Protein AF-A0AA36IPX9-F1 (afdb_monomer_lite)

Radius of gyration: 32.05 Å; chains: 1; bounding box: 81×58×89 Å

InterPro domains:
  IPR001789 Signal transduction response regulator, receiver domain [PF00072] (394-508)
  IPR001789 Signal transduction response regulator, receiver domain [PS50110] (392-514)
  IPR001789 Signal transduction response regulator, receiver domain [SM00448] (391-510)
  IPR003594 Histidine kinase/HSP90-like ATPase domain [PF02518] (120-235)
  IPR003594 Histidine kinase/HSP90-like ATPase domain [SM00387] (119-237)
  IPR003661 Signal transduction histidine kinase, dimerisation/phosphoacceptor domain [PF00512] (7-70)
  IPR003661 Signal transduction histidine kinase, dimerisation/phosphoacceptor domain [SM00388] (7-72)
  IPR003661 Signal transduction histidine kinase, dimerisation/phosphoacceptor domain [cd00082] (5-68)
  IPR004358 Signal transduction histidine kinase-related protein, C-terminal [PR00344] (162-176)
  IPR004358 Signal transduction histidine kinase-related protein, C-terminal [PR00344] (180-190)
  IPR004358 Signal transduction histidine kinase-related protein, C-terminal [PR00344] (197-215)
  IPR004358 Signal transduction histidine kinase-related protein, C-terminal [PR00344] (221-234)
  IPR005467 Histidine kinase domain [PS50109] (14-237)
  IPR011006 CheY-like superfamily [SSF52172] (390-520)
  IPR016181 Acyl-CoA N-acyltransferase [SSF55729] (521-688)
  IPR036097 Signal transduction histidine kinase, dimerisation/phosphoacceptor domain superfamily [SSF47384] (3-71)
  IPR036890 Histidine kinase/HSP90-like ATPase superfamily [G3DSA:3.30.565.10] (77-240)
  IPR036890 Histidine kinase/HSP90-like ATPase superfamily [SSF55874] (61-235)

Foldseek 3Di:
DVVVLVVQLVVLVVVLVVLVVVLVLQLLVLVVQCPDDDDPVRNVVSVVSNLVSVVVNVQSVLVSVVSNPVDDPDAQDWDWDQPLVLLVVLQVNCVVLCVVLPADEAEDEALPDDRTWGGRSVLVSLLNNLVVVVLSVQANYAYKYWYWYWACDPPPDQKIKIKIKIWHQGQWDDPVCVVCLLPFQDDPDPPPPPDDDDRSCSNVSSQVSLVSQVKDWDKDTDGSRTIMIMIIGIIHDDDDDDDRDQQQLQAPAEEEEQDPDGNLSVNLCCLNVSNRYHYDYDVDLVVVLVVCVVVQAHEYEHECVSPPDLVVLVVSQVSCVVSNYAYEYEDEPVCCVPSVVVCLVVQHHYAYPPGRSVNSSVSVSCSSVSHGHDPPNDPCVVPDDDDDDAFEEEEEDQDPSLQVSQCVLNVVVVYHYDYHNFLVSVLCLCLDPPNDGQEYEFEQDHPPAGRLRSLLVSVVVCVVDNDQFDHAYEYEYQDPDPVVQVSSVQSPHLYYDYPDDDNVCVVVRVVSSVVRQTDKAKDWDDDPLLLLLQQVLVLVQVCVVPVDDDDPVCRCVVVCSQQWTKIFMFRPPDPDDRSSRTFWIKTKHKPVSCPPPDDPCVLWWVVVVLCVQVDPAIEIEIDEIRGHPSQPHPVSVVNSLVRVVVVCVVVVHLYYDYDHDDPPDDCLVVQASLLVSCVRRVPDDDNWIDTPDPPDDIDDDDDNVSYDPVVSVVVVVD

Structure (mmCIF, N/CA/C/O backbone):
data_AF-A0AA36IPX9-F1
#
_entry.id   AF-A0AA36IPX9-F1
#
loop_
_atom_site.group_PDB
_atom_site.id
_atom_site.type_symbol
_atom_site.label_atom_id
_atom_site.label_alt_id
_atom_site.label_comp_id
_atom_site.label_asym_id
_atom_site.label_entity_id
_atom_site.label_seq_id
_atom_site.pdbx_PDB_ins_code
_atom_site.Cartn_x
_atom_site.Cartn_y
_atom_site.Cartn_z
_atom_site.occupancy
_atom_site.B_iso_or_equiv
_atom_site.auth_seq_id
_atom_site.auth_comp_id
_atom_site.auth_asym_id
_atom_site.auth_atom_id
_atom_site.pdbx_PDB_model_num
ATOM 1 N N . MET A 1 1 ? 38.795 -5.283 13.303 1.00 40.06 1 MET A N 1
ATOM 2 C CA . MET A 1 1 ? 37.439 -5.153 13.879 1.00 40.06 1 MET A CA 1
ATOM 3 C C . MET A 1 1 ? 36.375 -4.995 12.789 1.00 40.06 1 MET A C 1
ATOM 5 O O . MET A 1 1 ? 35.281 -5.499 12.999 1.00 40.06 1 MET A O 1
ATOM 9 N N . ASP A 1 2 ? 36.692 -4.436 11.612 1.00 41.97 2 ASP A N 1
ATOM 10 C CA . ASP A 1 2 ? 35.712 -4.259 10.521 1.00 41.97 2 ASP A CA 1
ATOM 11 C C . ASP A 1 2 ? 35.295 -5.549 9.780 1.00 41.97 2 ASP A C 1
ATOM 13 O O . ASP A 1 2 ? 34.110 -5.733 9.505 1.00 41.97 2 ASP A O 1
ATOM 17 N N . GLU A 1 3 ? 36.201 -6.508 9.537 1.00 36.03 3 GLU A N 1
ATOM 18 C CA . GLU A 1 3 ? 35.847 -7.785 8.869 1.00 36.03 3 GLU A CA 1
ATOM 19 C C . GLU A 1 3 ? 34.878 -8.659 9.687 1.00 36.03 3 GLU A C 1
ATOM 21 O O . GLU A 1 3 ? 34.039 -9.377 9.134 1.00 36.03 3 GLU A O 1
ATOM 26 N N . THR A 1 4 ? 34.965 -8.583 11.018 1.00 43.50 4 THR A N 1
ATOM 27 C CA . THR A 1 4 ? 34.130 -9.369 11.935 1.00 43.50 4 THR A CA 1
ATOM 28 C C . THR A 1 4 ? 32.693 -8.843 11.975 1.00 43.50 4 THR A C 1
ATOM 30 O O . THR A 1 4 ? 31.763 -9.640 12.054 1.00 43.50 4 THR A O 1
ATOM 33 N N . ASN A 1 5 ? 32.495 -7.523 11.863 1.00 46.31 5 ASN A N 1
ATOM 34 C CA . ASN A 1 5 ? 31.162 -6.914 11.805 1.00 46.31 5 ASN A CA 1
ATOM 35 C C . ASN A 1 5 ? 30.486 -7.132 10.444 1.00 46.31 5 ASN A C 1
ATOM 37 O O . ASN A 1 5 ? 29.306 -7.473 10.417 1.00 46.31 5 ASN A O 1
ATOM 41 N N . ALA A 1 6 ? 31.220 -7.033 9.330 1.00 46.31 6 ALA A N 1
ATOM 42 C CA . ALA A 1 6 ? 30.675 -7.307 7.997 1.00 46.31 6 ALA A CA 1
ATOM 43 C C . ALA A 1 6 ? 30.207 -8.768 7.851 1.00 46.31 6 ALA A C 1
ATOM 45 O O . ALA A 1 6 ? 29.082 -9.022 7.417 1.00 46.31 6 ALA A O 1
ATOM 46 N N . SER A 1 7 ? 31.018 -9.726 8.319 1.00 40.59 7 SER A N 1
ATOM 47 C CA . SER A 1 7 ? 30.654 -11.152 8.318 1.00 40.59 7 SER A CA 1
ATOM 48 C C . SER A 1 7 ? 29.451 -11.453 9.220 1.00 40.59 7 SER A C 1
ATOM 50 O O . SER A 1 7 ? 28.614 -12.287 8.881 1.00 40.59 7 SER A O 1
ATOM 52 N N . LYS A 1 8 ? 29.321 -10.753 10.357 1.00 50.31 8 LYS A N 1
ATOM 53 C CA . LYS A 1 8 ? 28.194 -10.911 11.289 1.00 50.31 8 LYS A CA 1
ATOM 54 C C . LYS A 1 8 ? 26.897 -10.334 10.715 1.00 50.31 8 LYS A C 1
ATOM 56 O O . LYS A 1 8 ? 25.860 -10.983 10.803 1.00 50.31 8 LYS A O 1
ATOM 61 N N . SER A 1 9 ? 26.959 -9.176 10.058 1.00 48.28 9 SER A N 1
ATOM 62 C CA . SER A 1 9 ? 25.816 -8.567 9.363 1.00 48.28 9 SER A CA 1
ATOM 63 C C . SER A 1 9 ? 25.349 -9.395 8.163 1.00 48.28 9 SER A C 1
ATOM 65 O O . SER A 1 9 ? 24.144 -9.562 7.970 1.00 48.28 9 SER A O 1
ATOM 67 N N . GLN A 1 10 ? 26.280 -9.969 7.393 1.00 48.47 10 GLN A N 1
ATOM 68 C CA . GLN A 1 10 ? 25.967 -10.864 6.276 1.00 48.47 10 GLN A CA 1
ATOM 69 C C . GLN A 1 10 ? 25.363 -12.191 6.761 1.00 48.47 10 GLN A C 1
ATOM 71 O O . GLN A 1 10 ? 24.365 -12.650 6.210 1.00 48.47 10 GLN A O 1
ATOM 76 N N . PHE A 1 11 ? 25.896 -12.768 7.843 1.00 53.38 11 PHE A N 1
ATOM 77 C CA . PHE A 1 11 ? 25.325 -13.957 8.480 1.00 53.38 11 PHE A CA 1
ATOM 78 C C . PHE A 1 11 ? 23.900 -13.703 8.996 1.00 53.38 11 PHE A C 1
ATOM 80 O O . PHE A 1 11 ? 23.002 -14.497 8.732 1.00 53.38 11 PHE A O 1
ATOM 87 N N . LEU A 1 12 ? 23.656 -12.566 9.659 1.00 55.56 12 LEU A N 1
ATOM 88 C CA . LEU A 1 12 ? 22.314 -12.181 10.114 1.00 55.56 12 LEU A CA 1
ATOM 89 C C . LEU A 1 12 ? 21.342 -11.944 8.947 1.00 55.56 12 LEU A C 1
ATOM 91 O O . LEU A 1 12 ? 20.161 -12.254 9.074 1.00 55.56 12 LEU A O 1
ATOM 95 N N . ALA A 1 13 ? 21.812 -11.428 7.807 1.00 50.91 13 ALA A N 1
ATOM 96 C CA . ALA A 1 13 ? 20.989 -11.268 6.607 1.00 50.91 13 ALA A CA 1
ATOM 97 C C . ALA A 1 13 ? 20.576 -12.620 5.995 1.00 50.91 13 ALA A C 1
ATOM 99 O O . ALA A 1 13 ? 19.409 -12.794 5.651 1.00 50.91 13 ALA A O 1
ATOM 100 N N . ILE A 1 14 ? 21.495 -13.589 5.932 1.00 53.19 14 ILE A N 1
ATOM 101 C CA . ILE A 1 14 ? 21.205 -14.953 5.461 1.00 53.19 14 ILE A CA 1
ATOM 102 C C . ILE A 1 14 ? 20.222 -15.644 6.412 1.00 53.19 14 ILE A C 1
ATOM 104 O O . ILE A 1 14 ? 19.192 -16.149 5.978 1.00 53.19 14 ILE A O 1
ATOM 108 N N . VAL A 1 15 ? 20.482 -15.593 7.723 1.00 60.00 15 VAL A N 1
ATOM 109 C CA . VAL A 1 15 ? 19.590 -16.175 8.739 1.00 60.00 15 VAL A CA 1
ATOM 110 C C . VAL A 1 15 ? 18.204 -15.520 8.705 1.00 60.00 15 VAL A C 1
ATOM 112 O O . VAL A 1 15 ? 17.200 -16.209 8.862 1.00 60.00 15 VAL A O 1
ATOM 115 N N . SER A 1 16 ? 18.119 -14.211 8.433 1.00 56.78 16 SER A N 1
ATOM 116 C CA . SER A 1 16 ? 16.841 -13.520 8.220 1.00 56.78 16 SER A CA 1
ATOM 117 C C . SER A 1 16 ? 16.034 -14.151 7.095 1.00 56.78 16 SER A C 1
ATOM 119 O O . SER A 1 16 ? 14.858 -14.447 7.280 1.00 56.78 16 SER A O 1
ATOM 121 N N . HIS A 1 17 ? 16.666 -14.373 5.944 1.00 55.53 17 HIS A N 1
ATOM 122 C CA . HIS A 1 17 ? 16.016 -14.941 4.770 1.00 55.53 17 HIS A CA 1
ATOM 123 C C . HIS A 1 17 ? 15.561 -16.392 5.012 1.00 55.53 17 HIS A C 1
ATOM 125 O O . HIS A 1 17 ? 14.423 -16.754 4.698 1.00 55.53 17 HIS A O 1
ATOM 131 N N . GLU A 1 18 ? 16.411 -17.192 5.659 1.00 63.44 18 GLU A N 1
ATOM 132 C CA . GLU A 1 18 ? 16.142 -18.594 6.005 1.00 63.44 18 GLU A CA 1
ATOM 133 C C . GLU A 1 18 ? 15.024 -18.759 7.045 1.00 63.44 18 GLU A C 1
ATOM 135 O O . GLU A 1 18 ? 14.295 -19.745 7.009 1.00 63.44 18 GLU A O 1
ATOM 140 N N . ILE A 1 19 ? 14.838 -17.795 7.954 1.00 66.31 19 ILE A N 1
ATOM 141 C CA . ILE A 1 19 ? 13.737 -17.819 8.934 1.00 66.31 19 ILE A CA 1
ATOM 142 C C . ILE A 1 19 ? 12.451 -17.218 8.346 1.00 66.31 19 ILE A C 1
ATOM 144 O O . ILE A 1 19 ? 11.350 -17.706 8.607 1.00 66.31 19 ILE A O 1
ATOM 148 N N . ARG A 1 20 ? 12.569 -16.171 7.522 1.00 62.50 20 ARG A N 1
ATOM 149 C CA . ARG A 1 20 ? 11.426 -15.467 6.925 1.00 62.50 20 ARG A CA 1
ATOM 150 C C . ARG A 1 20 ? 10.651 -16.346 5.948 1.00 62.50 20 ARG A C 1
ATOM 152 O O . ARG A 1 20 ? 9.424 -16.313 5.935 1.00 62.50 20 ARG A O 1
ATOM 159 N N . THR A 1 21 ? 11.357 -17.134 5.144 1.00 54.72 21 THR A N 1
ATOM 160 C CA . THR A 1 21 ? 10.762 -18.000 4.117 1.00 54.72 21 THR A CA 1
ATOM 161 C C . THR A 1 21 ? 9.774 -19.031 4.691 1.00 54.72 21 THR A C 1
ATOM 163 O O . THR A 1 21 ? 8.615 -19.027 4.268 1.00 54.72 21 THR A O 1
ATOM 166 N N . PRO A 1 22 ? 10.137 -19.870 5.684 1.00 57.12 22 PRO A N 1
ATOM 167 C CA . PRO A 1 22 ? 9.190 -20.810 6.278 1.00 57.12 22 PRO A CA 1
ATOM 168 C C . PRO A 1 22 ? 8.056 -20.106 7.036 1.00 57.12 22 PRO A C 1
ATOM 170 O O . PRO A 1 22 ? 6.920 -20.572 6.975 1.00 57.12 22 PRO A O 1
ATOM 173 N N . LEU A 1 23 ? 8.309 -18.967 7.695 1.00 69.62 23 LEU A N 1
ATOM 174 C CA . LEU A 1 23 ? 7.265 -18.224 8.413 1.00 69.62 23 LEU A CA 1
ATOM 175 C C . LEU A 1 23 ? 6.225 -17.597 7.484 1.00 69.62 23 LEU A C 1
ATOM 177 O O . LEU A 1 23 ? 5.028 -17.725 7.736 1.00 69.62 23 LEU A O 1
ATOM 181 N N . ASN A 1 24 ? 6.666 -16.983 6.385 1.00 58.59 24 ASN A N 1
ATOM 182 C CA . ASN A 1 24 ? 5.770 -16.518 5.328 1.00 58.59 24 ASN A CA 1
ATOM 183 C C . ASN A 1 24 ? 4.937 -17.673 4.766 1.00 58.59 24 ASN A C 1
ATOM 185 O O . ASN A 1 24 ? 3.752 -17.495 4.485 1.00 58.59 24 ASN A O 1
ATOM 189 N N . GLY A 1 25 ? 5.535 -18.862 4.666 1.00 62.09 25 GLY A N 1
ATOM 190 C CA . GLY A 1 25 ? 4.830 -20.075 4.285 1.00 62.09 25 GLY A CA 1
ATOM 191 C C . GLY A 1 25 ? 3.709 -20.453 5.257 1.00 62.09 25 GLY A C 1
ATOM 192 O O . GLY A 1 25 ? 2.593 -20.718 4.819 1.00 62.09 25 GLY A O 1
ATOM 193 N N . ILE A 1 26 ? 3.964 -20.417 6.569 1.00 71.25 26 ILE A N 1
ATOM 194 C CA . ILE A 1 26 ? 2.952 -20.723 7.596 1.00 71.25 26 ILE A CA 1
ATOM 195 C C . ILE A 1 26 ? 1.823 -19.681 7.590 1.00 71.25 26 ILE A C 1
ATOM 197 O O . ILE A 1 26 ? 0.653 -20.058 7.608 1.00 71.25 26 ILE A O 1
ATOM 201 N N . VAL A 1 27 ? 2.150 -18.385 7.502 1.00 64.19 27 VAL A N 1
ATOM 202 C CA . VAL A 1 27 ? 1.152 -17.299 7.403 1.00 64.19 27 VAL A CA 1
ATOM 203 C C . VAL A 1 27 ? 0.303 -17.451 6.141 1.00 64.19 27 VAL A C 1
ATOM 205 O O . VAL A 1 27 ? -0.920 -17.319 6.191 1.00 64.19 27 VAL A O 1
ATOM 208 N N . GLY A 1 28 ? 0.940 -17.755 5.007 1.00 56.75 28 GLY A N 1
ATOM 209 C CA . GLY A 1 28 ? 0.254 -18.019 3.747 1.00 56.75 28 GLY A CA 1
ATOM 210 C C . GLY A 1 28 ? -0.700 -19.206 3.859 1.00 56.75 28 GLY A C 1
ATOM 211 O O . GLY A 1 28 ? -1.873 -19.080 3.521 1.00 56.75 28 GLY A O 1
ATOM 212 N N . MET A 1 29 ? -0.234 -20.334 4.401 1.00 69.75 29 MET A N 1
ATOM 213 C CA . MET A 1 29 ? -1.046 -21.540 4.585 1.00 69.75 29 MET A CA 1
ATOM 214 C C . MET A 1 29 ? -2.223 -21.310 5.539 1.00 69.75 29 MET A C 1
ATOM 216 O O . MET A 1 29 ? -3.322 -21.795 5.283 1.00 69.75 29 MET A O 1
ATOM 220 N N . GLY A 1 30 ? -2.013 -20.531 6.604 1.00 69.75 30 GLY A N 1
ATOM 221 C CA . GLY A 1 30 ? -3.070 -20.113 7.522 1.00 69.75 30 GLY A CA 1
ATOM 222 C C . GLY A 1 30 ? -4.166 -19.320 6.809 1.00 69.75 30 GLY A C 1
ATOM 223 O O . GLY A 1 30 ? -5.337 -19.683 6.884 1.00 69.75 30 GLY A O 1
ATOM 224 N N . LYS A 1 31 ? -3.791 -18.319 6.004 1.00 59.97 31 LYS A N 1
ATOM 225 C CA . LYS A 1 31 ? -4.743 -17.539 5.188 1.00 59.97 31 LYS A CA 1
ATOM 226 C C . LYS A 1 31 ? -5.503 -18.412 4.187 1.00 59.97 31 LYS A C 1
ATOM 228 O O . LYS A 1 31 ? -6.704 -18.245 4.006 1.00 59.97 31 LYS A O 1
ATOM 233 N N . LEU A 1 32 ? -4.834 -19.389 3.575 1.00 60.50 32 LEU A N 1
ATOM 234 C CA . LEU A 1 32 ? -5.480 -20.333 2.661 1.00 60.50 32 LEU A CA 1
ATOM 235 C C . LEU A 1 32 ? -6.487 -21.243 3.360 1.00 60.50 32 LEU A C 1
ATOM 237 O O . LEU A 1 32 ? -7.570 -21.457 2.821 1.00 60.50 32 LEU A O 1
ATOM 241 N N . LEU A 1 33 ? -6.145 -21.758 4.542 1.00 69.12 33 LEU A N 1
ATOM 242 C CA . LEU A 1 33 ? -7.047 -22.581 5.343 1.00 69.12 33 LEU A CA 1
ATOM 243 C C . LEU A 1 33 ? -8.262 -21.776 5.814 1.00 69.12 33 LEU A C 1
ATOM 245 O O . LEU A 1 33 ? -9.377 -22.285 5.728 1.00 69.12 33 LEU A O 1
ATOM 249 N N . ALA A 1 34 ? -8.066 -20.524 6.240 1.00 64.81 34 ALA A N 1
ATOM 250 C CA . ALA A 1 34 ? -9.137 -19.633 6.699 1.00 64.81 34 ALA A CA 1
ATOM 251 C C . ALA A 1 34 ? -10.217 -19.389 5.628 1.00 64.81 34 ALA A C 1
ATOM 253 O O . ALA A 1 34 ? -11.388 -19.188 5.959 1.00 64.81 34 ALA A O 1
ATOM 254 N N . ASP A 1 35 ? -9.821 -19.471 4.356 1.00 57.81 35 ASP A N 1
ATOM 255 C CA . ASP A 1 35 ? -10.687 -19.303 3.189 1.00 57.81 35 ASP A CA 1
ATOM 256 C C . ASP A 1 35 ? -11.377 -20.606 2.730 1.00 57.81 35 ASP A C 1
ATOM 258 O O . ASP A 1 35 ? -12.047 -20.625 1.695 1.00 57.81 35 ASP A O 1
ATOM 262 N N . THR A 1 36 ? -11.229 -21.708 3.472 1.00 63.56 36 THR A N 1
ATOM 263 C CA . THR A 1 36 ? -11.967 -22.964 3.243 1.00 63.56 36 THR A CA 1
ATOM 264 C C . THR A 1 36 ? -13.158 -23.100 4.202 1.00 63.56 36 THR A C 1
ATOM 266 O O . THR A 1 36 ? -13.248 -22.368 5.191 1.00 63.56 36 THR A O 1
ATOM 269 N N . PRO A 1 37 ? -14.109 -24.023 3.953 1.00 59.31 37 PRO A N 1
ATOM 270 C CA . PRO A 1 37 ? -15.146 -24.338 4.931 1.00 59.31 37 PRO A CA 1
ATOM 271 C C . PRO A 1 37 ? -14.518 -24.951 6.192 1.00 59.31 37 PRO A C 1
ATOM 273 O O . PRO A 1 37 ? -14.115 -26.112 6.193 1.00 59.31 37 PRO A O 1
ATOM 276 N N . LEU A 1 38 ? -14.443 -24.161 7.261 1.00 68.50 38 LEU A N 1
ATOM 277 C CA . LEU A 1 38 ? -13.926 -24.566 8.568 1.00 68.50 38 LEU A CA 1
ATOM 278 C C . LEU A 1 38 ? -15.052 -24.597 9.603 1.00 68.50 38 LEU A C 1
ATOM 280 O O . LEU A 1 38 ? -15.972 -23.776 9.560 1.00 68.50 38 LEU A O 1
ATOM 284 N N . THR A 1 39 ? -14.955 -25.501 10.577 1.00 50.06 39 THR A N 1
ATOM 285 C CA . THR A 1 39 ? -15.742 -25.381 11.813 1.00 50.06 39 THR A CA 1
ATOM 286 C C . THR A 1 39 ? -15.251 -24.186 12.640 1.00 50.06 39 THR A C 1
ATOM 288 O O . THR A 1 39 ? -14.118 -23.737 12.469 1.00 50.06 39 THR A O 1
ATOM 291 N N . ALA A 1 40 ? -16.071 -23.672 13.564 1.00 40.19 40 ALA A N 1
ATOM 292 C CA . ALA A 1 40 ? -15.676 -22.562 14.444 1.00 40.19 40 ALA A CA 1
ATOM 293 C C . ALA A 1 40 ? -14.378 -22.864 15.223 1.00 40.19 40 ALA A C 1
ATOM 295 O O . ALA A 1 40 ? -13.489 -22.029 15.320 1.00 40.19 40 ALA A O 1
ATOM 296 N N . GLU A 1 41 ? -14.223 -24.102 15.696 1.00 38.38 41 GLU A N 1
ATOM 297 C CA . GLU A 1 41 ? -13.018 -24.551 16.398 1.00 38.38 41 GLU A CA 1
ATOM 298 C C . GLU A 1 41 ? -11.780 -24.573 15.478 1.00 38.38 41 GLU A C 1
ATOM 300 O O . GLU A 1 41 ? -10.703 -24.124 15.862 1.00 38.38 41 GLU A O 1
ATOM 305 N N . GLN A 1 42 ? -11.935 -25.028 14.229 1.00 44.72 42 GLN A N 1
ATOM 306 C CA . GLN A 1 42 ? -10.855 -25.032 13.236 1.00 44.72 42 GLN A CA 1
ATOM 307 C C . GLN A 1 42 ? -10.462 -23.621 12.789 1.00 44.72 42 GLN A C 1
ATOM 309 O O . GLN A 1 42 ? -9.279 -23.364 12.575 1.00 44.72 42 GLN A O 1
ATOM 314 N N . ARG A 1 43 ? -11.434 -22.708 12.670 1.00 50.47 43 ARG A N 1
ATOM 315 C CA . ARG A 1 43 ? -11.193 -21.290 12.383 1.00 50.47 43 ARG A CA 1
ATOM 316 C C . ARG A 1 43 ? -10.324 -20.660 13.471 1.00 50.47 43 ARG A C 1
ATOM 318 O O . ARG A 1 43 ? -9.277 -20.111 13.142 1.00 50.47 43 ARG A O 1
ATOM 325 N N . ASN A 1 44 ? -10.663 -20.893 14.739 1.00 40.34 44 ASN A N 1
ATOM 326 C CA . ASN A 1 44 ? -9.873 -20.418 15.877 1.00 40.34 44 ASN A CA 1
ATOM 327 C C . ASN A 1 44 ? -8.435 -20.972 15.858 1.00 40.34 44 ASN A C 1
ATOM 329 O O . ASN A 1 44 ? -7.485 -20.244 16.139 1.00 40.34 44 ASN A O 1
ATOM 333 N N . TYR A 1 45 ? -8.235 -22.247 15.494 1.00 46.28 45 TYR A N 1
ATOM 334 C CA . TYR A 1 45 ? -6.885 -22.816 15.356 1.00 46.28 45 TYR A CA 1
ATOM 335 C C . TYR A 1 45 ? -6.077 -22.154 14.237 1.00 46.28 45 TYR A C 1
ATOM 337 O O . TYR A 1 45 ? -4.888 -21.880 14.406 1.00 46.28 45 TYR A O 1
ATOM 345 N N . VAL A 1 46 ? -6.712 -21.887 13.097 1.00 55.28 46 VAL A N 1
ATOM 346 C CA . VAL A 1 46 ? -6.067 -21.255 11.943 1.00 55.28 46 VAL A CA 1
ATOM 347 C C . VAL A 1 46 ? -5.713 -19.794 12.230 1.00 55.28 46 VAL A C 1
ATOM 349 O O . VAL A 1 46 ? -4.598 -19.365 11.919 1.00 55.28 46 VAL A O 1
ATOM 352 N N . GLU A 1 47 ? -6.608 -19.045 12.868 1.00 47.00 47 GLU A N 1
ATOM 353 C CA . GLU A 1 47 ? -6.363 -17.669 13.315 1.00 47.00 47 GLU A CA 1
ATOM 354 C C . GLU A 1 47 ? -5.227 -17.614 14.341 1.00 47.00 47 GLU A C 1
ATOM 356 O O . GLU A 1 47 ? -4.279 -16.844 14.167 1.00 47.00 47 GLU A O 1
ATOM 361 N N . ALA A 1 48 ? -5.230 -18.512 15.332 1.00 40.47 48 ALA A N 1
ATOM 362 C CA . ALA A 1 48 ? -4.173 -18.599 16.336 1.00 40.47 48 ALA A CA 1
ATOM 363 C C . ALA A 1 48 ? -2.793 -18.901 15.723 1.00 40.47 48 ALA A C 1
ATOM 365 O O . ALA A 1 48 ? -1.796 -18.272 16.093 1.00 40.47 48 ALA A O 1
ATOM 366 N N . ILE A 1 49 ? -2.712 -19.832 14.764 1.00 53.72 49 ILE A N 1
ATOM 367 C CA . ILE A 1 49 ? -1.460 -20.175 14.066 1.00 53.72 49 ILE A CA 1
ATOM 368 C C . ILE A 1 49 ? -0.971 -19.001 13.209 1.00 53.72 49 ILE A C 1
ATOM 370 O O . ILE A 1 49 ? 0.226 -18.693 13.210 1.00 53.72 49 ILE A O 1
ATOM 374 N N . THR A 1 50 ? -1.883 -18.323 12.507 1.00 53.38 50 THR A N 1
ATOM 375 C CA . THR A 1 50 ? -1.556 -17.172 11.653 1.00 53.38 50 THR A CA 1
ATOM 376 C C . THR A 1 50 ? -1.043 -16.005 12.497 1.00 53.38 50 THR A C 1
ATOM 378 O O . THR A 1 50 ? 0.065 -15.523 12.260 1.00 53.38 50 THR A O 1
ATOM 381 N N . SER A 1 51 ? -1.777 -15.637 13.551 1.00 44.19 51 SER A N 1
ATOM 382 C CA . SER A 1 51 ? -1.407 -14.576 14.499 1.00 44.19 51 SER A CA 1
ATOM 383 C C . SER A 1 51 ? -0.071 -14.864 15.196 1.00 44.19 51 SER A C 1
ATOM 385 O O . SER A 1 51 ? 0.778 -13.975 15.314 1.00 44.19 51 SER A O 1
ATOM 387 N N . SER A 1 52 ? 0.175 -16.122 15.584 1.00 44.31 52 SER A N 1
ATOM 388 C CA . SER A 1 52 ? 1.447 -16.547 16.190 1.00 44.31 52 SER A CA 1
ATOM 389 C C . SER A 1 52 ? 2.625 -16.444 15.218 1.00 44.31 52 SER A C 1
ATOM 391 O O . SER A 1 52 ? 3.726 -16.059 15.612 1.00 44.31 52 SER A O 1
ATOM 393 N N . SER A 1 53 ? 2.404 -16.761 13.943 1.00 60.47 53 SER A N 1
ATOM 394 C CA . SER A 1 53 ? 3.443 -16.715 12.908 1.00 60.47 53 SER A CA 1
ATOM 395 C C . SER A 1 53 ? 3.784 -15.279 12.506 1.00 60.47 53 SER A C 1
ATOM 397 O O . SER A 1 53 ? 4.957 -14.948 12.341 1.00 60.47 53 SER A O 1
ATOM 399 N N . GLU A 1 54 ? 2.782 -14.398 12.430 1.00 52.69 54 GLU A N 1
ATOM 400 C CA . GLU A 1 54 ? 2.978 -12.958 12.224 1.00 52.69 54 GLU A CA 1
ATOM 401 C C . GLU A 1 54 ? 3.687 -12.312 13.430 1.00 52.69 54 GLU A C 1
ATOM 403 O O . GLU A 1 54 ? 4.624 -11.532 13.251 1.00 52.69 54 GLU A O 1
ATOM 408 N N . ALA A 1 55 ? 3.331 -12.698 14.663 1.00 47.53 55 ALA A N 1
ATOM 409 C CA . ALA A 1 55 ? 4.031 -12.260 15.873 1.00 47.53 55 ALA A CA 1
ATOM 410 C C . ALA A 1 55 ? 5.503 -12.702 15.895 1.00 47.53 55 ALA A C 1
ATOM 412 O O . ALA A 1 55 ? 6.386 -11.917 16.244 1.00 47.53 55 ALA A O 1
ATOM 413 N N . LEU A 1 56 ? 5.783 -13.946 15.500 1.00 54.31 56 LEU A N 1
ATOM 414 C CA . LEU A 1 56 ? 7.146 -14.465 15.434 1.00 54.31 56 LEU A CA 1
ATOM 415 C C . LEU A 1 56 ? 7.967 -13.767 14.343 1.00 54.31 56 LEU A C 1
ATOM 417 O O . LEU A 1 56 ? 9.135 -13.469 14.567 1.00 54.31 56 LEU A O 1
ATOM 421 N N . MET A 1 57 ? 7.362 -13.443 13.199 1.00 59.94 57 MET A N 1
ATOM 422 C CA . MET A 1 57 ? 8.001 -12.648 12.144 1.00 59.94 57 MET A CA 1
ATOM 423 C C . MET A 1 57 ? 8.441 -11.272 12.639 1.00 59.94 57 MET A C 1
ATOM 425 O O . MET A 1 57 ? 9.563 -10.855 12.361 1.00 59.94 57 MET A O 1
ATOM 429 N N . LEU A 1 58 ? 7.580 -10.584 13.391 1.00 53.06 58 LEU A N 1
ATOM 430 C CA . LEU A 1 58 ? 7.913 -9.306 14.022 1.00 53.06 58 LEU A CA 1
ATOM 431 C C . LEU A 1 58 ? 9.074 -9.462 15.005 1.00 53.06 58 LEU A C 1
ATOM 433 O O . LEU A 1 58 ? 10.075 -8.775 14.857 1.00 53.06 58 LEU A O 1
ATOM 437 N N . LEU A 1 59 ? 9.007 -10.436 15.918 1.00 52.97 59 LEU A N 1
ATOM 438 C CA . LEU A 1 59 ? 10.081 -10.697 16.885 1.00 52.97 59 LEU A CA 1
ATOM 439 C C . LEU A 1 59 ? 11.416 -11.044 16.216 1.00 52.97 59 LEU A C 1
ATOM 441 O O . LEU A 1 59 ? 12.469 -10.597 16.662 1.00 52.97 59 LEU A O 1
ATOM 445 N N . VAL A 1 60 ? 11.387 -11.846 15.152 1.00 59.38 60 VAL A N 1
ATOM 446 C CA . VAL A 1 60 ? 12.582 -12.199 14.379 1.00 59.38 60 VAL A CA 1
ATOM 447 C C . VAL A 1 60 ? 13.148 -10.960 13.693 1.00 59.38 60 VAL A C 1
ATOM 449 O O . VAL A 1 60 ? 14.351 -10.726 13.777 1.00 59.38 60 VAL A O 1
ATOM 452 N N . ASN A 1 61 ? 12.308 -10.148 13.047 1.00 56.84 61 ASN A N 1
ATOM 453 C CA . ASN A 1 61 ? 12.752 -8.904 12.421 1.00 56.84 61 ASN A CA 1
ATOM 454 C C . ASN A 1 61 ? 13.341 -7.937 13.461 1.00 56.84 61 ASN A C 1
ATOM 456 O O . ASN A 1 61 ? 14.437 -7.431 13.235 1.00 56.84 61 ASN A O 1
ATOM 460 N N . ASP A 1 62 ? 12.695 -7.770 14.615 1.00 55.34 62 ASP A N 1
ATOM 461 C CA . ASP A 1 62 ? 13.151 -6.924 15.725 1.00 55.34 62 ASP A CA 1
ATOM 462 C C . ASP A 1 62 ? 14.517 -7.377 16.269 1.00 55.34 62 ASP A C 1
ATOM 464 O O . ASP A 1 62 ? 15.424 -6.570 16.482 1.00 55.34 62 ASP A O 1
ATOM 468 N N . LEU A 1 63 ? 14.701 -8.687 16.459 1.00 56.50 63 LEU A N 1
ATOM 469 C CA . LEU A 1 63 ? 15.940 -9.270 16.984 1.00 56.50 63 LEU A CA 1
ATOM 470 C C . LEU A 1 63 ? 17.095 -9.156 15.976 1.00 56.50 63 LEU A C 1
ATOM 472 O O . LEU A 1 63 ? 18.250 -8.953 16.357 1.00 56.50 63 LEU A O 1
ATOM 476 N N . LEU A 1 64 ? 16.789 -9.236 14.680 1.00 60.03 64 LEU A N 1
ATOM 477 C CA . LEU A 1 64 ? 17.757 -9.067 13.597 1.00 60.03 64 LEU A CA 1
ATOM 478 C C . LEU A 1 64 ? 18.118 -7.596 13.355 1.00 60.03 64 LEU A C 1
ATOM 480 O O . LEU A 1 64 ? 19.294 -7.301 13.131 1.00 60.03 64 LEU A O 1
ATOM 484 N N . GLU A 1 65 ? 17.151 -6.676 13.439 1.00 52.53 65 GLU A N 1
ATOM 485 C CA . GLU A 1 65 ? 17.407 -5.229 13.439 1.00 52.53 65 GLU A CA 1
ATOM 486 C C . GLU A 1 65 ? 18.279 -4.841 14.642 1.00 52.53 65 GLU A C 1
ATOM 488 O O . GLU A 1 65 ? 19.266 -4.119 14.489 1.00 52.53 65 GLU A O 1
ATOM 493 N N . PHE A 1 66 ? 18.021 -5.418 15.819 1.00 51.75 66 PHE A N 1
ATOM 494 C CA . PHE A 1 66 ? 18.888 -5.245 16.982 1.00 51.75 66 PHE A CA 1
ATOM 495 C C . PHE A 1 66 ? 20.300 -5.817 16.748 1.00 51.75 66 PHE A C 1
ATOM 497 O O . PHE A 1 66 ? 21.295 -5.163 17.059 1.00 51.75 66 PHE A O 1
ATOM 504 N N . GLY A 1 67 ? 20.430 -6.999 16.139 1.00 52.12 67 GLY A N 1
ATOM 505 C CA . GLY A 1 67 ? 21.722 -7.644 15.869 1.00 52.12 67 GLY A CA 1
ATOM 506 C C . GLY A 1 67 ? 22.631 -6.904 14.874 1.00 52.12 67 GLY A C 1
ATOM 507 O O . GLY A 1 67 ? 23.855 -7.020 14.969 1.00 52.12 67 GLY A O 1
ATOM 508 N N . ARG A 1 68 ? 22.062 -6.116 13.950 1.00 53.06 68 ARG A N 1
ATOM 509 C CA . ARG A 1 68 ? 22.810 -5.278 12.988 1.00 53.06 68 ARG A CA 1
ATOM 510 C C . ARG A 1 68 ? 23.449 -4.036 13.622 1.00 53.06 68 ARG A C 1
ATOM 512 O O . ARG A 1 68 ? 24.370 -3.454 13.050 1.00 53.06 68 ARG A O 1
ATOM 519 N N . SER A 1 69 ? 23.021 -3.657 14.826 1.00 46.69 69 SER A N 1
ATOM 520 C CA . SER A 1 69 ? 23.330 -2.363 15.454 1.00 46.69 69 SER A CA 1
ATOM 521 C C . SER A 1 69 ? 24.749 -2.192 16.029 1.00 46.69 69 SER A C 1
ATOM 523 O O . SER A 1 69 ? 24.995 -1.296 16.829 1.00 46.69 69 SER A O 1
ATOM 525 N N . GLY A 1 70 ? 25.723 -2.975 15.558 1.00 44.06 70 GLY A N 1
ATOM 526 C CA . GLY A 1 70 ? 27.133 -2.592 15.678 1.00 44.06 70 GLY A CA 1
ATOM 527 C C . GLY A 1 70 ? 27.554 -1.491 14.692 1.00 44.06 70 GLY A C 1
ATOM 528 O O . GLY A 1 70 ? 28.595 -0.877 14.911 1.00 44.06 70 GLY A O 1
ATOM 529 N N . ALA A 1 71 ? 26.794 -1.258 13.607 1.00 43.75 71 ALA A N 1
ATOM 530 C CA . ALA A 1 71 ? 27.229 -0.387 12.506 1.00 43.75 71 ALA A CA 1
ATOM 531 C C . ALA A 1 71 ? 26.106 0.126 11.565 1.00 43.75 71 ALA A C 1
ATOM 533 O O . ALA A 1 71 ? 26.339 0.193 10.360 1.00 43.75 71 ALA A O 1
ATOM 534 N N . ASP A 1 72 ? 24.893 0.455 12.033 1.00 46.22 72 ASP A N 1
ATOM 535 C CA . ASP A 1 72 ? 23.825 0.835 11.085 1.00 46.22 72 ASP A CA 1
ATOM 536 C C . ASP A 1 72 ? 23.851 2.323 10.675 1.00 46.22 72 ASP A C 1
ATOM 538 O O . ASP A 1 72 ? 23.531 3.222 11.452 1.00 46.22 72 ASP A O 1
ATOM 542 N N . THR A 1 73 ? 24.247 2.545 9.420 1.00 44.19 73 THR A N 1
ATOM 543 C CA . THR A 1 73 ? 24.261 3.796 8.647 1.00 44.19 73 THR A CA 1
ATOM 544 C C . THR A 1 73 ? 23.059 3.919 7.694 1.00 44.19 73 THR A C 1
ATOM 546 O O . THR A 1 73 ? 23.075 4.782 6.813 1.00 44.19 73 THR A O 1
ATOM 549 N N . SER A 1 74 ? 22.009 3.088 7.818 1.00 53.22 74 SER A N 1
ATOM 550 C CA . SER A 1 74 ? 20.842 3.176 6.927 1.00 53.22 74 SER A CA 1
ATOM 551 C C . SER A 1 74 ? 20.160 4.550 7.033 1.00 53.22 74 SER A C 1
ATOM 553 O O . SER A 1 74 ? 19.646 4.923 8.092 1.00 53.22 74 SER A O 1
ATOM 555 N N . THR A 1 75 ? 20.155 5.307 5.936 1.00 57.97 75 THR A N 1
ATOM 556 C CA . THR A 1 75 ? 19.527 6.630 5.856 1.00 57.97 75 THR A CA 1
ATOM 557 C C . THR A 1 75 ? 18.005 6.494 5.730 1.00 57.97 75 THR A C 1
ATOM 559 O O . THR A 1 75 ? 17.540 5.615 5.001 1.00 57.97 75 THR A O 1
ATOM 562 N N . PRO A 1 76 ? 17.202 7.329 6.420 1.00 71.31 76 PRO A N 1
ATOM 563 C CA . PRO A 1 76 ? 15.752 7.323 6.250 1.00 71.31 76 PRO A CA 1
ATOM 564 C C . PRO A 1 76 ? 15.364 7.572 4.787 1.00 71.31 76 PRO A C 1
ATOM 566 O O . PRO A 1 76 ? 15.849 8.518 4.160 1.00 71.31 76 PRO A O 1
ATOM 569 N N . VAL A 1 77 ? 14.472 6.740 4.248 1.00 72.56 77 VAL A N 1
ATOM 570 C CA . VAL A 1 77 ? 13.964 6.882 2.878 1.00 72.56 77 VAL A CA 1
ATOM 571 C C . VAL A 1 77 ? 12.625 7.603 2.935 1.00 72.56 77 VAL A C 1
ATOM 573 O O . VAL A 1 77 ? 11.611 7.023 3.306 1.00 72.56 77 VAL A O 1
ATOM 576 N N . PHE A 1 78 ? 12.624 8.886 2.580 1.00 80.50 78 PHE A N 1
ATOM 577 C CA . PHE A 1 78 ? 11.414 9.703 2.567 1.00 80.50 78 PHE A CA 1
ATOM 578 C C . PHE A 1 78 ? 10.693 9.601 1.221 1.00 80.50 78 PHE A C 1
ATOM 580 O O . PHE A 1 78 ? 11.248 10.001 0.195 1.00 80.50 78 PHE A O 1
ATOM 587 N N . SER A 1 79 ? 9.439 9.157 1.239 1.00 78.31 79 SER A N 1
ATOM 588 C CA . SER A 1 79 ? 8.563 9.066 0.065 1.00 78.31 79 SER A CA 1
ATOM 589 C C . SER A 1 79 ? 7.194 9.690 0.335 1.00 78.31 79 SER A C 1
ATOM 591 O O . SER A 1 79 ? 6.797 9.854 1.491 1.00 78.31 79 SER A O 1
ATOM 593 N N . ALA A 1 80 ? 6.461 10.009 -0.733 1.00 80.56 80 ALA A N 1
ATOM 594 C CA . ALA A 1 80 ? 5.040 10.338 -0.659 1.00 80.56 80 ALA A CA 1
ATOM 595 C C . ALA A 1 80 ? 4.285 9.180 0.013 1.00 80.56 80 ALA A C 1
ATOM 597 O O . ALA A 1 80 ? 4.324 8.046 -0.469 1.00 80.56 80 ALA A O 1
ATOM 598 N N . THR A 1 81 ? 3.676 9.445 1.164 1.00 74.94 81 THR A N 1
ATOM 599 C CA . THR A 1 81 ? 3.076 8.429 2.030 1.00 74.94 81 THR A CA 1
ATOM 600 C C . THR A 1 81 ? 1.648 8.818 2.359 1.00 74.94 81 THR A C 1
ATOM 602 O O . THR A 1 81 ? 1.413 9.865 2.959 1.00 74.94 81 THR A O 1
ATOM 605 N N . ASP A 1 82 ? 0.701 7.946 2.006 1.00 78.44 82 ASP A N 1
ATOM 606 C CA . ASP A 1 82 ? -0.690 8.085 2.426 1.00 78.44 82 ASP A CA 1
ATOM 607 C C . ASP A 1 82 ? -0.815 7.746 3.917 1.00 78.44 82 ASP A C 1
ATOM 609 O O . ASP A 1 82 ? -0.741 6.580 4.326 1.00 78.44 82 ASP A O 1
ATOM 613 N N . MET A 1 83 ? -0.996 8.781 4.739 1.00 82.25 83 MET A N 1
ATOM 614 C CA . MET A 1 83 ? -1.082 8.632 6.192 1.00 82.25 83 MET A CA 1
ATOM 615 C C . MET A 1 83 ? -2.340 7.877 6.622 1.00 82.25 83 MET A C 1
ATOM 617 O O . MET A 1 83 ? -2.326 7.173 7.632 1.00 82.25 83 MET A O 1
ATOM 621 N N . ARG A 1 84 ? -3.421 7.961 5.843 1.00 74.19 84 ARG A N 1
ATOM 622 C CA . ARG A 1 84 ? -4.683 7.273 6.133 1.00 74.19 84 ARG A CA 1
ATOM 623 C C . ARG A 1 84 ? -4.523 5.777 5.889 1.00 74.19 84 ARG A C 1
ATOM 625 O O . ARG A 1 84 ? -4.900 4.980 6.748 1.00 74.19 84 ARG A O 1
ATOM 632 N N . ALA A 1 85 ? -3.910 5.400 4.768 1.00 63.06 85 ALA A N 1
ATOM 633 C CA . ALA A 1 85 ? -3.626 4.006 4.436 1.00 63.06 85 ALA A CA 1
ATOM 634 C C . ALA A 1 85 ? -2.609 3.371 5.400 1.00 63.06 85 ALA A C 1
ATOM 636 O O . ALA A 1 85 ? -2.789 2.225 5.822 1.00 63.06 85 ALA A O 1
ATOM 637 N N . LEU A 1 86 ? -1.556 4.107 5.780 1.00 77.88 86 LEU A N 1
ATOM 638 C CA . LEU A 1 86 ? -0.552 3.632 6.734 1.00 77.88 86 LEU A CA 1
ATOM 639 C C . LEU A 1 86 ? -1.182 3.334 8.095 1.00 77.88 86 LEU A C 1
ATOM 641 O O . LEU A 1 86 ? -1.037 2.213 8.588 1.00 77.88 86 LEU A O 1
ATOM 645 N N . THR A 1 87 ? -1.897 4.307 8.667 1.00 78.88 87 THR A N 1
ATOM 646 C CA . THR A 1 87 ? -2.524 4.178 9.988 1.00 78.88 87 THR A CA 1
ATOM 647 C C . THR A 1 87 ? -3.580 3.077 9.983 1.00 78.88 87 THR A C 1
ATOM 649 O O . THR A 1 87 ? -3.486 2.158 10.792 1.00 78.88 87 THR A O 1
ATOM 652 N N . SER A 1 88 ? -4.512 3.086 9.019 1.00 66.50 88 SER A N 1
ATOM 653 C CA . SER A 1 88 ? -5.557 2.052 8.904 1.00 66.50 88 SER A CA 1
ATOM 654 C C . SER A 1 88 ? -4.958 0.646 8.842 1.00 66.50 88 SER A C 1
ATOM 656 O O . SER A 1 88 ? -5.402 -0.247 9.557 1.00 66.50 88 SER A O 1
ATOM 658 N N . GLY A 1 89 ? -3.895 0.454 8.051 1.00 58.31 89 GLY A N 1
ATOM 659 C CA . GLY A 1 89 ? -3.256 -0.852 7.910 1.00 58.31 89 GLY A CA 1
ATOM 660 C C . GLY A 1 89 ? -2.613 -1.382 9.197 1.00 58.31 89 GLY A C 1
ATOM 661 O O . GLY A 1 89 ? -2.589 -2.592 9.399 1.00 58.31 89 GLY A O 1
ATOM 662 N N . VAL A 1 90 ? -2.094 -0.512 10.072 1.00 73.19 90 VAL A N 1
ATOM 663 C CA . VAL A 1 90 ? -1.539 -0.938 11.373 1.00 73.19 90 VAL A CA 1
ATOM 664 C C . VAL A 1 90 ? -2.648 -1.267 12.366 1.00 73.19 90 VAL A C 1
ATOM 666 O O . VAL A 1 90 ? -2.568 -2.283 13.053 1.00 73.19 90 VAL A O 1
ATOM 669 N N . ILE A 1 91 ? -3.686 -0.432 12.427 1.00 77.25 91 ILE A N 1
ATOM 670 C CA . ILE A 1 91 ? -4.806 -0.632 13.352 1.00 77.25 91 ILE A CA 1
ATOM 671 C C . ILE A 1 91 ? -5.574 -1.911 13.003 1.00 77.25 91 ILE A C 1
ATOM 673 O O . ILE A 1 91 ? -5.865 -2.701 13.894 1.00 77.25 91 ILE A O 1
ATOM 677 N N . GLU A 1 92 ? -5.819 -2.183 11.720 1.00 65.56 92 GLU A N 1
ATOM 678 C CA . GLU A 1 92 ? -6.476 -3.419 11.264 1.00 65.56 92 GLU A CA 1
ATOM 679 C C . GLU A 1 92 ? -5.692 -4.680 11.629 1.00 65.56 92 GLU A C 1
ATOM 681 O O . GLU A 1 92 ? -6.284 -5.677 12.033 1.00 65.56 92 GLU A O 1
ATOM 686 N N . LEU A 1 93 ? -4.360 -4.626 11.544 1.00 62.22 93 LEU A N 1
ATOM 687 C CA . LEU A 1 93 ? -3.494 -5.740 11.932 1.00 62.22 93 LEU A CA 1
ATOM 688 C C . LEU A 1 93 ? -3.606 -6.066 13.432 1.00 62.22 93 LEU A C 1
ATOM 690 O O . LEU A 1 93 ? -3.427 -7.213 13.837 1.00 62.22 93 LEU A O 1
ATOM 694 N N . LEU A 1 94 ? -3.875 -5.057 14.263 1.00 71.69 94 LEU A N 1
ATOM 695 C CA . LEU A 1 94 ? -3.939 -5.181 15.719 1.00 71.69 94 LEU A CA 1
ATOM 696 C C . LEU A 1 94 ? -5.370 -5.326 16.261 1.00 71.69 94 LEU A C 1
ATOM 698 O O . LEU A 1 94 ? -5.538 -5.736 17.411 1.00 71.69 94 LEU A O 1
ATOM 702 N N . ALA A 1 95 ? -6.386 -5.055 15.438 1.00 69.94 95 ALA A N 1
ATOM 703 C CA . ALA A 1 95 ? -7.793 -5.070 15.825 1.00 69.94 95 ALA A CA 1
ATOM 704 C C . ALA A 1 95 ? -8.242 -6.418 16.398 1.00 69.94 95 ALA A C 1
ATOM 706 O O . ALA A 1 95 ? -8.891 -6.440 17.439 1.00 69.94 95 ALA A O 1
ATOM 707 N N . GLY A 1 96 ? -7.829 -7.536 15.787 1.00 65.56 96 GLY A N 1
ATOM 708 C CA . GLY A 1 96 ? -8.174 -8.876 16.279 1.00 65.56 96 GLY A CA 1
ATOM 709 C C . GLY A 1 96 ? -7.707 -9.119 17.718 1.00 65.56 96 GLY A C 1
ATOM 710 O O . GLY A 1 96 ? -8.472 -9.601 18.543 1.00 65.56 96 GLY A O 1
ATOM 711 N N . ARG A 1 97 ? -6.492 -8.678 18.072 1.00 71.06 97 ARG A N 1
ATOM 712 C CA . ARG A 1 97 ? -5.944 -8.837 19.434 1.00 71.06 97 ARG A CA 1
ATOM 713 C C . ARG A 1 97 ? -6.657 -7.969 20.468 1.00 71.06 97 ARG A C 1
ATOM 715 O O . ARG A 1 97 ? -6.795 -8.376 21.618 1.00 71.06 97 ARG A O 1
ATOM 722 N N . ALA A 1 98 ? -7.066 -6.760 20.079 1.00 76.75 98 ALA A N 1
ATOM 723 C CA . ALA A 1 98 ? -7.877 -5.902 20.938 1.00 76.75 98 ALA A CA 1
ATOM 724 C C . ALA A 1 98 ? -9.262 -6.529 21.165 1.00 76.75 98 ALA A C 1
ATOM 726 O O . ALA A 1 98 ? -9.709 -6.623 22.307 1.00 76.75 98 ALA A O 1
ATOM 727 N N . HIS A 1 99 ? -9.879 -7.046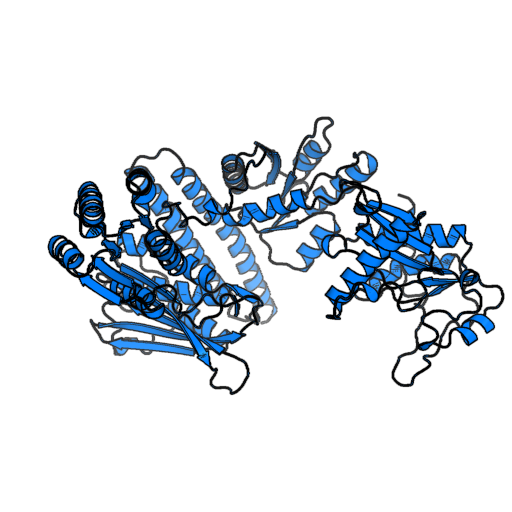 20.098 1.00 71.62 99 HIS A N 1
ATOM 728 C CA . HIS A 1 99 ? -11.179 -7.709 20.140 1.00 71.62 99 HIS A CA 1
ATOM 729 C C . HIS A 1 99 ? -11.169 -8.983 21.001 1.00 71.62 99 HIS A C 1
ATOM 731 O O . HIS A 1 99 ? -12.036 -9.143 21.854 1.00 71.62 99 HIS A O 1
ATOM 737 N N . GLU A 1 100 ? -10.152 -9.843 20.870 1.00 70.56 100 GLU A N 1
ATOM 738 C CA . GLU A 1 100 ? -9.971 -11.039 21.715 1.00 70.56 100 GLU A CA 1
ATOM 739 C C . GLU A 1 100 ? -9.922 -10.705 23.218 1.00 70.56 100 GLU A C 1
ATOM 741 O O . GLU A 1 100 ? -10.348 -11.504 24.054 1.00 70.56 100 GLU A O 1
ATOM 746 N N . LYS A 1 101 ? -9.420 -9.515 23.571 1.00 76.31 101 LYS A N 1
ATOM 747 C CA . LYS A 1 101 ? -9.409 -8.991 24.944 1.00 76.31 101 LYS A CA 1
ATOM 748 C C . LYS A 1 101 ? -10.666 -8.193 25.317 1.00 76.31 101 LYS A C 1
ATOM 750 O O . LYS A 1 101 ? -10.783 -7.760 26.458 1.00 76.31 101 LYS A O 1
ATOM 755 N N . GLY A 1 102 ? -11.589 -7.977 24.383 1.00 75.94 102 GLY A N 1
ATOM 756 C CA . GLY A 1 102 ? -12.773 -7.138 24.574 1.00 75.94 102 GLY A CA 1
ATOM 757 C C . GLY A 1 102 ? -12.466 -5.644 24.735 1.00 75.94 102 GLY A C 1
ATOM 758 O O . GLY A 1 102 ? -13.272 -4.929 25.332 1.00 75.94 102 GLY A O 1
ATOM 759 N N . LEU A 1 103 ? -11.311 -5.184 24.243 1.00 83.50 103 LEU A N 1
ATOM 760 C CA . LEU A 1 103 ? -10.877 -3.787 24.303 1.00 83.50 103 LEU A CA 1
ATOM 761 C C . LEU A 1 103 ? -11.452 -2.979 23.138 1.00 83.50 103 LEU A C 1
ATOM 763 O O . LEU A 1 103 ? -11.463 -3.442 21.997 1.00 83.50 103 LEU A O 1
ATOM 767 N N . ASP A 1 104 ? -11.850 -1.739 23.411 1.00 84.12 104 ASP A N 1
ATOM 768 C CA . ASP A 1 104 ? -12.188 -0.779 22.361 1.00 84.12 104 ASP A CA 1
ATOM 769 C C . ASP A 1 104 ? -10.895 -0.277 21.689 1.00 84.12 104 ASP A C 1
ATOM 771 O O . ASP A 1 104 ? -9.945 0.115 22.364 1.00 84.12 104 ASP A O 1
ATOM 775 N N . LEU A 1 105 ? -10.831 -0.289 20.355 1.00 83.25 105 LEU A N 1
ATOM 776 C CA . LEU A 1 105 ? -9.692 0.231 19.590 1.00 83.25 105 LEU A CA 1
ATOM 777 C C . LEU A 1 105 ? -10.192 1.241 18.559 1.00 83.25 105 LEU A C 1
ATOM 779 O O . LEU A 1 105 ? -10.832 0.869 17.575 1.00 83.25 105 LEU A O 1
ATOM 783 N N . GLY A 1 106 ? -9.877 2.513 18.786 1.00 80.62 106 GLY A N 1
ATOM 784 C CA . GLY A 1 106 ? -10.261 3.624 17.921 1.00 80.62 106 GLY A CA 1
ATOM 785 C C . GLY A 1 106 ? -9.053 4.354 17.343 1.00 80.62 106 GLY A C 1
ATOM 786 O O . GLY A 1 106 ? -7.976 4.386 17.944 1.00 80.62 106 GLY A O 1
ATOM 787 N N . TYR A 1 107 ? -9.231 4.961 16.168 1.00 84.69 107 TYR A N 1
ATOM 788 C CA . TYR A 1 107 ? -8.251 5.893 15.619 1.00 84.69 107 TYR A CA 1
ATOM 789 C C . TYR A 1 107 ? -8.912 7.083 14.914 1.00 84.69 107 TYR A C 1
ATOM 791 O O . TYR A 1 107 ? -9.989 6.954 14.330 1.00 84.69 107 TYR A O 1
ATOM 799 N N . SER A 1 108 ? -8.248 8.235 14.928 1.00 81.50 108 SER A N 1
ATOM 800 C CA . SER A 1 108 ? -8.682 9.459 14.258 1.00 81.50 108 SER A CA 1
ATOM 801 C C . SER A 1 108 ? -7.495 10.133 13.569 1.00 81.50 108 SER A C 1
ATOM 803 O O . SER A 1 108 ? -6.332 9.966 13.941 1.00 81.50 108 SER A O 1
ATOM 805 N N . ILE A 1 109 ? -7.786 10.862 12.493 1.00 82.50 109 ILE A N 1
ATOM 806 C CA . ILE A 1 109 ? -6.801 11.653 11.753 1.00 82.50 109 ILE A CA 1
ATOM 807 C C . ILE A 1 109 ? -7.376 13.058 11.656 1.00 82.50 109 ILE A C 1
ATOM 809 O O . ILE A 1 109 ? -8.471 13.222 11.113 1.00 82.50 109 ILE A O 1
ATOM 813 N N . ALA A 1 110 ? -6.657 14.043 12.190 1.00 80.56 110 ALA A N 1
ATOM 814 C CA . ALA A 1 110 ? -7.118 15.422 12.232 1.00 80.56 110 ALA A CA 1
ATOM 815 C C . ALA A 1 110 ? -7.388 15.956 10.807 1.00 80.56 110 ALA A C 1
ATOM 817 O O . ALA A 1 110 ? -6.616 15.638 9.895 1.00 80.56 110 ALA A O 1
ATOM 818 N N . PRO A 1 111 ? -8.440 16.776 10.597 1.00 66.44 111 PRO A N 1
ATOM 819 C CA . PRO A 1 111 ? -8.834 17.258 9.268 1.00 66.44 111 PRO A CA 1
ATOM 820 C C . PRO A 1 111 ? -7.697 17.923 8.482 1.00 66.44 111 PRO A C 1
ATOM 822 O O . PRO A 1 111 ? -7.529 17.644 7.300 1.00 66.44 111 PRO A O 1
ATOM 825 N N . GLY A 1 112 ? -6.846 18.700 9.162 1.00 70.94 112 GLY A N 1
ATOM 826 C CA . GLY A 1 112 ? -5.719 19.401 8.539 1.00 70.94 112 GLY A CA 1
ATOM 827 C C . GLY A 1 112 ? -4.577 18.507 8.037 1.00 70.94 112 GLY A C 1
ATOM 828 O O . GLY A 1 112 ? -3.707 18.989 7.314 1.00 70.94 112 GLY A O 1
ATOM 829 N N . VAL A 1 113 ? -4.544 17.213 8.390 1.00 77.88 113 VAL A N 1
ATOM 830 C CA . VAL A 1 113 ? -3.480 16.302 7.938 1.00 77.88 113 VAL A CA 1
ATOM 831 C C . VAL A 1 113 ? -3.644 16.019 6.435 1.00 77.88 113 VAL A C 1
ATOM 833 O O . VAL A 1 113 ? -4.645 15.404 6.037 1.00 77.88 113 VAL A O 1
ATOM 836 N N . PRO A 1 114 ? -2.655 16.385 5.590 1.00 74.81 114 PRO A N 1
ATOM 837 C CA . PRO A 1 114 ? -2.709 16.103 4.159 1.00 74.81 114 PRO A CA 1
ATOM 838 C C . PRO A 1 114 ? -2.825 14.604 3.879 1.00 74.81 114 PRO A C 1
ATOM 840 O O . PRO A 1 114 ? -2.267 13.780 4.605 1.00 74.81 114 PRO A O 1
ATOM 843 N N . VAL A 1 115 ? -3.509 14.237 2.787 1.00 70.69 115 VAL A N 1
ATOM 844 C CA . VAL A 1 115 ? -3.659 12.823 2.393 1.00 70.69 115 VAL A CA 1
ATOM 845 C C . VAL A 1 115 ? -2.293 12.168 2.187 1.00 70.69 115 VAL A C 1
ATOM 847 O O . VAL A 1 115 ? -2.071 11.074 2.695 1.00 70.69 115 VAL A O 1
ATOM 850 N N . SER A 1 116 ? -1.382 12.853 1.489 1.00 78.88 116 SER A N 1
ATOM 851 C CA . SER A 1 116 ? -0.002 12.410 1.273 1.00 78.88 116 SER A CA 1
ATOM 852 C C . SER A 1 116 ? 0.978 13.335 1.989 1.00 78.88 116 SER A C 1
ATOM 854 O O . SER A 1 116 ? 0.944 14.552 1.799 1.00 78.88 116 SER A O 1
ATOM 856 N N . MET A 1 117 ? 1.880 12.754 2.777 1.00 83.50 117 MET A N 1
ATOM 857 C CA . MET A 1 117 ? 2.998 13.456 3.407 1.00 83.50 117 MET A CA 1
ATOM 858 C C . MET A 1 117 ? 4.318 12.789 3.024 1.00 83.50 117 MET A C 1
ATOM 860 O O . MET A 1 117 ? 4.399 11.571 2.873 1.00 83.50 117 MET A O 1
ATOM 864 N N . ARG A 1 118 ? 5.384 13.578 2.886 1.00 84.31 118 ARG A N 1
ATOM 865 C CA . ARG A 1 118 ? 6.730 13.054 2.651 1.00 84.31 118 ARG A CA 1
ATOM 866 C C . ARG A 1 118 ? 7.307 12.530 3.968 1.00 84.31 118 ARG A C 1
ATOM 868 O O . ARG A 1 118 ? 7.708 13.329 4.814 1.00 84.31 118 ARG A O 1
ATOM 875 N N . ALA A 1 119 ? 7.360 11.207 4.118 1.00 84.56 119 ALA A N 1
ATOM 876 C CA . ALA A 1 119 ? 7.742 10.513 5.352 1.00 84.56 119 ALA A CA 1
ATOM 877 C C . ALA A 1 119 ? 8.447 9.163 5.085 1.00 84.56 119 ALA A C 1
ATOM 879 O O . ALA A 1 119 ? 8.365 8.627 3.980 1.00 84.56 119 ALA A O 1
ATOM 880 N N . ASP A 1 120 ? 9.130 8.604 6.095 1.00 83.06 120 ASP A N 1
ATOM 881 C CA . ASP A 1 120 ? 9.620 7.210 6.091 1.00 83.06 120 ASP A CA 1
ATOM 882 C C . ASP A 1 120 ? 8.478 6.266 6.498 1.00 83.06 120 ASP A C 1
ATOM 884 O O . ASP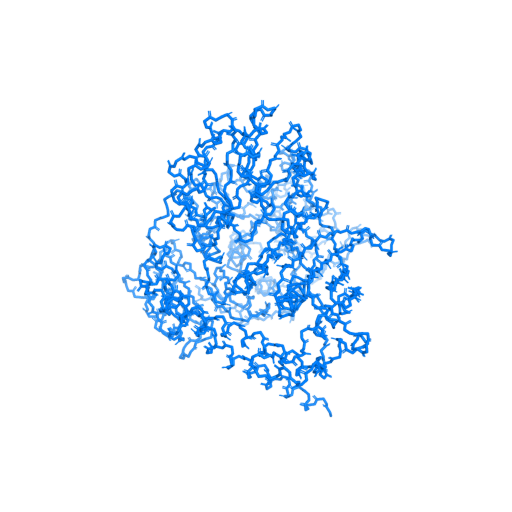 A 1 120 ? 8.269 5.975 7.679 1.00 83.06 120 ASP A O 1
ATOM 888 N N . ALA A 1 121 ? 7.722 5.786 5.508 1.00 77.62 121 ALA A N 1
ATOM 889 C CA . ALA A 1 121 ? 6.559 4.928 5.730 1.00 77.62 121 ALA A CA 1
ATOM 890 C C . ALA A 1 121 ? 6.885 3.657 6.534 1.00 77.62 121 ALA A C 1
ATOM 892 O O . ALA A 1 121 ? 6.058 3.195 7.324 1.00 77.62 121 ALA A O 1
ATOM 893 N N . LYS A 1 122 ? 8.078 3.074 6.348 1.00 71.25 122 LYS A N 1
ATOM 894 C CA . LYS A 1 122 ? 8.485 1.856 7.061 1.00 71.25 122 LYS A CA 1
ATOM 895 C C . LYS A 1 122 ? 8.760 2.171 8.530 1.00 71.25 122 LYS A C 1
ATOM 897 O O . LYS A 1 122 ? 8.239 1.479 9.403 1.00 71.25 122 LYS A O 1
ATOM 902 N N . GLY A 1 123 ? 9.537 3.223 8.792 1.00 78.38 123 GLY A N 1
ATOM 903 C CA . GLY A 1 123 ? 9.834 3.687 10.146 1.00 78.38 123 GLY A CA 1
ATOM 904 C C . GLY A 1 123 ? 8.568 4.053 10.921 1.00 78.38 123 GLY A C 1
ATOM 905 O O . GLY A 1 123 ? 8.361 3.554 12.026 1.00 78.38 123 GLY A O 1
ATOM 906 N N . LEU A 1 124 ? 7.675 4.845 10.315 1.00 86.25 124 LEU A N 1
ATOM 907 C CA . LEU A 1 124 ? 6.411 5.251 10.940 1.00 86.25 124 LEU A CA 1
ATOM 908 C C . LEU A 1 124 ? 5.494 4.068 11.251 1.00 86.25 124 LEU A C 1
ATOM 910 O O . LEU A 1 124 ? 4.933 3.998 12.344 1.00 86.25 124 LEU A O 1
ATOM 914 N N . ARG A 1 125 ? 5.369 3.117 10.318 1.00 79.69 125 ARG A N 1
ATOM 915 C CA . ARG A 1 125 ? 4.580 1.897 10.526 1.00 79.69 125 ARG A CA 1
ATOM 916 C C . ARG A 1 125 ? 5.074 1.119 11.744 1.00 79.69 125 ARG A C 1
ATOM 918 O O . ARG A 1 125 ? 4.255 0.679 12.545 1.00 79.69 125 ARG A O 1
ATOM 925 N N . GLN A 1 126 ? 6.390 0.967 11.885 1.00 75.19 126 GLN A N 1
ATOM 926 C CA . GLN A 1 126 ? 6.989 0.230 12.997 1.00 75.19 126 GLN A CA 1
ATOM 927 C C . GLN A 1 126 ? 6.831 0.966 14.333 1.00 75.19 126 GLN A C 1
ATOM 929 O O . GLN A 1 126 ? 6.506 0.335 15.337 1.00 75.19 126 GLN A O 1
ATOM 934 N N . ILE A 1 127 ? 7.009 2.294 14.347 1.00 88.06 127 ILE A N 1
ATOM 935 C CA . ILE A 1 127 ? 6.770 3.123 15.538 1.00 88.06 127 ILE A CA 1
ATOM 936 C C . ILE A 1 127 ? 5.325 2.944 16.015 1.00 88.06 127 ILE A C 1
ATOM 938 O O . ILE A 1 127 ? 5.104 2.592 17.173 1.00 88.06 127 ILE A O 1
ATOM 942 N N . LEU A 1 128 ? 4.353 3.129 15.116 1.00 87.38 128 LEU A N 1
ATOM 943 C CA . LEU A 1 128 ? 2.936 3.007 15.449 1.00 87.38 128 LEU A CA 1
ATOM 944 C C . LEU A 1 128 ? 2.592 1.590 15.926 1.00 87.38 128 LEU A C 1
ATOM 946 O O . LEU A 1 128 ? 1.944 1.432 16.958 1.00 87.38 128 LEU A O 1
ATOM 950 N N . PHE A 1 129 ? 3.069 0.562 15.220 1.00 82.44 129 PHE A N 1
ATOM 951 C CA . PHE A 1 129 ? 2.835 -0.832 15.593 1.00 82.44 129 PHE A CA 1
ATOM 952 C C . PHE A 1 129 ? 3.346 -1.138 17.006 1.00 82.44 129 PHE A C 1
ATOM 954 O O . PHE A 1 129 ? 2.606 -1.694 17.813 1.00 82.44 129 PHE A O 1
ATOM 961 N N . ASN A 1 130 ? 4.582 -0.746 17.326 1.00 79.56 130 ASN A N 1
ATOM 962 C CA . ASN A 1 130 ? 5.201 -1.056 18.614 1.00 79.56 130 ASN A CA 1
ATOM 963 C C . ASN A 1 130 ? 4.470 -0.403 19.790 1.00 79.56 130 ASN A C 1
ATOM 965 O O . ASN A 1 130 ? 4.305 -1.036 20.833 1.00 79.56 130 ASN A O 1
ATOM 969 N N . ILE A 1 131 ? 4.029 0.847 19.627 1.00 90.50 131 ILE A N 1
ATOM 970 C CA . ILE A 1 131 ? 3.336 1.580 20.690 1.00 90.50 131 ILE A CA 1
ATOM 971 C C . ILE A 1 131 ? 1.923 1.011 20.889 1.00 90.50 131 ILE A C 1
ATOM 973 O O . ILE A 1 131 ? 1.557 0.672 22.013 1.00 90.50 131 ILE A O 1
ATOM 977 N N . VAL A 1 132 ? 1.154 0.811 19.811 1.00 88.44 132 VAL A N 1
ATOM 978 C CA . VAL A 1 132 ? -0.225 0.288 19.897 1.00 88.44 132 VAL A CA 1
ATOM 979 C C . VAL A 1 132 ? -0.250 -1.167 20.373 1.00 88.44 132 VAL A C 1
ATOM 981 O O . VAL A 1 132 ? -1.084 -1.537 21.198 1.00 88.44 132 VAL A O 1
ATOM 984 N N . ALA A 1 133 ? 0.686 -2.006 19.918 1.00 80.88 133 ALA A N 1
ATOM 985 C CA . ALA A 1 133 ? 0.787 -3.384 20.391 1.00 80.88 133 ALA A CA 1
ATOM 986 C C . ALA A 1 133 ? 1.085 -3.446 21.897 1.00 80.88 133 ALA A C 1
ATOM 988 O O . ALA A 1 133 ? 0.522 -4.294 22.590 1.00 80.88 133 ALA A O 1
ATOM 989 N N . ASN A 1 134 ? 1.918 -2.538 22.418 1.00 85.19 134 ASN A N 1
ATOM 990 C CA . ASN A 1 134 ? 2.157 -2.431 23.856 1.00 85.19 134 ASN A CA 1
ATOM 991 C C . ASN A 1 134 ? 0.916 -1.950 24.617 1.00 85.19 134 ASN A C 1
ATOM 993 O O . ASN A 1 134 ? 0.581 -2.549 25.636 1.00 85.19 134 ASN A O 1
ATOM 997 N N . ALA A 1 135 ? 0.200 -0.947 24.106 1.00 90.12 135 ALA A N 1
ATOM 998 C CA . ALA A 1 135 ? -1.057 -0.485 24.695 1.00 90.12 135 ALA A CA 1
ATOM 999 C C . ALA A 1 135 ? -2.076 -1.635 24.837 1.00 90.12 135 ALA A C 1
ATOM 1001 O O . ALA A 1 135 ? -2.592 -1.886 25.926 1.00 90.12 135 ALA A O 1
ATOM 1002 N N . ILE A 1 136 ? -2.284 -2.424 23.774 1.00 84.25 136 ILE A N 1
ATOM 1003 C CA . ILE A 1 136 ? -3.154 -3.617 23.801 1.00 84.25 136 ILE A CA 1
ATOM 1004 C C . ILE A 1 136 ? -2.623 -4.672 24.774 1.00 84.25 136 ILE A C 1
ATOM 1006 O O . ILE A 1 136 ? -3.395 -5.340 25.462 1.00 84.25 136 ILE A O 1
ATOM 1010 N N . LYS A 1 137 ? -1.302 -4.858 24.841 1.00 81.25 137 LYS A N 1
ATOM 1011 C CA . LYS A 1 137 ? -0.679 -5.848 25.723 1.00 81.25 137 LYS A CA 1
ATOM 1012 C C . LYS A 1 137 ? -0.977 -5.559 27.197 1.00 81.25 137 LYS A C 1
ATOM 1014 O O . LYS A 1 137 ? -1.380 -6.483 27.904 1.00 81.25 137 LYS A O 1
ATOM 1019 N N . PHE A 1 138 ? -0.797 -4.316 27.641 1.00 84.50 138 PHE A N 1
ATOM 1020 C CA . PHE A 1 138 ? -0.896 -3.943 29.056 1.00 84.50 138 PHE A CA 1
ATOM 1021 C C . PHE A 1 138 ? -2.302 -3.531 29.500 1.00 84.50 138 PHE A C 1
ATOM 1023 O O . PHE A 1 138 ? -2.603 -3.604 30.689 1.00 84.50 138 PHE A O 1
ATOM 1030 N N . THR A 1 139 ? -3.184 -3.177 28.567 1.00 86.50 139 THR A N 1
ATOM 1031 C CA . THR A 1 139 ? -4.588 -2.896 28.883 1.00 86.50 139 THR A CA 1
ATOM 1032 C C . THR A 1 139 ? -5.359 -4.208 29.042 1.00 86.50 139 THR A C 1
ATOM 1034 O O . THR A 1 139 ? -5.272 -5.110 28.200 1.00 86.50 139 THR A O 1
ATOM 1037 N N . ALA A 1 140 ? -6.069 -4.346 30.162 1.00 83.19 140 ALA A N 1
ATOM 1038 C CA . ALA A 1 140 ? -6.916 -5.504 30.453 1.00 83.19 140 ALA A CA 1
ATOM 1039 C C . ALA A 1 140 ? -8.390 -5.223 30.133 1.00 83.19 140 ALA A C 1
ATOM 1041 O O . ALA A 1 140 ? -9.048 -6.065 29.535 1.00 83.19 140 ALA A O 1
ATOM 1042 N N . GLU A 1 141 ? -8.874 -4.032 30.489 1.00 84.00 141 GLU A N 1
ATOM 1043 C CA . GLU A 1 141 ? -10.234 -3.554 30.237 1.00 84.00 141 GLU A CA 1
ATOM 1044 C C . GLU A 1 141 ? -10.191 -2.082 29.791 1.00 84.00 141 GLU A C 1
ATOM 1046 O O . GLU A 1 141 ? -9.247 -1.358 30.112 1.00 84.00 141 GLU A O 1
ATOM 1051 N N . GLY A 1 142 ? -11.213 -1.639 29.053 1.00 87.50 142 GLY A N 1
ATOM 1052 C CA . GLY A 1 142 ? -11.299 -0.286 28.499 1.00 87.50 142 GLY A CA 1
ATOM 1053 C C . GLY A 1 142 ? -10.885 -0.240 27.029 1.00 87.50 142 GLY A C 1
ATOM 1054 O O . GLY A 1 142 ? -11.426 -1.004 26.229 1.00 87.50 142 GLY A O 1
ATOM 1055 N N . GLY A 1 143 ? -9.958 0.645 26.654 1.00 89.69 143 GLY A N 1
ATOM 1056 C CA . GLY A 1 143 ? -9.612 0.820 25.247 1.00 89.69 143 GLY A CA 1
ATOM 1057 C C . GLY A 1 143 ? -8.335 1.598 24.950 1.00 89.69 143 GLY A C 1
ATOM 1058 O O . GLY A 1 143 ? -7.636 2.082 25.839 1.00 89.69 143 GLY A O 1
ATOM 1059 N N . ILE A 1 144 ? -8.041 1.679 23.655 1.00 92.62 144 ILE A N 1
ATOM 1060 C CA . ILE A 1 144 ? -6.883 2.344 23.070 1.00 92.62 144 ILE A CA 1
ATOM 1061 C C . ILE A 1 144 ? -7.378 3.349 22.024 1.00 92.62 144 ILE A C 1
ATOM 1063 O O . ILE A 1 144 ? -8.186 3.006 21.158 1.00 92.62 144 ILE A O 1
ATOM 1067 N N . ALA A 1 145 ? -6.879 4.578 22.096 1.00 90.56 145 ALA A N 1
ATOM 1068 C CA . ALA A 1 145 ? -7.124 5.647 21.137 1.00 90.56 145 ALA A CA 1
ATOM 1069 C C . ALA A 1 145 ? -5.827 6.003 20.404 1.00 90.56 145 ALA A C 1
ATOM 1071 O O . ALA A 1 145 ? -4.779 6.163 21.031 1.00 90.56 145 ALA A O 1
ATOM 1072 N N . VAL A 1 146 ? -5.898 6.144 19.081 1.00 91.56 146 VAL A N 1
ATOM 1073 C CA . VAL A 1 146 ? -4.772 6.574 18.241 1.00 91.56 146 VAL A CA 1
ATOM 1074 C C . VAL A 1 146 ? -5.135 7.831 17.463 1.00 91.56 146 VAL A C 1
ATOM 1076 O O . VAL A 1 146 ? -5.999 7.795 16.593 1.00 91.56 146 VAL A O 1
ATOM 1079 N N . GLU A 1 147 ? -4.436 8.928 17.704 1.00 90.62 147 GLU A N 1
ATOM 1080 C CA . GLU A 1 147 ? -4.678 10.202 17.030 1.00 90.62 147 GLU A CA 1
ATOM 1081 C C . GLU A 1 147 ? -3.483 10.579 16.159 1.00 90.62 147 GLU A C 1
ATOM 1083 O O . GLU A 1 147 ? -2.330 10.547 16.595 1.00 90.62 147 GLU A O 1
ATOM 1088 N N . ILE A 1 148 ? -3.762 10.949 14.910 1.00 90.94 148 ILE A N 1
ATOM 1089 C CA . ILE A 1 148 ? -2.762 11.463 13.976 1.00 90.94 148 ILE A CA 1
ATOM 1090 C C . ILE A 1 148 ? -3.058 12.933 13.713 1.00 90.94 148 ILE A C 1
ATOM 1092 O O . ILE A 1 148 ? -4.105 13.279 13.167 1.00 90.94 148 ILE A O 1
ATOM 1096 N N . GLY A 1 149 ? -2.113 13.793 14.064 1.00 88.88 149 GLY A N 1
ATOM 1097 C CA . GLY A 1 149 ? -2.168 15.226 13.811 1.00 88.88 149 GLY A CA 1
ATOM 1098 C C . GLY A 1 149 ? -0.933 15.717 13.070 1.00 88.88 149 GLY A C 1
ATOM 1099 O O . GLY A 1 149 ? 0.022 14.979 12.835 1.00 88.88 149 GLY A O 1
ATOM 1100 N N . HIS A 1 150 ? -0.928 16.999 12.731 1.00 86.62 150 HIS A N 1
ATOM 1101 C CA . HIS A 1 150 ? 0.270 17.685 12.267 1.00 86.62 150 HIS A CA 1
ATOM 1102 C C . HIS A 1 150 ? 0.356 19.055 12.943 1.00 86.62 150 HIS A C 1
ATOM 1104 O O . HIS A 1 150 ? -0.663 19.670 13.253 1.00 86.62 150 HIS A O 1
ATOM 1110 N N . ALA A 1 151 ? 1.571 19.532 13.180 1.00 78.38 151 ALA A N 1
ATOM 1111 C CA . ALA A 1 151 ? 1.829 20.859 13.721 1.00 78.38 151 ALA A CA 1
ATOM 1112 C C . ALA A 1 151 ? 2.863 21.586 12.849 1.00 78.38 151 ALA A C 1
ATOM 1114 O O . ALA A 1 151 ? 3.672 20.937 12.182 1.00 78.38 151 ALA A O 1
ATOM 1115 N N . PRO A 1 152 ? 2.860 22.929 12.808 1.00 69.62 152 PRO A N 1
ATOM 1116 C CA . PRO A 1 152 ? 3.987 23.676 12.260 1.00 69.62 152 PRO A CA 1
ATOM 1117 C C . PRO A 1 152 ? 5.265 23.271 12.999 1.00 69.62 152 PRO A C 1
ATOM 1119 O O . PRO A 1 152 ? 5.269 23.236 14.230 1.00 69.62 152 PRO A O 1
ATOM 1122 N N . SER A 1 153 ? 6.331 22.953 12.262 1.00 66.19 153 SER A N 1
ATOM 1123 C CA . SER A 1 153 ? 7.596 22.580 12.894 1.00 66.19 153 SER A CA 1
ATOM 1124 C C . SER A 1 153 ? 8.172 23.759 13.681 1.00 66.19 153 SER A C 1
ATOM 1126 O O . SER A 1 153 ? 8.107 24.912 13.241 1.00 66.19 153 SER A O 1
ATOM 1128 N N . SER A 1 154 ? 8.768 23.481 14.842 1.00 58.16 154 SER A N 1
ATOM 1129 C CA . SER A 1 154 ? 9.400 24.500 15.693 1.00 58.16 154 SER A CA 1
ATOM 1130 C C . SER A 1 154 ? 10.634 25.160 15.061 1.00 58.16 154 SER A C 1
ATOM 1132 O O . SER A 1 154 ? 11.066 26.206 15.539 1.00 58.16 154 SER A O 1
ATOM 1134 N N . ASP A 1 155 ? 11.174 24.593 13.976 1.00 55.28 155 ASP A N 1
ATOM 1135 C CA . ASP A 1 155 ? 12.439 25.009 13.346 1.00 55.28 155 ASP A CA 1
ATOM 1136 C C . ASP A 1 155 ? 12.293 26.062 12.222 1.00 55.28 155 ASP A C 1
ATOM 1138 O O . ASP A 1 155 ? 13.223 26.318 11.458 1.00 55.28 155 ASP A O 1
ATOM 1142 N N . GLY A 1 156 ? 11.129 26.712 12.094 1.00 43.72 156 GLY A N 1
ATOM 1143 C CA . GLY A 1 156 ? 10.952 27.898 11.235 1.00 43.72 156 GLY A CA 1
ATOM 1144 C C . GLY A 1 156 ? 11.048 27.666 9.714 1.00 43.72 156 GLY A C 1
ATOM 1145 O O . GLY A 1 156 ? 11.038 28.631 8.947 1.00 43.72 156 GLY A O 1
ATOM 1146 N N . GLY A 1 157 ? 11.131 26.412 9.257 1.00 53.66 157 GLY A N 1
ATOM 1147 C CA . GLY A 1 157 ? 11.076 26.025 7.841 1.00 53.66 157 GLY A CA 1
ATOM 1148 C C . GLY A 1 157 ? 9.659 25.692 7.342 1.00 53.66 157 GLY A C 1
ATOM 1149 O O . GLY A 1 157 ? 8.705 25.654 8.108 1.00 53.66 157 GLY A O 1
ATOM 1150 N N . ARG A 1 158 ? 9.516 25.363 6.045 1.00 48.25 158 ARG A N 1
ATOM 1151 C CA . ARG A 1 158 ? 8.275 24.809 5.436 1.00 48.25 158 ARG A CA 1
ATOM 1152 C C . ARG A 1 158 ? 7.958 23.357 5.875 1.00 48.25 158 ARG A C 1
ATOM 1154 O O . ARG A 1 158 ? 7.226 22.653 5.183 1.00 48.25 158 ARG A O 1
ATOM 1161 N N . ALA A 1 159 ? 8.562 22.877 6.960 1.00 58.22 159 ALA A N 1
ATOM 1162 C CA . ALA A 1 159 ? 8.371 21.525 7.476 1.00 58.22 159 ALA A CA 1
ATOM 1163 C C . ALA A 1 159 ? 7.199 21.501 8.467 1.00 58.22 159 ALA A C 1
ATOM 1165 O O . ALA A 1 159 ? 7.001 22.451 9.225 1.00 58.22 159 ALA A O 1
ATOM 1166 N N . HIS A 1 160 ? 6.428 20.418 8.457 1.00 72.25 160 HIS A N 1
ATOM 1167 C CA . HIS A 1 160 ? 5.373 20.173 9.432 1.00 72.25 160 HIS A CA 1
ATOM 1168 C C . HIS A 1 160 ? 5.737 18.926 10.226 1.00 72.25 160 HIS A C 1
ATOM 1170 O O . HIS A 1 160 ? 6.121 17.911 9.651 1.00 72.25 160 HIS A O 1
ATOM 1176 N N . ASP A 1 161 ? 5.613 18.981 11.541 1.00 83.38 161 ASP A N 1
ATOM 1177 C CA . ASP A 1 161 ? 5.851 17.806 12.365 1.00 83.38 161 ASP A CA 1
ATOM 1178 C C . ASP A 1 161 ? 4.576 16.964 12.363 1.00 83.38 161 ASP A C 1
ATOM 1180 O O . ASP A 1 161 ? 3.487 17.455 12.672 1.00 83.38 161 ASP A O 1
ATOM 1184 N N . LEU A 1 162 ? 4.702 15.693 11.990 1.00 89.69 162 LEU A N 1
ATOM 1185 C CA . LEU A 1 162 ? 3.649 14.708 12.182 1.00 89.69 162 LEU A CA 1
ATOM 1186 C C . LEU A 1 162 ? 3.615 14.344 13.667 1.00 89.69 162 LEU A C 1
ATOM 1188 O O . LEU A 1 162 ? 4.644 13.967 14.232 1.00 89.69 162 LEU A O 1
ATOM 1192 N N . THR A 1 163 ? 2.434 14.419 14.275 1.00 92.50 163 THR A N 1
ATOM 1193 C CA . THR A 1 163 ? 2.205 14.011 15.663 1.00 92.50 163 THR A CA 1
ATOM 1194 C C . THR A 1 163 ? 1.383 12.728 15.680 1.00 92.50 163 THR A C 1
ATOM 1196 O O . THR A 1 163 ? 0.330 12.661 15.051 1.00 92.50 163 THR A O 1
ATOM 1199 N N . ILE A 1 164 ? 1.865 11.715 16.396 1.00 94.38 164 ILE A N 1
ATOM 1200 C CA . ILE A 1 164 ? 1.159 10.458 16.652 1.00 94.38 164 ILE A CA 1
ATOM 1201 C C . ILE A 1 164 ? 0.959 10.357 18.159 1.00 94.38 164 ILE A C 1
ATOM 1203 O O . ILE A 1 164 ? 1.940 10.267 18.899 1.00 94.38 164 ILE A O 1
ATOM 1207 N N . THR A 1 165 ? -0.293 10.338 18.599 1.00 94.75 165 THR A N 1
ATOM 1208 C CA . THR A 1 165 ? -0.657 10.149 20.004 1.00 94.75 165 THR A CA 1
ATOM 1209 C C . THR A 1 165 ? -1.324 8.792 20.162 1.00 94.75 165 THR A C 1
ATOM 1211 O O . THR A 1 165 ? -2.257 8.470 19.430 1.00 94.75 165 THR A O 1
ATOM 1214 N N . VAL A 1 166 ? -0.844 7.974 21.095 1.00 95.06 166 VAL A N 1
ATOM 1215 C CA . VAL A 1 166 ? -1.458 6.688 21.446 1.00 95.06 166 VAL A CA 1
ATOM 1216 C C . VAL A 1 166 ? -1.783 6.711 22.927 1.00 95.06 166 VAL A C 1
ATOM 1218 O O . VAL A 1 166 ? -0.869 6.792 23.745 1.00 95.06 166 VAL A O 1
ATOM 1221 N N . ARG A 1 167 ? -3.068 6.633 23.263 1.00 94.12 167 ARG A N 1
ATOM 1222 C CA . ARG A 1 167 ? -3.567 6.638 24.638 1.00 94.12 167 ARG A CA 1
ATOM 1223 C C . ARG A 1 167 ? -4.213 5.302 24.964 1.00 94.12 167 ARG A C 1
ATOM 1225 O O . ARG A 1 167 ? -5.042 4.824 24.197 1.00 94.12 167 ARG A O 1
ATOM 1232 N N . ASP A 1 168 ? -3.874 4.731 26.107 1.00 93.81 168 ASP A N 1
ATOM 1233 C CA . ASP A 1 168 ? -4.522 3.546 26.657 1.00 93.81 168 ASP A CA 1
ATOM 1234 C C . ASP A 1 168 ? -5.116 3.819 28.037 1.00 93.81 168 ASP A C 1
ATOM 1236 O O . ASP A 1 168 ? -4.663 4.713 28.748 1.00 93.81 168 ASP A O 1
ATOM 1240 N N . SER A 1 169 ? -6.142 3.053 28.405 1.00 89.69 169 SER A N 1
ATOM 1241 C CA . SER A 1 169 ? -6.771 3.083 29.731 1.00 89.69 169 SER A CA 1
ATOM 1242 C C . SER A 1 169 ? -6.235 1.990 30.665 1.00 89.69 169 SER A C 1
ATOM 1244 O O . SER A 1 169 ? -6.966 1.499 31.525 1.00 89.69 169 SER A O 1
ATOM 1246 N N . GLY A 1 170 ? -5.005 1.524 30.442 1.00 88.12 170 GLY A N 1
ATOM 1247 C CA . GLY A 1 170 ? -4.389 0.444 31.198 1.00 88.12 170 GLY A CA 1
ATOM 1248 C C . GLY A 1 170 ? -3.959 0.847 32.618 1.00 88.12 170 GLY A C 1
ATOM 1249 O O . GLY A 1 170 ? -4.302 1.916 33.120 1.00 88.12 170 GLY A O 1
ATOM 1250 N N . PRO A 1 171 ? -3.154 0.009 33.295 1.00 85.25 171 PRO A N 1
ATOM 1251 C CA . PRO A 1 171 ? -2.705 0.260 34.669 1.00 85.25 171 PRO A CA 1
ATOM 1252 C C . PRO A 1 171 ? -1.711 1.428 34.798 1.00 85.25 171 PRO A C 1
ATOM 1254 O O . PRO A 1 171 ? -1.290 1.763 35.904 1.00 85.25 171 PRO A O 1
ATOM 1257 N N . GLY A 1 172 ? -1.300 2.039 33.684 1.00 86.38 172 GLY A N 1
ATOM 1258 C CA . GLY A 1 172 ? -0.229 3.027 33.657 1.00 86.38 172 GLY A CA 1
ATOM 1259 C C . GLY A 1 172 ? 1.149 2.439 33.985 1.00 86.38 172 GLY A C 1
ATOM 1260 O O . GLY A 1 172 ? 1.323 1.235 34.190 1.00 86.38 172 GLY A O 1
ATOM 1261 N N . ILE A 1 173 ? 2.161 3.307 34.018 1.00 85.94 173 ILE A N 1
ATOM 1262 C CA . ILE A 1 173 ? 3.560 2.940 34.260 1.00 85.94 173 ILE A CA 1
ATOM 1263 C C . ILE A 1 173 ? 3.965 3.384 35.676 1.00 85.94 173 ILE A C 1
ATOM 1265 O O . ILE A 1 173 ? 3.957 4.591 35.953 1.00 85.94 173 ILE A O 1
ATOM 1269 N N . PRO A 1 174 ? 4.384 2.454 36.562 1.00 84.31 174 PRO A N 1
ATOM 1270 C CA . PRO A 1 174 ? 4.905 2.786 37.888 1.00 84.31 174 PRO A CA 1
ATOM 1271 C C . PRO A 1 174 ? 6.084 3.759 37.823 1.00 84.31 174 PRO A C 1
ATOM 1273 O O . PRO A 1 174 ? 6.971 3.601 36.980 1.00 84.31 174 PRO A O 1
ATOM 1276 N N . ILE A 1 175 ? 6.121 4.736 38.735 1.00 83.69 175 ILE A N 1
ATOM 1277 C CA . ILE A 1 175 ? 7.097 5.842 38.743 1.00 83.69 175 ILE A CA 1
ATOM 1278 C C . ILE A 1 175 ? 8.542 5.326 38.703 1.00 83.69 175 ILE A C 1
ATOM 1280 O O . ILE A 1 175 ? 9.386 5.898 38.018 1.00 83.69 175 ILE A O 1
ATOM 1284 N N . GLU A 1 176 ? 8.833 4.215 39.382 1.00 81.25 176 GLU A N 1
ATOM 1285 C CA . GLU A 1 176 ? 10.185 3.655 39.462 1.00 81.25 176 GLU A CA 1
ATOM 1286 C C . GLU A 1 176 ? 10.669 3.091 38.118 1.00 81.25 176 GLU A C 1
ATOM 1288 O O . GLU A 1 176 ? 11.872 3.030 37.872 1.00 81.25 176 GLU A O 1
ATOM 1293 N N . LYS A 1 177 ? 9.738 2.691 37.244 1.00 79.06 177 LYS A N 1
ATOM 1294 C CA . LYS A 1 177 ? 10.020 2.051 35.950 1.00 79.06 177 LYS A CA 1
ATOM 1295 C C . LYS A 1 177 ? 10.001 3.037 34.784 1.00 79.06 177 LYS A C 1
ATOM 1297 O O . LYS A 1 177 ? 10.567 2.739 33.736 1.00 79.06 177 LYS A O 1
ATOM 1302 N N . GLN A 1 178 ? 9.433 4.232 34.970 1.00 82.06 178 GLN A N 1
ATOM 1303 C CA . GLN A 1 178 ? 9.318 5.273 33.938 1.00 82.06 178 GLN A CA 1
ATOM 1304 C C . GLN A 1 178 ? 10.663 5.660 33.300 1.00 82.06 178 GLN A C 1
ATOM 1306 O O . GLN A 1 178 ? 10.720 5.910 32.100 1.00 82.06 178 GLN A O 1
ATOM 1311 N N . ALA A 1 179 ? 11.758 5.652 34.068 1.00 80.75 179 ALA A N 1
ATOM 1312 C CA . ALA A 1 179 ? 13.090 5.987 33.558 1.00 80.75 179 ALA A CA 1
ATOM 1313 C C . ALA A 1 179 ? 13.701 4.911 32.636 1.00 80.75 179 ALA A C 1
ATOM 1315 O O . ALA A 1 179 ? 14.657 5.200 31.924 1.00 80.75 179 ALA A O 1
ATOM 1316 N N . GLN A 1 180 ? 13.179 3.682 32.664 1.00 81.38 180 GLN A N 1
ATOM 1317 C CA . GLN A 1 180 ? 13.800 2.505 32.045 1.00 81.38 180 GLN A CA 1
ATOM 1318 C C . GLN A 1 180 ? 12.965 1.911 30.904 1.00 81.38 180 GLN A C 1
ATOM 1320 O O . GLN A 1 180 ? 13.425 1.009 30.215 1.00 81.38 180 GLN A O 1
ATOM 1325 N N . ILE A 1 181 ? 11.761 2.427 30.638 1.00 81.88 181 ILE A N 1
ATOM 1326 C CA . ILE A 1 181 ? 10.838 1.842 29.645 1.00 81.88 181 ILE A CA 1
ATOM 1327 C C . ILE A 1 181 ? 11.363 1.836 28.199 1.00 81.88 181 ILE A C 1
ATOM 1329 O O . ILE A 1 181 ? 10.843 1.102 27.360 1.00 81.88 181 ILE A O 1
ATOM 1333 N N . PHE A 1 182 ? 12.360 2.670 27.892 1.00 82.94 182 PHE A N 1
ATOM 1334 C CA . PHE A 1 182 ? 13.010 2.729 26.580 1.00 82.94 182 PHE A CA 1
ATOM 1335 C C . PHE A 1 182 ? 14.325 1.939 26.523 1.00 82.94 182 PHE A C 1
ATOM 1337 O O . PHE A 1 182 ? 14.922 1.849 25.448 1.00 82.94 182 PHE A O 1
ATOM 1344 N N . GLU A 1 183 ? 14.775 1.362 27.640 1.00 74.69 183 GLU A N 1
ATOM 1345 C CA . GLU A 1 183 ? 15.974 0.531 27.669 1.00 74.69 183 GLU A CA 1
ATOM 1346 C C . GLU A 1 183 ? 15.680 -0.867 27.094 1.00 74.69 183 GLU A C 1
ATOM 1348 O O . GLU A 1 183 ? 14.621 -1.447 27.356 1.00 74.69 183 GLU A O 1
ATOM 1353 N N . PRO A 1 184 ? 16.585 -1.445 26.281 1.00 66.62 184 PRO A N 1
ATOM 1354 C CA . PRO A 1 184 ? 16.375 -2.772 25.712 1.00 66.62 184 PRO A CA 1
ATOM 1355 C C . PRO A 1 184 ? 16.289 -3.854 26.797 1.00 66.62 184 PRO A C 1
ATOM 1357 O O . PRO A 1 184 ? 17.136 -3.901 27.686 1.00 66.62 184 PRO A O 1
ATOM 1360 N N . PHE A 1 185 ? 15.342 -4.788 26.650 1.00 60.47 185 PHE A N 1
ATOM 1361 C CA . PHE A 1 185 ? 15.158 -5.965 27.520 1.00 60.47 185 PHE A CA 1
ATOM 1362 C C . PHE A 1 185 ? 14.664 -5.679 28.950 1.00 60.47 185 PHE A C 1
ATOM 1364 O O . PHE A 1 185 ? 14.593 -6.605 29.759 1.00 60.47 185 PHE A O 1
ATOM 1371 N N . GLU A 1 186 ? 14.268 -4.444 29.260 1.00 58.03 186 GLU A N 1
ATOM 1372 C CA . GLU A 1 186 ? 13.602 -4.105 30.522 1.00 58.03 186 GLU A CA 1
ATOM 1373 C C . GLU A 1 186 ? 12.135 -4.584 30.510 1.00 58.03 186 GLU A C 1
ATOM 1375 O O . GLU A 1 186 ? 11.363 -4.290 29.592 1.00 58.03 186 GLU A O 1
ATOM 1380 N N . GLN A 1 187 ? 11.738 -5.363 31.525 1.00 55.59 187 GLN A N 1
ATOM 1381 C CA . GLN A 1 187 ? 10.367 -5.853 31.715 1.00 55.59 187 GLN A CA 1
ATOM 1382 C C . GLN A 1 187 ? 9.862 -5.500 33.114 1.00 55.59 187 GLN A C 1
ATOM 1384 O O . GLN A 1 187 ? 10.481 -5.810 34.129 1.00 55.59 187 GLN A O 1
ATOM 1389 N N . ALA A 1 188 ? 8.671 -4.908 33.160 1.00 47.91 188 ALA A N 1
ATOM 1390 C CA . ALA A 1 188 ? 8.074 -4.340 34.355 1.00 47.91 188 ALA A CA 1
ATOM 1391 C C . ALA A 1 188 ? 7.488 -5.350 35.365 1.00 47.91 188 ALA A C 1
ATOM 1393 O O . ALA A 1 188 ? 6.780 -4.888 36.236 1.00 47.91 188 ALA A O 1
ATOM 1394 N N . ASP A 1 189 ? 7.721 -6.666 35.302 1.00 43.12 189 ASP A N 1
ATOM 1395 C CA . ASP A 1 189 ? 7.554 -7.599 36.443 1.00 43.12 189 ASP A CA 1
ATOM 1396 C C . ASP A 1 189 ? 7.848 -9.051 36.029 1.00 43.12 189 ASP A C 1
ATOM 1398 O O . ASP A 1 189 ? 7.213 -9.610 35.137 1.00 43.12 189 ASP A O 1
ATOM 1402 N N . MET A 1 190 ? 8.760 -9.714 36.747 1.00 35.59 190 MET A N 1
ATOM 1403 C CA . MET A 1 190 ? 9.045 -11.152 36.591 1.00 35.59 190 MET A CA 1
ATOM 1404 C C . MET A 1 190 ? 7.985 -12.061 37.250 1.00 35.59 190 MET A C 1
ATOM 1406 O O . MET A 1 190 ? 7.985 -13.275 37.050 1.00 35.59 190 MET A O 1
ATOM 1410 N N . SER A 1 191 ? 7.078 -11.503 38.056 1.00 35.50 191 SER A N 1
ATOM 1411 C CA . SER A 1 191 ? 6.082 -12.239 38.854 1.00 35.50 191 SER A CA 1
ATOM 1412 C C . SER A 1 191 ? 4.810 -12.613 38.078 1.00 35.50 191 SER A C 1
ATOM 1414 O O . SER A 1 191 ? 4.133 -13.567 38.461 1.00 35.50 191 SER A O 1
ATOM 1416 N N . LEU A 1 192 ? 4.525 -11.941 36.956 1.00 36.28 192 LEU A N 1
ATOM 1417 C CA . LEU A 1 192 ? 3.413 -12.246 36.037 1.00 36.28 192 LEU A CA 1
ATOM 1418 C C . LEU A 1 192 ? 3.853 -13.064 34.805 1.00 36.28 192 LEU A C 1
ATOM 1420 O O . LEU A 1 192 ? 3.037 -13.394 33.945 1.00 36.28 192 LEU A O 1
ATOM 1424 N N . ALA A 1 193 ? 5.124 -13.484 34.751 1.00 32.69 193 ALA A N 1
ATOM 1425 C CA . ALA A 1 193 ? 5.745 -14.220 33.647 1.00 32.69 193 ALA A CA 1
ATOM 1426 C C . ALA A 1 193 ? 5.334 -15.707 33.564 1.00 32.69 193 ALA A C 1
ATOM 1428 O O . ALA A 1 193 ? 6.165 -16.611 33.455 1.00 32.69 193 ALA A O 1
ATOM 1429 N N . ARG A 1 194 ? 4.030 -15.997 33.589 1.00 35.53 194 ARG A N 1
ATOM 1430 C CA . ARG A 1 194 ? 3.494 -17.282 33.124 1.00 35.53 194 ARG A CA 1
ATOM 1431 C C . ARG A 1 194 ? 2.319 -17.066 32.183 1.00 35.53 194 ARG A C 1
ATOM 1433 O O . ARG A 1 194 ? 1.185 -17.366 32.537 1.00 35.53 194 ARG A O 1
ATOM 1440 N N . ARG A 1 195 ? 2.658 -16.620 30.966 1.00 35.31 195 ARG A N 1
ATOM 1441 C CA . ARG A 1 195 ? 2.193 -17.088 29.638 1.00 35.31 195 ARG A CA 1
ATOM 1442 C C . ARG A 1 195 ? 2.343 -15.939 28.620 1.00 35.31 195 ARG A C 1
ATOM 1444 O O . ARG A 1 195 ? 1.640 -14.952 28.722 1.00 35.31 195 ARG A O 1
ATOM 1451 N N . HIS A 1 196 ? 3.239 -16.113 27.641 1.00 34.31 196 HIS A N 1
ATOM 1452 C CA . HIS A 1 196 ? 3.330 -15.345 26.380 1.00 34.31 196 HIS A CA 1
ATOM 1453 C C . HIS A 1 196 ? 3.709 -13.846 26.409 1.00 34.31 196 HIS A C 1
ATOM 1455 O O . HIS A 1 196 ? 3.111 -13.066 25.676 1.00 34.31 196 HIS A O 1
ATOM 1461 N N . ASP A 1 197 ? 4.758 -13.434 27.128 1.00 41.50 197 ASP A N 1
ATOM 1462 C CA . ASP A 1 197 ? 5.151 -12.014 27.167 1.00 41.50 197 ASP A CA 1
ATOM 1463 C C . ASP A 1 197 ? 6.481 -11.712 26.441 1.00 41.50 197 ASP A C 1
ATOM 1465 O O . ASP A 1 197 ? 7.537 -12.228 26.798 1.00 41.50 197 ASP A O 1
ATOM 1469 N N . GLY A 1 198 ? 6.394 -10.900 25.374 1.00 52.81 198 GLY A N 1
ATOM 1470 C CA . GLY A 1 198 ? 7.437 -10.645 24.362 1.00 52.81 198 GLY A CA 1
ATOM 1471 C C . GLY A 1 198 ? 8.739 -9.976 24.837 1.00 52.81 198 GLY A C 1
ATOM 1472 O O . GLY A 1 198 ? 8.847 -9.509 25.964 1.00 52.81 198 GLY A O 1
ATOM 1473 N N . ALA A 1 199 ? 9.728 -9.889 23.938 1.00 54.59 199 ALA A N 1
ATOM 1474 C CA . ALA A 1 199 ? 11.155 -9.637 24.213 1.00 54.59 199 ALA A CA 1
ATOM 1475 C C . ALA A 1 199 ? 11.554 -8.298 24.888 1.00 54.59 199 ALA A C 1
ATOM 1477 O O . ALA A 1 199 ? 12.743 -8.056 25.071 1.00 54.59 199 ALA A O 1
ATOM 1478 N N . GLY A 1 200 ? 10.611 -7.413 25.237 1.00 61.41 200 GLY A N 1
ATOM 1479 C CA . GLY A 1 200 ? 10.921 -6.116 25.864 1.00 61.41 200 GLY A CA 1
ATOM 1480 C C . GLY A 1 200 ? 11.659 -5.135 24.941 1.00 61.41 200 GLY A C 1
ATOM 1481 O O . GLY A 1 200 ? 12.351 -4.241 25.409 1.00 61.41 200 GLY A O 1
ATOM 1482 N N . LEU A 1 201 ? 11.552 -5.315 23.619 1.00 66.38 201 LEU A N 1
ATOM 1483 C CA . LEU A 1 201 ? 12.276 -4.510 22.625 1.00 66.38 201 LEU A CA 1
ATOM 1484 C C . LEU A 1 201 ? 11.420 -3.415 21.967 1.00 66.38 201 LEU A C 1
ATOM 1486 O O . LEU A 1 201 ? 11.974 -2.461 21.428 1.00 66.38 201 LEU A O 1
ATOM 1490 N N . GLY A 1 202 ? 10.087 -3.514 22.018 1.00 72.31 202 GLY A N 1
ATOM 1491 C CA . GLY A 1 202 ? 9.185 -2.675 21.216 1.00 72.31 202 GLY A CA 1
ATOM 1492 C C . GLY A 1 202 ? 9.361 -1.164 21.424 1.00 72.31 202 GLY A C 1
ATOM 1493 O O . GLY A 1 202 ? 9.535 -0.426 20.452 1.00 72.31 202 GLY A O 1
ATOM 1494 N N . LEU A 1 203 ? 9.377 -0.694 22.678 1.00 82.25 203 LEU A N 1
ATOM 1495 C CA . LEU A 1 203 ? 9.560 0.734 22.988 1.00 82.25 203 LEU A CA 1
ATOM 1496 C C . LEU A 1 203 ? 10.989 1.213 22.713 1.00 82.25 203 LEU A C 1
ATOM 1498 O O . LEU A 1 203 ? 11.165 2.309 22.185 1.00 82.25 203 LEU A O 1
ATOM 1502 N N . ALA A 1 204 ? 12.002 0.386 22.986 1.00 77.62 204 ALA A N 1
ATOM 1503 C CA . ALA A 1 204 ? 13.395 0.697 22.666 1.00 77.62 204 ALA A CA 1
ATOM 1504 C C . ALA A 1 204 ? 13.610 0.871 21.148 1.00 77.62 204 ALA A C 1
ATOM 1506 O O . ALA A 1 204 ? 14.299 1.795 20.709 1.00 77.62 204 ALA A O 1
ATOM 1507 N N . ILE A 1 205 ? 12.973 0.023 20.330 1.00 73.31 205 ILE A N 1
ATOM 1508 C CA . ILE A 1 205 ? 12.971 0.143 18.865 1.00 73.31 205 ILE A CA 1
ATOM 1509 C C . ILE A 1 205 ? 12.233 1.414 18.436 1.00 73.31 205 ILE A C 1
ATOM 1511 O O . ILE A 1 205 ? 12.768 2.178 17.634 1.00 73.31 205 ILE A O 1
ATOM 1515 N N . ALA A 1 206 ? 11.048 1.683 18.997 1.00 83.56 206 ALA A N 1
ATOM 1516 C CA . ALA A 1 206 ? 10.289 2.894 18.681 1.00 83.56 206 ALA A CA 1
ATOM 1517 C C . ALA A 1 206 ? 11.109 4.163 18.973 1.00 83.56 206 ALA A C 1
ATOM 1519 O O . ALA A 1 206 ? 11.223 5.027 18.107 1.00 83.56 206 ALA A O 1
ATOM 1520 N N . LYS A 1 207 ? 11.768 4.234 20.138 1.00 85.44 207 LYS A N 1
ATOM 1521 C CA . LYS A 1 207 ? 12.652 5.345 20.519 1.00 85.44 207 LYS A CA 1
ATOM 1522 C C . LYS A 1 207 ? 13.791 5.549 19.523 1.00 85.44 207 LYS A C 1
ATOM 1524 O O . LYS A 1 207 ? 13.970 6.657 19.026 1.00 85.44 207 LYS A O 1
ATOM 1529 N N . ARG A 1 208 ? 14.517 4.481 19.177 1.00 81.00 208 ARG A N 1
ATOM 1530 C CA . ARG A 1 208 ? 15.619 4.545 18.202 1.00 81.00 208 ARG A CA 1
ATOM 1531 C C . ARG A 1 208 ? 15.157 5.004 16.821 1.00 81.00 208 ARG A C 1
ATOM 1533 O O . ARG A 1 208 ? 15.850 5.790 16.182 1.00 81.00 208 ARG A O 1
ATOM 1540 N N . LEU A 1 209 ? 14.006 4.519 16.354 1.00 82.12 209 LEU A N 1
ATOM 1541 C CA . LEU A 1 209 ? 13.442 4.924 15.066 1.00 82.12 209 LEU A CA 1
ATOM 1542 C C . LEU A 1 209 ? 13.048 6.401 15.068 1.00 82.12 209 LEU A C 1
ATOM 1544 O O . LEU A 1 209 ? 13.367 7.108 14.116 1.00 82.12 209 LEU A O 1
ATOM 1548 N N . VAL A 1 210 ? 12.411 6.875 16.140 1.00 88.00 210 VAL A N 1
ATOM 1549 C CA . VAL A 1 210 ? 12.056 8.289 16.305 1.00 88.00 210 VAL A CA 1
ATOM 1550 C C . VAL A 1 210 ? 13.306 9.171 16.307 1.00 88.00 210 VAL A C 1
ATOM 1552 O O . VAL A 1 210 ? 13.354 10.144 15.557 1.00 88.00 210 VAL A O 1
ATOM 1555 N N . ASP A 1 211 ? 14.345 8.792 17.056 1.00 85.50 211 ASP A N 1
ATOM 1556 C CA . ASP A 1 211 ? 15.615 9.529 17.098 1.00 85.50 211 ASP A CA 1
ATOM 1557 C C . ASP A 1 211 ? 16.297 9.568 15.723 1.00 85.50 211 ASP A C 1
ATOM 1559 O O . ASP A 1 211 ? 16.783 10.612 15.289 1.00 85.50 211 ASP A O 1
ATOM 1563 N N . ARG A 1 212 ? 16.270 8.450 14.986 1.00 83.12 212 ARG A N 1
ATOM 1564 C CA . ARG A 1 212 ? 16.803 8.361 13.617 1.00 83.12 212 ARG A CA 1
ATOM 1565 C C . ARG A 1 212 ? 16.057 9.268 12.637 1.00 83.12 212 ARG A C 1
ATOM 1567 O O . ARG A 1 212 ? 16.667 9.785 11.705 1.00 83.12 212 ARG A O 1
ATOM 1574 N N . LEU A 1 213 ? 14.752 9.449 12.826 1.00 83.75 213 LEU A N 1
ATOM 1575 C CA . LEU A 1 213 ? 13.939 10.362 12.020 1.00 83.75 213 LEU A CA 1
ATOM 1576 C C . LEU A 1 213 ? 14.125 11.834 12.417 1.00 83.75 213 LEU A C 1
ATOM 1578 O O . LEU A 1 213 ? 13.522 12.698 11.788 1.00 83.75 213 LEU A O 1
ATOM 1582 N N . GLY A 1 214 ? 14.954 12.133 13.424 1.00 84.25 214 GLY A N 1
ATOM 1583 C CA . GLY A 1 214 ? 15.110 13.484 13.964 1.00 84.25 214 GLY A CA 1
ATOM 1584 C C . GLY A 1 214 ? 13.885 13.951 14.753 1.00 84.25 214 GLY A C 1
ATOM 1585 O O . GLY A 1 214 ? 13.630 15.148 14.839 1.00 84.25 214 GLY A O 1
ATOM 1586 N N . GLY A 1 215 ? 13.093 13.009 15.267 1.00 88.75 215 GLY A N 1
ATOM 1587 C CA . GLY A 1 215 ? 11.885 13.268 16.035 1.00 88.75 215 GLY A CA 1
ATOM 1588 C C . GLY A 1 215 ? 12.085 13.209 17.548 1.00 88.75 215 GLY A C 1
ATOM 1589 O O . GLY A 1 215 ? 13.191 13.074 18.065 1.00 88.75 215 GLY A O 1
ATOM 1590 N N . THR A 1 216 ? 10.970 13.268 18.272 1.00 92.25 216 THR A N 1
ATOM 1591 C CA . THR A 1 216 ? 10.901 13.106 19.728 1.00 92.25 216 THR A CA 1
ATOM 1592 C C . THR A 1 216 ? 9.772 12.156 20.105 1.00 92.25 216 THR A C 1
ATOM 1594 O O . THR A 1 216 ? 8.750 12.085 19.428 1.00 92.25 216 THR A O 1
ATOM 1597 N N . ILE A 1 217 ? 9.966 11.396 21.178 1.00 92.94 217 ILE A N 1
ATOM 1598 C CA . ILE A 1 217 ? 8.933 10.562 21.791 1.00 92.94 217 ILE A CA 1
ATOM 1599 C C . ILE A 1 217 ? 8.879 10.916 23.271 1.00 92.94 217 ILE A C 1
ATOM 1601 O O . ILE A 1 217 ? 9.908 10.945 23.949 1.00 92.94 217 ILE A O 1
ATOM 1605 N N . ALA A 1 218 ? 7.681 11.224 23.740 1.00 93.00 218 ALA A N 1
ATOM 1606 C CA . ALA A 1 218 ? 7.362 11.550 25.117 1.00 93.00 218 ALA A CA 1
ATOM 1607 C C . ALA A 1 218 ? 6.207 10.663 25.581 1.00 93.00 218 ALA A C 1
ATOM 1609 O O . ALA A 1 218 ? 5.520 10.044 24.765 1.00 93.00 218 ALA A O 1
ATOM 1610 N N . PHE A 1 219 ? 5.999 10.598 26.889 1.00 94.00 219 PHE A N 1
ATOM 1611 C CA . PHE A 1 219 ? 4.842 9.926 27.450 1.00 94.00 219 PHE A CA 1
ATOM 1612 C C . PHE A 1 219 ? 4.366 10.630 28.715 1.00 94.00 219 PHE A C 1
ATOM 1614 O O . PHE A 1 219 ? 5.165 11.218 29.445 1.00 94.00 219 PHE A O 1
ATOM 1621 N N . GLU A 1 220 ? 3.072 10.519 28.978 1.00 91.94 220 GLU A N 1
ATOM 1622 C CA . GLU A 1 220 ? 2.431 10.899 30.228 1.00 91.94 220 GLU A CA 1
ATOM 1623 C C . GLU A 1 220 ? 1.715 9.665 30.775 1.00 91.94 220 GLU A C 1
ATOM 1625 O O . GLU A 1 220 ? 0.976 8.988 30.064 1.00 91.94 220 GLU A O 1
ATOM 1630 N N . SER A 1 221 ? 1.965 9.310 32.034 1.00 91.38 221 SER A N 1
ATOM 1631 C CA . SER A 1 221 ? 1.306 8.158 32.645 1.00 91.38 221 SER A CA 1
ATOM 1632 C C . SER A 1 221 ? 1.115 8.357 34.134 1.00 91.38 221 SER A C 1
ATOM 1634 O O . SER A 1 221 ? 2.003 8.854 34.830 1.00 91.38 221 SER A O 1
ATOM 1636 N N . SER A 1 222 ? -0.050 7.936 34.615 1.00 84.50 222 SER A N 1
ATOM 1637 C CA . SER A 1 222 ? -0.374 7.855 36.034 1.00 84.50 222 SER A CA 1
ATOM 1638 C C . SER A 1 222 ? -0.829 6.430 36.357 1.00 84.50 222 SER A C 1
ATOM 1640 O O . SER A 1 222 ? -1.559 5.847 35.550 1.00 84.50 222 SER A O 1
ATOM 1642 N N . PRO A 1 223 ? -0.422 5.856 37.505 1.00 80.12 223 PRO A N 1
ATOM 1643 C CA . PRO A 1 223 ? -0.908 4.548 37.934 1.00 80.12 223 PRO A CA 1
ATOM 1644 C C . PRO A 1 223 ? -2.440 4.489 37.935 1.00 80.12 223 PRO A C 1
ATOM 1646 O O . PRO A 1 223 ? -3.092 5.437 38.373 1.00 80.12 223 PRO A O 1
ATOM 1649 N N . ASP A 1 224 ? -2.987 3.392 37.415 1.00 79.56 224 ASP A N 1
ATOM 1650 C CA . ASP A 1 224 ? -4.419 3.083 37.283 1.00 79.56 224 ASP A CA 1
ATOM 1651 C C . ASP A 1 224 ? -5.241 4.047 36.402 1.00 79.56 224 ASP A C 1
ATOM 1653 O O . ASP A 1 224 ? -6.467 3.956 36.358 1.00 79.56 224 ASP A O 1
ATOM 1657 N N . MET A 1 225 ? -4.581 4.960 35.683 1.00 82.69 225 MET A N 1
ATOM 1658 C CA . MET A 1 225 ? -5.218 5.945 34.795 1.00 82.69 225 MET A CA 1
ATOM 1659 C C . MET A 1 225 ? -4.753 5.828 33.336 1.00 82.69 225 MET A C 1
ATOM 1661 O O . MET A 1 225 ? -5.179 6.624 32.499 1.00 82.69 225 MET A O 1
ATOM 1665 N N . GLY A 1 226 ? -3.887 4.857 33.032 1.00 89.31 226 GLY A N 1
ATOM 1666 C CA . GLY A 1 226 ? -3.378 4.600 31.689 1.00 89.31 226 GLY A CA 1
ATOM 1667 C C . GLY A 1 226 ? -2.077 5.313 31.324 1.00 89.31 226 GLY A C 1
ATOM 1668 O O . GLY A 1 226 ? -1.368 5.903 32.158 1.00 89.31 226 GLY A O 1
ATOM 1669 N N . THR A 1 227 ? -1.733 5.219 30.044 1.00 93.06 227 THR A N 1
ATOM 1670 C CA . THR A 1 227 ? -0.541 5.838 29.461 1.00 93.06 227 THR A CA 1
ATOM 1671 C C . THR A 1 227 ? -0.881 6.516 28.140 1.00 93.06 227 THR A C 1
ATOM 1673 O O . THR A 1 227 ? -1.595 5.974 27.304 1.00 93.06 227 THR A O 1
ATOM 1676 N N . GLU A 1 228 ? -0.333 7.709 27.933 1.00 95.19 228 GLU A N 1
ATOM 1677 C CA . GLU A 1 228 ? -0.326 8.403 26.654 1.00 95.19 228 GLU A CA 1
ATOM 1678 C C . GLU A 1 228 ? 1.107 8.513 26.142 1.00 95.19 228 GLU A C 1
ATOM 1680 O O . GLU A 1 228 ? 1.963 9.091 26.803 1.00 95.19 228 GLU A O 1
ATOM 1685 N N . PHE A 1 229 ? 1.376 7.987 24.950 1.00 95.50 229 PHE A N 1
ATOM 1686 C CA . PHE A 1 229 ? 2.621 8.205 24.221 1.00 95.50 229 PHE A CA 1
ATOM 1687 C C . PHE A 1 229 ? 2.399 9.241 23.124 1.00 95.50 229 PHE A C 1
ATOM 1689 O O . PHE A 1 229 ? 1.510 9.081 22.293 1.00 95.50 229 PHE A O 1
ATOM 1696 N N . THR A 1 230 ? 3.257 10.258 23.073 1.00 95.50 230 THR A N 1
ATOM 1697 C CA . THR A 1 230 ? 3.271 11.276 22.017 1.00 95.50 230 THR A CA 1
ATOM 1698 C C . THR A 1 230 ? 4.571 11.183 21.231 1.00 95.50 230 THR A C 1
ATOM 1700 O O . THR A 1 230 ? 5.654 11.409 21.770 1.00 95.50 230 THR A O 1
ATOM 1703 N N . VAL A 1 231 ? 4.474 10.891 19.938 1.00 94.44 231 VAL A N 1
ATOM 1704 C CA . VAL A 1 231 ? 5.592 10.903 18.990 1.00 94.44 231 VAL A CA 1
ATOM 1705 C C . VAL A 1 231 ? 5.460 12.107 18.070 1.00 94.44 231 VAL A C 1
ATOM 1707 O O . VAL A 1 231 ? 4.395 12.343 17.510 1.00 94.44 231 VAL A O 1
ATOM 1710 N N . ARG A 1 232 ? 6.557 12.837 17.864 1.00 92.75 232 ARG A N 1
ATOM 1711 C CA . ARG A 1 232 ? 6.669 13.911 16.872 1.00 92.75 232 ARG A CA 1
ATOM 1712 C C . ARG A 1 232 ? 7.815 13.615 15.930 1.00 92.75 232 ARG A C 1
ATOM 1714 O O . ARG A 1 232 ? 8.927 13.375 16.390 1.00 92.75 232 ARG A O 1
ATOM 1721 N N . VAL A 1 233 ? 7.562 13.635 14.631 1.00 90.19 233 VAL A N 1
ATOM 1722 C CA . VAL A 1 233 ? 8.563 13.334 13.599 1.00 90.19 233 VAL A CA 1
ATOM 1723 C C . VAL A 1 233 ? 8.472 14.346 12.456 1.00 90.19 233 VAL A C 1
ATOM 1725 O O . VAL A 1 233 ? 7.360 14.673 12.035 1.00 90.19 233 VAL A O 1
ATOM 1728 N N . PRO A 1 234 ? 9.607 14.833 11.926 1.00 83.81 234 PRO A N 1
ATOM 1729 C CA . PRO A 1 234 ? 9.609 15.739 10.784 1.00 83.81 234 PRO A CA 1
ATOM 1730 C C . PRO A 1 234 ? 8.935 15.111 9.558 1.00 83.81 234 PRO A C 1
ATOM 1732 O O . PRO A 1 234 ? 9.305 14.015 9.126 1.00 83.81 234 PRO A O 1
ATOM 1735 N N . ALA A 1 235 ? 7.979 15.824 8.963 1.00 80.62 235 ALA A N 1
ATOM 1736 C CA . ALA A 1 235 ? 7.318 15.437 7.723 1.00 80.62 235 ALA A CA 1
ATOM 1737 C C . ALA A 1 235 ? 7.232 16.621 6.740 1.00 80.62 235 ALA A C 1
ATOM 1739 O O . ALA A 1 235 ? 7.113 17.794 7.102 1.00 80.62 235 ALA A O 1
ATOM 1740 N N . GLY A 1 236 ? 7.323 16.328 5.444 1.00 73.06 236 GLY A N 1
ATOM 1741 C CA . GLY A 1 236 ? 7.093 17.335 4.405 1.00 73.06 236 GLY A CA 1
ATOM 1742 C C . GLY A 1 236 ? 5.631 17.340 3.971 1.00 73.06 236 GLY A C 1
ATOM 1743 O O . GLY A 1 236 ? 5.080 16.273 3.708 1.00 73.06 236 GLY A O 1
ATOM 1744 N N . ILE A 1 237 ? 5.017 18.517 3.830 1.00 66.88 237 ILE A N 1
ATOM 1745 C CA . ILE A 1 237 ? 3.761 18.628 3.075 1.00 66.88 237 ILE A CA 1
ATOM 1746 C C . ILE A 1 237 ? 4.102 18.598 1.588 1.00 66.88 237 ILE A C 1
ATOM 1748 O O . ILE A 1 237 ? 4.919 19.389 1.112 1.00 66.88 237 ILE A O 1
ATOM 1752 N N . GLU A 1 238 ? 3.473 17.689 0.852 1.00 56.56 238 GLU A N 1
ATOM 1753 C CA . GLU A 1 238 ? 3.519 17.686 -0.604 1.00 56.56 238 GLU A CA 1
ATOM 1754 C C . GLU A 1 238 ? 2.267 18.410 -1.131 1.00 56.56 238 GLU A C 1
ATOM 1756 O O . GLU A 1 238 ? 1.157 18.073 -0.718 1.00 56.56 238 GLU A O 1
ATOM 1761 N N . PRO A 1 239 ? 2.400 19.444 -1.983 1.00 47.66 239 PRO A N 1
ATOM 1762 C CA . PRO A 1 239 ? 1.246 20.198 -2.457 1.00 47.66 239 PRO A CA 1
ATOM 1763 C C . PRO A 1 239 ? 0.367 19.325 -3.360 1.00 47.66 239 PRO A C 1
ATOM 1765 O O . PRO A 1 239 ? 0.791 18.898 -4.435 1.00 47.66 239 PRO A O 1
ATOM 1768 N N . GLN A 1 240 ? -0.878 19.087 -2.945 1.00 51.09 240 GLN A N 1
ATOM 1769 C CA . GLN A 1 240 ? -1.880 18.411 -3.767 1.00 51.09 240 GLN A CA 1
ATOM 1770 C C . GLN A 1 240 ? -2.519 19.383 -4.775 1.00 51.09 240 GLN A C 1
ATOM 1772 O O . GLN A 1 240 ? -2.861 20.517 -4.446 1.00 51.09 240 GLN A O 1
ATOM 1777 N N . LYS A 1 241 ? -2.713 18.925 -6.020 1.00 33.53 241 LYS A N 1
ATOM 1778 C CA . LYS A 1 241 ? -3.631 19.542 -6.993 1.00 33.53 241 LYS A CA 1
ATOM 1779 C C . LYS A 1 241 ? -4.989 18.846 -6.883 1.00 33.53 241 LYS A C 1
ATOM 1781 O O . LYS A 1 241 ? -5.134 17.727 -7.364 1.00 33.53 241 LYS A O 1
ATOM 1786 N N . GLY A 1 242 ? -5.970 19.515 -6.288 1.00 40.28 242 GLY A N 1
ATOM 1787 C CA . GLY A 1 242 ? -7.351 19.037 -6.177 1.00 40.28 242 GLY A CA 1
ATOM 1788 C C . GLY A 1 242 ? -8.009 19.595 -4.921 1.00 40.28 242 GLY A C 1
ATOM 1789 O O . GLY A 1 242 ? -7.350 19.675 -3.893 1.00 40.28 242 GLY A O 1
ATOM 1790 N N . ALA A 1 243 ? -9.260 20.046 -5.034 1.00 34.97 243 ALA A N 1
ATOM 1791 C CA . ALA A 1 243 ? -9.990 20.705 -3.955 1.00 34.97 243 ALA A CA 1
ATOM 1792 C C . ALA A 1 243 ? -10.066 19.824 -2.698 1.00 34.97 243 ALA A C 1
ATOM 1794 O O . ALA A 1 243 ? -10.425 18.648 -2.789 1.00 34.97 243 ALA A O 1
ATOM 1795 N N . GLU A 1 244 ? -9.750 20.412 -1.544 1.00 43.00 244 GLU A N 1
ATOM 1796 C CA . GLU A 1 244 ? -10.067 19.832 -0.242 1.00 43.00 244 GLU A CA 1
ATOM 1797 C C . GLU A 1 244 ? -11.590 19.599 -0.169 1.00 43.00 244 GLU A C 1
ATOM 1799 O O . GLU A 1 244 ? -12.357 20.481 -0.579 1.00 43.00 244 GLU A O 1
ATOM 1804 N N . PRO A 1 245 ? -12.064 18.418 0.275 1.00 46.50 245 PRO A N 1
ATOM 1805 C CA . PRO A 1 245 ? -13.472 18.240 0.612 1.00 46.50 245 PRO A CA 1
ATOM 1806 C C . PRO A 1 245 ? -13.858 19.306 1.638 1.00 46.50 245 PRO A C 1
ATOM 1808 O O . PRO A 1 245 ? -13.083 19.580 2.546 1.00 46.50 245 PRO A O 1
ATOM 1811 N N . SER A 1 246 ? -15.027 19.927 1.489 1.00 50.84 246 SER A N 1
ATOM 1812 C CA . SER A 1 246 ? -15.469 20.971 2.413 1.00 50.84 246 SER A CA 1
ATOM 1813 C C . SER A 1 246 ? -15.484 20.449 3.854 1.00 50.84 246 SER A C 1
ATOM 1815 O O . SER A 1 246 ? -16.212 19.494 4.132 1.00 50.84 246 SER A O 1
ATOM 1817 N N . ASP A 1 247 ? -14.773 21.130 4.757 1.00 59.38 247 ASP A N 1
ATOM 1818 C CA . ASP A 1 247 ? -14.716 20.892 6.215 1.00 59.38 247 ASP A CA 1
ATOM 1819 C C . ASP A 1 247 ? -16.095 20.915 6.928 1.00 59.38 247 ASP A C 1
ATOM 1821 O O . ASP A 1 247 ? -16.193 20.713 8.132 1.00 59.38 247 ASP A O 1
ATOM 1825 N N . GLU A 1 248 ? -17.193 21.125 6.199 1.00 68.25 248 GLU A N 1
ATOM 1826 C CA . GLU A 1 248 ? -18.561 21.265 6.713 1.00 68.25 248 GLU A CA 1
ATOM 1827 C C . GLU A 1 248 ? -19.551 20.250 6.105 1.00 68.25 248 GLU A C 1
ATOM 1829 O O . GLU A 1 248 ? -20.755 20.504 6.039 1.00 68.25 248 GLU A O 1
ATOM 1834 N N . ALA A 1 249 ? -19.075 19.090 5.639 1.00 73.19 249 ALA A N 1
ATOM 1835 C CA . ALA A 1 249 ? -19.909 18.088 4.958 1.00 73.19 249 ALA A CA 1
ATOM 1836 C C . ALA A 1 249 ? -21.135 17.607 5.768 1.00 73.19 249 ALA A C 1
ATOM 1838 O O . ALA A 1 249 ? -22.133 17.181 5.186 1.00 73.19 249 ALA A O 1
ATOM 1839 N N . LEU A 1 250 ? -21.084 17.686 7.103 1.00 83.81 250 LEU A N 1
ATOM 1840 C CA . LEU A 1 250 ? -22.161 17.277 8.010 1.00 83.81 250 LEU A CA 1
ATOM 1841 C C . LEU A 1 250 ? -22.861 18.470 8.686 1.00 83.81 250 LEU A C 1
ATOM 1843 O O . LEU A 1 250 ? -23.623 18.278 9.637 1.00 83.81 250 LEU A O 1
ATOM 1847 N N . SER A 1 251 ? -22.621 19.695 8.211 1.00 85.81 251 SER A N 1
ATOM 1848 C CA . SER A 1 251 ? -23.165 20.917 8.807 1.00 85.81 251 SER A CA 1
ATOM 1849 C C . SER A 1 251 ? -24.695 20.901 8.887 1.00 85.81 251 SER A C 1
ATOM 1851 O O . SER A 1 251 ? -25.401 20.577 7.927 1.00 85.81 251 SER A O 1
ATOM 1853 N N . GLY A 1 252 ? -25.216 21.222 10.074 1.00 83.44 252 GLY A N 1
ATOM 1854 C CA . GLY A 1 252 ? -26.654 21.247 10.362 1.00 83.44 252 GLY A CA 1
ATOM 1855 C C . GLY A 1 252 ? -27.311 19.869 10.499 1.00 83.44 252 GLY A C 1
ATOM 1856 O O . GLY A 1 252 ? -28.534 19.798 10.609 1.00 83.44 252 GLY A O 1
ATOM 1857 N N . GLN A 1 253 ? -26.536 18.780 10.494 1.00 89.75 253 GLN A N 1
ATOM 1858 C CA . GLN A 1 253 ? -27.049 17.426 10.704 1.00 89.75 253 GLN A CA 1
ATOM 1859 C C . GLN A 1 253 ? -26.933 17.006 12.175 1.00 89.75 253 GLN A C 1
ATOM 1861 O O . GLN A 1 253 ? -25.997 17.379 12.893 1.00 89.75 253 GLN A O 1
ATOM 1866 N N . HIS A 1 254 ? -27.898 16.202 12.618 1.00 91.44 254 HIS A N 1
ATOM 1867 C CA . HIS A 1 254 ? -27.976 15.677 13.979 1.00 91.44 254 HIS A CA 1
ATOM 1868 C C . HIS A 1 254 ? -27.691 14.175 13.988 1.00 91.44 254 HIS A C 1
ATOM 1870 O O . HIS A 1 254 ? -28.286 13.410 13.221 1.00 91.44 254 HIS A O 1
ATOM 1876 N N . PHE A 1 255 ? -26.796 13.759 14.879 1.00 92.62 255 PHE A N 1
ATOM 1877 C CA . PHE A 1 255 ? -26.374 12.377 15.055 1.00 92.62 255 PHE A CA 1
ATOM 1878 C C . PHE A 1 255 ? -26.628 11.922 16.490 1.00 92.62 255 PHE A C 1
ATOM 1880 O O . PHE A 1 255 ? -26.378 12.656 17.444 1.00 92.62 255 PHE A O 1
ATOM 1887 N N . CYS A 1 256 ? -27.095 10.689 16.647 1.00 92.81 256 CYS A N 1
ATOM 1888 C CA . CYS A 1 256 ? -27.225 10.032 17.941 1.00 92.81 256 CYS A CA 1
ATOM 1889 C C . CYS A 1 256 ? -26.299 8.812 17.970 1.00 92.81 256 CYS A C 1
ATOM 1891 O O . CYS A 1 256 ? -26.524 7.848 17.239 1.00 92.81 256 CYS A O 1
ATOM 1893 N N . LEU A 1 257 ? -25.247 8.858 18.789 1.00 92.38 257 LEU A N 1
ATOM 1894 C CA . LEU A 1 257 ? -24.368 7.721 19.048 1.00 92.38 257 LEU A CA 1
ATOM 1895 C C . LEU A 1 257 ? -24.999 6.846 20.127 1.00 92.38 257 LEU A C 1
ATOM 1897 O O . LEU A 1 257 ? -25.025 7.208 21.304 1.00 92.38 257 LEU A O 1
ATOM 1901 N N . MET A 1 258 ? -25.497 5.684 19.723 1.00 91.50 258 MET A N 1
ATOM 1902 C CA . MET A 1 258 ? -25.980 4.656 20.626 1.00 91.50 258 MET A CA 1
ATOM 1903 C C . MET A 1 258 ? -24.864 3.643 20.901 1.00 91.50 258 MET A C 1
ATOM 1905 O O . MET A 1 258 ? -24.809 2.585 20.275 1.00 91.50 258 MET A O 1
ATOM 1909 N N . MET A 1 259 ? -23.944 3.987 21.804 1.00 88.88 259 MET A N 1
ATOM 1910 C CA . MET A 1 259 ? -22.714 3.230 22.082 1.00 88.88 259 MET A CA 1
ATOM 1911 C C . MET A 1 259 ? -22.399 3.223 23.584 1.00 88.88 259 MET A C 1
ATOM 1913 O O . MET A 1 259 ? -22.991 3.979 24.354 1.00 88.88 259 MET A O 1
ATOM 1917 N N . ARG A 1 260 ? -21.494 2.348 24.047 1.00 85.56 260 ARG A N 1
ATOM 1918 C CA . ARG A 1 260 ? -20.918 2.506 25.397 1.00 85.56 260 ARG A CA 1
ATOM 1919 C C . ARG A 1 260 ? -19.981 3.713 25.390 1.00 85.56 260 ARG A C 1
ATOM 1921 O O . ARG A 1 260 ? -19.235 3.887 24.433 1.00 85.56 260 ARG A O 1
ATOM 1928 N N . ALA A 1 261 ? -19.999 4.500 26.465 1.00 79.81 261 ALA A N 1
ATOM 1929 C CA . ALA A 1 261 ? -19.028 5.575 26.638 1.00 79.81 261 ALA A CA 1
ATOM 1930 C C . ALA A 1 261 ? -17.614 4.982 26.717 1.00 79.81 261 ALA A C 1
ATOM 1932 O O . ALA A 1 261 ? -17.401 3.981 27.407 1.00 79.81 261 ALA A O 1
ATOM 1933 N N . GLY A 1 262 ? -16.675 5.595 26.007 1.00 79.19 262 GLY A N 1
ATOM 1934 C CA . GLY A 1 262 ? -15.314 5.104 25.852 1.00 79.19 262 GLY A CA 1
ATOM 1935 C C . GLY A 1 262 ? -14.618 5.796 24.686 1.00 79.19 262 GLY A C 1
ATOM 1936 O O . GLY A 1 262 ? -15.245 6.550 23.941 1.00 79.19 262 GLY A O 1
ATOM 1937 N N . CYS A 1 263 ? -13.332 5.497 24.504 1.00 76.94 263 CYS A N 1
ATOM 1938 C CA . CYS A 1 263 ? -12.488 6.185 23.529 1.00 76.94 263 CYS A CA 1
ATOM 1939 C C . CYS A 1 263 ? -13.055 6.161 22.104 1.00 76.94 263 CYS A C 1
ATOM 1941 O O . CYS A 1 263 ? -13.013 7.165 21.409 1.00 76.94 263 CYS A O 1
ATOM 1943 N N . GLU A 1 264 ? -13.619 5.040 21.660 1.00 81.06 264 GLU A N 1
ATOM 1944 C CA . GLU A 1 264 ? -14.187 4.939 20.317 1.00 81.06 264 GLU A CA 1
ATOM 1945 C C . GLU A 1 264 ? -15.417 5.842 20.133 1.00 81.06 264 GLU A C 1
ATOM 1947 O O . GLU A 1 264 ? -15.563 6.468 19.084 1.00 81.06 264 GLU A O 1
ATOM 1952 N N . ALA A 1 265 ? -16.283 5.939 21.147 1.00 85.38 265 ALA A N 1
ATOM 1953 C CA . ALA A 1 265 ? -17.449 6.816 21.102 1.00 85.38 265 ALA A CA 1
ATOM 1954 C C . ALA A 1 265 ? -17.024 8.290 21.044 1.00 85.38 265 ALA A C 1
ATOM 1956 O O . ALA A 1 265 ? -17.566 9.041 20.233 1.00 85.38 265 ALA A O 1
ATOM 1957 N N . ASP A 1 266 ? -16.018 8.672 21.837 1.00 83.94 266 ASP A N 1
ATOM 1958 C CA . ASP A 1 266 ? -15.448 10.023 21.833 1.00 83.94 266 ASP A CA 1
ATOM 1959 C C . ASP A 1 266 ? -14.836 10.350 20.461 1.00 83.94 266 ASP A C 1
ATOM 1961 O O . ASP A 1 266 ? -15.149 11.374 19.861 1.00 83.94 266 ASP A O 1
ATOM 1965 N N . MET A 1 267 ? -14.062 9.427 19.883 1.00 81.69 267 MET A N 1
ATOM 1966 C CA . MET A 1 267 ? -13.438 9.613 18.568 1.00 81.69 267 MET A CA 1
ATOM 1967 C C . MET A 1 267 ? -14.449 9.717 17.423 1.00 81.69 267 MET A C 1
ATOM 1969 O O . MET A 1 267 ? -14.247 10.492 16.487 1.00 81.69 267 MET A O 1
ATOM 1973 N N . LEU A 1 268 ? -15.533 8.939 17.467 1.00 86.12 268 LEU A N 1
ATOM 1974 C CA . LEU A 1 268 ? -16.622 9.052 16.496 1.00 86.12 268 LEU A CA 1
ATOM 1975 C C . LEU A 1 268 ? -17.360 10.383 16.648 1.00 86.12 268 LEU A C 1
ATOM 1977 O O . LEU A 1 268 ? -17.695 11.006 15.638 1.00 86.12 268 LEU A O 1
ATOM 1981 N N . ALA A 1 269 ? -17.586 10.828 17.886 1.00 88.06 269 ALA A N 1
ATOM 1982 C CA . ALA A 1 269 ? -18.202 12.117 18.162 1.00 88.06 269 ALA A CA 1
ATOM 1983 C C . ALA A 1 269 ? -17.338 13.266 17.629 1.00 88.06 269 ALA A C 1
ATOM 1985 O O . ALA A 1 269 ? -17.847 14.106 16.888 1.00 88.06 269 ALA A O 1
ATOM 1986 N N . ASP A 1 270 ? -16.036 13.248 17.913 1.00 83.12 270 ASP A N 1
ATOM 1987 C CA . ASP A 1 270 ? -15.075 14.249 17.448 1.00 83.12 270 ASP A CA 1
ATOM 1988 C C . ASP A 1 270 ? -14.943 14.251 15.923 1.00 83.12 270 ASP A C 1
ATOM 1990 O O . ASP A 1 270 ? -14.897 15.313 15.303 1.00 83.12 270 ASP A O 1
ATOM 1994 N N . ALA A 1 271 ? -14.943 13.074 15.288 1.00 80.62 271 ALA A N 1
ATOM 1995 C CA . ALA A 1 271 ? -14.904 12.973 13.833 1.00 80.62 271 ALA A CA 1
ATOM 1996 C C . ALA A 1 271 ? -16.151 13.590 13.182 1.00 80.62 271 ALA A C 1
ATOM 1998 O O . ALA A 1 271 ? -16.031 14.288 12.177 1.00 80.62 271 ALA A O 1
ATOM 1999 N N . ILE A 1 272 ? -17.341 13.361 13.744 1.00 87.00 272 ILE A N 1
ATOM 2000 C CA . ILE A 1 272 ? -18.592 13.947 13.242 1.00 87.00 272 ILE A CA 1
ATOM 2001 C C . ILE A 1 272 ? -18.630 15.459 13.512 1.00 87.00 272 ILE A C 1
ATOM 2003 O O . ILE A 1 272 ? -18.953 16.237 12.610 1.00 87.00 272 ILE A O 1
ATOM 2007 N N . ALA A 1 273 ? -18.263 15.880 14.725 1.00 85.69 273 ALA A N 1
ATOM 2008 C CA . ALA A 1 273 ? -18.230 17.281 15.135 1.00 85.69 273 ALA A CA 1
ATOM 2009 C C . ALA A 1 273 ? -17.224 18.102 14.322 1.00 85.69 273 ALA A C 1
ATOM 2011 O O . ALA A 1 273 ? -17.535 19.210 13.888 1.00 85.69 273 ALA A O 1
ATOM 2012 N N . GLY A 1 274 ? -16.056 17.526 14.032 1.00 78.06 274 GLY A N 1
ATOM 2013 C CA . GLY A 1 274 ? -15.024 18.128 13.192 1.00 78.06 274 GLY A CA 1
ATOM 2014 C C . GLY A 1 274 ? -15.451 18.381 11.744 1.00 78.06 274 GLY A C 1
ATOM 2015 O O . GLY A 1 274 ? -14.777 19.142 11.065 1.00 78.06 274 GLY A O 1
ATOM 2016 N N . HIS A 1 275 ? -16.566 17.792 11.289 1.00 81.50 275 HIS A N 1
ATOM 2017 C CA . HIS A 1 275 ? -17.159 18.034 9.965 1.00 81.50 275 HIS A CA 1
ATOM 2018 C C . HIS A 1 275 ? -18.494 18.804 10.044 1.00 81.50 275 HIS A C 1
ATOM 2020 O O . HIS A 1 275 ? -19.296 18.772 9.107 1.00 81.50 275 HIS A O 1
ATOM 2026 N N . GLY A 1 276 ? -18.764 19.470 11.175 1.00 84.19 276 GLY A N 1
ATOM 2027 C CA . GLY A 1 276 ? -19.933 20.331 11.386 1.00 84.19 276 GLY A CA 1
ATOM 2028 C C . GLY A 1 276 ? -21.199 19.626 11.890 1.00 84.19 276 GLY A C 1
ATOM 2029 O O . GLY A 1 276 ? -22.235 20.277 12.042 1.00 84.19 276 GLY A O 1
ATOM 2030 N N . GLY A 1 277 ? -21.144 18.318 12.156 1.00 89.00 277 GLY A N 1
ATOM 2031 C CA . GLY A 1 277 ? -22.271 17.565 12.707 1.00 89.00 277 GLY A CA 1
ATOM 2032 C C . GLY A 1 277 ? -22.450 17.796 14.209 1.00 89.00 277 GLY A C 1
ATOM 2033 O O . GLY A 1 277 ? -21.491 18.009 14.942 1.00 89.00 277 GLY A O 1
ATOM 2034 N N . SER A 1 278 ? -23.684 17.712 14.701 1.00 90.19 278 SER A N 1
ATOM 2035 C CA . SER A 1 278 ? -23.954 17.710 16.147 1.00 90.19 278 SER A CA 1
ATOM 2036 C C . SER A 1 278 ? -24.227 16.292 16.635 1.00 90.19 278 SER A C 1
ATOM 2038 O O . SER A 1 278 ? -24.917 15.529 15.959 1.00 90.19 278 SER A O 1
ATOM 2040 N N . VAL A 1 279 ? -23.680 15.932 17.795 1.00 91.44 279 VAL A N 1
ATOM 2041 C CA . VAL A 1 279 ? -23.715 14.559 18.311 1.00 91.44 279 VAL A CA 1
ATOM 2042 C C . VAL A 1 279 ? -24.312 14.530 19.714 1.00 91.44 279 VAL A C 1
ATOM 2044 O O . VAL A 1 279 ? -23.856 15.246 20.601 1.00 91.44 279 VAL A O 1
ATOM 2047 N N . GLU A 1 280 ? -25.299 13.663 19.932 1.00 89.81 280 GLU A N 1
ATOM 2048 C CA . GLU A 1 280 ? -25.762 13.257 21.262 1.00 89.81 280 GLU A CA 1
ATOM 2049 C C . GLU A 1 280 ? -25.406 11.788 21.520 1.00 89.81 280 GLU A C 1
ATOM 2051 O O . GLU A 1 280 ? -25.482 10.958 20.617 1.00 89.81 280 GLU A O 1
ATOM 2056 N N . HIS A 1 281 ? -25.057 11.443 22.760 1.00 91.00 281 HIS A N 1
ATOM 2057 C CA . HIS A 1 281 ? -24.679 10.081 23.143 1.00 91.00 281 HIS A CA 1
ATOM 2058 C C . HIS A 1 281 ? -25.730 9.435 24.058 1.00 91.00 281 HIS A C 1
ATOM 2060 O O . HIS A 1 281 ? -26.249 10.068 24.979 1.00 91.00 281 HIS A O 1
ATOM 2066 N N . THR A 1 282 ? -26.021 8.151 23.847 1.00 89.88 282 THR A N 1
ATOM 2067 C CA . THR A 1 282 ? -26.929 7.349 24.680 1.00 89.88 282 THR A CA 1
ATOM 2068 C C . THR A 1 282 ? -26.525 5.875 24.672 1.00 89.88 282 THR A C 1
ATOM 2070 O O . THR A 1 282 ? -25.909 5.389 23.737 1.00 89.88 282 THR A O 1
ATOM 2073 N N . THR A 1 283 ? -26.910 5.122 25.698 1.00 87.94 283 THR A N 1
ATOM 2074 C CA . THR A 1 283 ? -26.832 3.647 25.707 1.00 87.94 283 THR A CA 1
ATOM 2075 C C . THR A 1 283 ? -28.214 2.996 25.629 1.00 87.94 283 THR A C 1
ATOM 2077 O O . THR A 1 283 ? -28.325 1.780 25.473 1.00 87.94 283 THR A O 1
ATOM 2080 N N . ALA A 1 284 ? -29.284 3.788 25.751 1.00 88.44 284 ALA A N 1
ATOM 2081 C CA . ALA A 1 284 ? -30.652 3.304 25.870 1.00 88.44 284 ALA A CA 1
ATOM 2082 C C . ALA A 1 284 ? -31.406 3.442 24.531 1.00 88.44 284 ALA A C 1
ATOM 2084 O O . ALA A 1 284 ? -31.557 4.571 24.051 1.00 88.44 284 ALA A O 1
ATOM 2085 N N . PRO A 1 285 ? -31.942 2.340 23.961 1.00 86.94 285 PRO A N 1
ATOM 2086 C CA . PRO A 1 285 ? -32.654 2.383 22.682 1.00 86.94 285 PRO A CA 1
ATOM 2087 C C . PRO A 1 285 ? -33.880 3.293 22.707 1.00 86.94 285 PRO A C 1
ATOM 2089 O O . PRO A 1 285 ? -34.154 4.001 21.744 1.00 86.94 285 PRO A O 1
ATOM 2092 N N . GLU A 1 286 ? -34.614 3.294 23.820 1.00 88.44 286 GLU A N 1
ATOM 2093 C CA . GLU A 1 286 ? -35.846 4.079 23.927 1.00 88.44 286 GLU A CA 1
ATOM 2094 C C . GLU A 1 286 ? -35.558 5.581 23.986 1.00 88.44 286 GLU A C 1
ATOM 2096 O O . GLU A 1 286 ? -36.251 6.352 23.336 1.00 88.44 286 GLU A O 1
ATOM 2101 N N . LEU A 1 287 ? -34.453 5.989 24.623 1.00 85.56 287 LEU A N 1
ATOM 2102 C CA . LEU A 1 287 ? -34.020 7.386 24.597 1.00 85.56 287 LEU A CA 1
ATOM 2103 C C . LEU A 1 287 ? -33.601 7.815 23.182 1.00 85.56 287 LEU A C 1
ATOM 2105 O O . LEU A 1 287 ? -33.923 8.923 22.769 1.00 85.56 287 LEU A O 1
ATOM 2109 N N . ALA A 1 288 ? -32.931 6.942 22.419 1.00 85.81 288 ALA A N 1
ATOM 2110 C CA . ALA A 1 288 ? -32.590 7.224 21.021 1.00 85.81 288 ALA A CA 1
ATOM 2111 C C . ALA A 1 288 ? -33.850 7.418 20.154 1.00 85.81 288 ALA A C 1
ATOM 2113 O O . ALA A 1 288 ? -33.896 8.310 19.311 1.00 85.81 288 ALA A O 1
ATOM 2114 N N . LEU A 1 289 ? -34.894 6.613 20.384 1.00 86.44 289 LEU A N 1
ATOM 2115 C CA . LEU A 1 289 ? -36.170 6.715 19.670 1.00 86.44 289 LEU A CA 1
ATOM 2116 C C . LEU A 1 289 ? -36.997 7.936 20.086 1.00 86.44 289 LEU A C 1
ATOM 2118 O O . LEU A 1 289 ? -37.649 8.528 19.227 1.00 86.44 289 LEU A O 1
ATOM 2122 N N . ASP A 1 290 ? -36.968 8.318 21.364 1.00 85.75 290 ASP A N 1
ATOM 2123 C CA . ASP A 1 290 ? -37.629 9.530 21.859 1.00 85.75 290 ASP A CA 1
ATOM 2124 C C . ASP A 1 290 ? -36.995 10.784 21.243 1.00 85.75 290 ASP A C 1
ATOM 2126 O O . ASP A 1 290 ? -37.703 11.691 20.814 1.00 85.75 290 ASP A O 1
ATOM 2130 N N . ARG A 1 291 ? -35.664 10.808 21.087 1.00 80.94 291 ARG A N 1
ATOM 2131 C CA . ARG A 1 291 ? -34.941 11.929 20.458 1.00 80.94 291 ARG A CA 1
ATOM 2132 C C . ARG A 1 291 ? -35.274 12.134 18.983 1.00 80.94 291 ARG A C 1
ATOM 2134 O O . ARG A 1 291 ? -35.228 13.266 18.507 1.00 80.94 291 ARG A O 1
ATOM 2141 N N . LEU A 1 292 ? -35.678 11.081 18.271 1.00 81.38 292 LEU A N 1
ATOM 2142 C CA . LEU A 1 292 ? -36.181 11.208 16.897 1.00 81.38 292 LEU A CA 1
ATOM 2143 C C . LEU A 1 292 ? -37.502 11.984 16.816 1.00 81.38 292 LEU A C 1
ATOM 2145 O O . LEU A 1 292 ? -37.848 12.459 15.737 1.00 81.38 292 LEU A O 1
ATOM 2149 N N . HIS A 1 293 ? -38.237 12.126 17.926 1.00 78.31 293 HIS A N 1
ATOM 2150 C CA . HIS A 1 293 ? -39.416 12.989 17.974 1.00 78.31 293 HIS A CA 1
ATOM 2151 C C . HIS A 1 293 ? -39.037 14.469 17.856 1.00 78.31 293 HIS A C 1
ATOM 2153 O O . HIS A 1 293 ? -39.667 15.203 17.096 1.00 78.31 293 HIS A O 1
ATOM 2159 N N . ASP A 1 294 ? -37.988 14.880 18.572 1.00 78.94 294 ASP A N 1
ATOM 2160 C CA . ASP A 1 294 ? -37.500 16.261 18.588 1.00 78.94 294 ASP A CA 1
ATOM 2161 C C . ASP A 1 294 ? -36.641 16.583 17.353 1.00 78.94 294 ASP A C 1
ATOM 2163 O O . ASP A 1 294 ? -36.608 17.725 16.893 1.00 78.94 294 ASP A O 1
ATOM 2167 N N . MET A 1 295 ? -35.959 15.574 16.800 1.00 80.75 295 MET A N 1
ATOM 2168 C CA . MET A 1 295 ? -35.044 15.699 15.662 1.00 80.75 295 MET A CA 1
ATOM 2169 C C . MET A 1 295 ? -35.373 14.674 14.560 1.00 80.75 295 MET A C 1
ATOM 2171 O O . MET A 1 295 ? -34.626 13.710 14.350 1.00 80.75 295 MET A O 1
ATOM 2175 N N . PRO A 1 296 ? -36.490 14.856 13.830 1.00 75.31 296 PRO A N 1
ATOM 2176 C CA . PRO A 1 296 ? -36.832 13.994 12.705 1.00 75.31 296 PRO A CA 1
ATOM 2177 C C . PRO A 1 296 ? -35.754 14.085 11.614 1.00 75.31 296 PRO A C 1
ATOM 2179 O O . PRO A 1 296 ? -35.327 15.174 11.235 1.00 75.31 296 PRO A O 1
ATOM 2182 N N . GLY A 1 297 ? -35.308 12.937 11.100 1.00 81.44 297 GLY A N 1
ATOM 2183 C CA . GLY A 1 297 ? -34.218 12.857 10.119 1.00 81.44 297 GLY A CA 1
ATOM 2184 C C . GLY A 1 297 ? -32.814 12.699 10.710 1.00 81.44 297 GLY A C 1
ATOM 2185 O O . GLY A 1 297 ? -31.861 12.572 9.936 1.00 81.44 297 GLY A O 1
ATOM 2186 N N . ALA A 1 298 ? -32.667 12.668 12.043 1.00 88.69 298 ALA A N 1
ATOM 2187 C CA . ALA A 1 298 ? -31.378 12.407 12.679 1.00 88.69 298 ALA A CA 1
ATOM 2188 C C . ALA A 1 298 ? -30.833 11.014 12.318 1.00 88.69 298 ALA A C 1
ATOM 2190 O O . ALA A 1 298 ? -31.580 10.040 12.152 1.00 88.69 298 ALA A O 1
ATOM 2191 N N . THR A 1 299 ? -29.509 10.925 12.206 1.00 92.00 299 THR A N 1
ATOM 2192 C CA . THR A 1 299 ? -28.813 9.666 11.928 1.00 92.00 299 THR A CA 1
ATOM 2193 C C . THR A 1 299 ? -28.423 8.997 13.240 1.00 92.00 299 THR A C 1
ATOM 2195 O O . THR A 1 299 ? -27.772 9.612 14.079 1.00 92.00 299 THR A O 1
ATOM 2198 N N . VAL A 1 300 ? -28.816 7.741 13.442 1.00 92.19 300 VAL A N 1
ATOM 2199 C CA . VAL A 1 300 ? -28.560 7.002 14.685 1.00 92.19 300 VAL A CA 1
ATOM 2200 C C . VAL A 1 300 ? -27.514 5.927 14.420 1.00 92.19 300 VAL A C 1
ATOM 2202 O O . VAL A 1 300 ? -27.771 5.004 13.649 1.00 92.19 300 VAL A O 1
ATOM 2205 N N . LEU A 1 301 ? -26.347 6.042 15.056 1.00 91.94 301 LEU A N 1
ATOM 2206 C CA . LEU A 1 301 ? -25.291 5.036 14.990 1.00 91.94 301 LEU A CA 1
ATOM 2207 C C . LEU A 1 301 ? -25.502 4.016 16.108 1.00 91.94 301 LEU A C 1
ATOM 2209 O O . LEU A 1 301 ? -25.478 4.379 17.279 1.00 91.94 301 LEU A O 1
ATOM 2213 N N . ILE A 1 302 ? -25.716 2.753 15.758 1.00 90.81 302 ILE A N 1
ATOM 2214 C CA . ILE A 1 302 ? -26.104 1.693 16.693 1.00 90.81 302 ILE A CA 1
ATOM 2215 C C . ILE A 1 302 ? -24.915 0.764 16.927 1.00 90.81 302 ILE A C 1
ATOM 2217 O O . ILE A 1 302 ? -24.524 0.038 16.017 1.00 90.81 302 ILE A O 1
ATOM 2221 N N . ASP A 1 303 ? -24.364 0.734 18.141 1.00 88.25 303 ASP A N 1
ATOM 2222 C CA . ASP A 1 303 ? -23.416 -0.307 18.546 1.00 88.25 303 ASP A CA 1
ATOM 2223 C C . ASP A 1 303 ? -24.154 -1.639 18.709 1.00 88.25 303 ASP A C 1
ATOM 2225 O O . ASP A 1 303 ? -24.911 -1.825 19.669 1.00 88.25 303 ASP A O 1
ATOM 2229 N N . SER A 1 304 ? -23.924 -2.577 17.786 1.00 84.06 304 SER A N 1
ATOM 2230 C CA . SER A 1 304 ? -24.498 -3.927 17.858 1.00 84.06 304 SER A CA 1
ATOM 2231 C C . SER A 1 304 ? -24.201 -4.611 19.194 1.00 84.06 304 SER A C 1
ATOM 2233 O O . SER A 1 304 ? -25.069 -5.307 19.703 1.00 84.06 304 SER A O 1
ATOM 2235 N N . ARG A 1 305 ? -23.065 -4.322 19.847 1.00 79.50 305 ARG A N 1
ATOM 2236 C CA . ARG A 1 305 ? -22.677 -4.914 21.144 1.00 79.50 305 ARG A CA 1
ATOM 2237 C C . ARG A 1 305 ? -23.575 -4.509 22.310 1.00 79.50 305 ARG A C 1
ATOM 2239 O O . ARG A 1 305 ? -23.650 -5.223 23.310 1.00 79.50 305 ARG A O 1
ATOM 2246 N N . LEU A 1 306 ? -24.263 -3.367 22.217 1.00 80.25 306 LEU A N 1
ATOM 2247 C CA . LEU A 1 306 ? -25.288 -3.004 23.204 1.00 80.25 306 LEU A CA 1
ATOM 2248 C C . LEU A 1 306 ? -26.506 -3.932 23.109 1.00 80.25 306 LEU A C 1
ATOM 2250 O O . LEU A 1 306 ? -27.263 -4.076 24.073 1.00 80.25 306 LEU A O 1
ATOM 2254 N N . MET A 1 307 ? -26.692 -4.570 21.955 1.00 73.94 307 MET A N 1
ATOM 2255 C CA . MET A 1 307 ? -27.716 -5.569 21.725 1.00 73.94 307 MET A CA 1
ATOM 2256 C C . MET A 1 307 ? -27.107 -6.951 21.951 1.00 73.94 307 MET A C 1
ATOM 2258 O O . MET A 1 307 ? -26.230 -7.404 21.234 1.00 73.94 307 MET A O 1
ATOM 2262 N N . ARG A 1 308 ? -27.606 -7.680 22.951 1.00 61.31 308 ARG A N 1
ATOM 2263 C CA . ARG A 1 308 ? -27.165 -9.064 23.228 1.00 61.31 308 ARG A CA 1
ATOM 2264 C C . ARG A 1 308 ? -27.464 -10.056 22.091 1.00 61.31 308 ARG A C 1
ATOM 2266 O O . ARG A 1 308 ? -27.101 -11.219 22.206 1.00 61.31 308 ARG A O 1
ATOM 2273 N N . ASP A 1 309 ? -28.213 -9.617 21.084 1.00 68.88 309 ASP A N 1
ATOM 2274 C CA . ASP A 1 309 ? -28.760 -10.416 19.997 1.00 68.88 309 ASP A CA 1
ATOM 2275 C C . ASP A 1 309 ? -28.816 -9.549 18.723 1.00 68.88 309 ASP A C 1
ATOM 2277 O O . ASP A 1 309 ? -29.432 -8.473 18.763 1.00 68.88 309 ASP A O 1
ATOM 2281 N N . PRO A 1 310 ? -28.196 -9.978 17.614 1.00 65.19 310 PRO A N 1
ATOM 2282 C CA . PRO A 1 310 ? -28.147 -9.196 16.388 1.00 65.19 310 PRO A CA 1
ATOM 2283 C C . PRO A 1 310 ? -29.512 -8.910 15.744 1.00 65.19 310 PRO A C 1
ATOM 2285 O O . PRO A 1 310 ? -29.713 -7.820 15.202 1.00 65.19 310 PRO A O 1
ATOM 2288 N N . ASP A 1 311 ? -30.494 -9.806 15.899 1.00 72.25 311 ASP A N 1
ATOM 2289 C CA . ASP A 1 311 ? -31.862 -9.595 15.393 1.00 72.25 311 ASP A CA 1
ATOM 2290 C C . ASP A 1 311 ? -32.535 -8.381 16.063 1.00 72.25 311 ASP A C 1
ATOM 2292 O O . ASP A 1 311 ? -33.398 -7.710 15.490 1.00 72.25 311 ASP A O 1
ATOM 2296 N N . ARG A 1 312 ? -32.112 -8.035 17.288 1.00 81.06 312 ARG A N 1
ATOM 2297 C CA . ARG A 1 312 ? -32.612 -6.849 17.998 1.00 81.06 312 ARG A CA 1
ATOM 2298 C C . ARG A 1 312 ? -32.016 -5.553 17.470 1.00 81.06 312 ARG A C 1
ATOM 2300 O O . ARG A 1 312 ? -32.704 -4.534 17.513 1.00 81.06 312 ARG A O 1
ATOM 2307 N N . ALA A 1 313 ? -30.772 -5.576 16.991 1.00 81.56 313 ALA A N 1
ATOM 2308 C CA . ALA A 1 313 ? -30.164 -4.415 16.346 1.00 81.56 313 ALA A CA 1
ATOM 2309 C C . ALA A 1 313 ? -30.898 -4.088 15.037 1.00 81.56 313 ALA A C 1
ATOM 2311 O O . ALA A 1 313 ? -31.210 -2.925 14.786 1.00 81.56 313 ALA A O 1
ATOM 2312 N N . LEU A 1 314 ? -31.270 -5.119 14.271 1.00 81.44 314 LEU A N 1
ATOM 2313 C CA . LEU A 1 314 ? -32.094 -4.982 13.071 1.00 81.44 314 LEU A CA 1
ATOM 2314 C C . LEU A 1 314 ? -33.495 -4.447 13.380 1.00 81.44 314 LEU A C 1
ATOM 2316 O O . LEU A 1 314 ? -33.896 -3.421 12.834 1.00 81.44 314 LEU A O 1
ATOM 2320 N N . GLY A 1 315 ? -34.192 -5.041 14.352 1.00 85.88 315 GLY A N 1
ATOM 2321 C CA . GLY A 1 315 ? -35.504 -4.541 14.771 1.00 85.88 315 GLY A CA 1
ATOM 2322 C C . GLY A 1 315 ? -35.469 -3.100 15.305 1.00 85.88 315 GLY A C 1
ATOM 2323 O O . GLY A 1 315 ? -36.441 -2.356 15.161 1.00 85.88 315 GLY A O 1
ATOM 2324 N N . LEU A 1 316 ? -34.361 -2.667 15.913 1.00 87.62 316 LEU A N 1
ATOM 2325 C CA . LEU A 1 316 ? -34.172 -1.274 16.319 1.00 87.62 316 LEU A CA 1
ATOM 2326 C C . LEU A 1 316 ? -33.935 -0.351 15.114 1.00 87.62 316 LEU A C 1
ATOM 2328 O O . LEU A 1 316 ? -34.534 0.724 15.069 1.00 87.62 316 LEU A O 1
ATOM 2332 N N . ALA A 1 317 ? -33.122 -0.771 14.142 1.00 88.44 317 ALA A N 1
ATOM 2333 C CA . ALA A 1 317 ? -32.909 -0.035 12.897 1.00 88.44 317 ALA A CA 1
ATOM 2334 C C . ALA A 1 317 ? -34.237 0.200 12.154 1.00 88.44 317 ALA A C 1
ATOM 2336 O O . ALA A 1 317 ? -34.546 1.339 11.797 1.00 88.44 317 ALA A O 1
ATOM 2337 N N . ASP A 1 318 ? -35.090 -0.824 12.051 1.00 88.12 318 ASP A N 1
ATOM 2338 C CA . ASP A 1 318 ? -36.436 -0.705 11.475 1.00 88.12 318 ASP A CA 1
ATOM 2339 C C . ASP A 1 318 ? -37.312 0.298 12.235 1.00 88.12 318 ASP A C 1
ATOM 2341 O O . ASP A 1 318 ? -37.998 1.129 11.636 1.00 88.12 318 ASP A O 1
ATOM 2345 N N . ARG A 1 319 ? -37.282 0.266 13.575 1.00 90.00 319 ARG A N 1
ATOM 2346 C CA . ARG A 1 319 ? -38.038 1.206 14.426 1.00 90.00 319 ARG A CA 1
ATOM 2347 C C . ARG A 1 319 ? -37.557 2.651 14.280 1.00 90.00 319 ARG A C 1
ATOM 2349 O O . ARG A 1 319 ? -38.383 3.559 14.404 1.00 90.00 319 ARG A O 1
ATOM 2356 N N . ILE A 1 320 ? -36.257 2.858 14.064 1.00 90.06 320 ILE A N 1
ATOM 2357 C CA . ILE A 1 320 ? -35.643 4.168 13.803 1.00 90.06 320 ILE A CA 1
ATOM 2358 C C . ILE A 1 320 ? -36.087 4.675 12.431 1.00 90.06 320 ILE A C 1
ATOM 2360 O O . ILE A 1 320 ? -36.614 5.785 12.336 1.00 90.06 320 ILE A O 1
ATOM 2364 N N . ALA A 1 321 ? -35.970 3.841 11.394 1.00 87.88 321 ALA A N 1
ATOM 2365 C CA . ALA A 1 321 ? -36.406 4.169 10.039 1.00 87.88 321 ALA A CA 1
ATOM 2366 C C . ALA A 1 321 ? -37.910 4.492 9.981 1.00 87.88 321 ALA A C 1
ATOM 2368 O O . ALA A 1 321 ? -38.314 5.500 9.402 1.00 87.88 321 ALA A O 1
ATOM 2369 N N . ALA A 1 322 ? -38.749 3.708 10.668 1.00 87.44 322 ALA A N 1
ATOM 2370 C CA . ALA A 1 322 ? -40.194 3.934 10.753 1.00 87.44 322 ALA A CA 1
ATOM 2371 C C . ALA A 1 322 ? -40.581 5.252 11.455 1.00 87.44 322 ALA A C 1
ATOM 2373 O O . ALA A 1 322 ? -41.674 5.769 11.227 1.00 87.44 322 ALA A O 1
ATOM 2374 N N . ARG A 1 323 ? -39.699 5.808 12.299 1.00 88.75 323 ARG A N 1
ATOM 2375 C CA . ARG A 1 323 ? -39.859 7.130 12.934 1.00 88.75 323 ARG A CA 1
ATOM 2376 C C . ARG A 1 323 ? -39.238 8.271 12.120 1.00 88.75 323 ARG A C 1
ATOM 2378 O O . ARG A 1 323 ? -39.209 9.401 12.593 1.00 88.75 323 ARG A O 1
ATOM 2385 N N . GLY A 1 324 ? -38.759 7.995 10.906 1.00 84.38 324 GLY A N 1
ATOM 2386 C CA . GLY A 1 324 ? -38.121 8.985 10.039 1.00 84.38 324 GLY A CA 1
ATOM 2387 C C . GLY A 1 324 ? -36.665 9.289 10.400 1.00 84.38 324 GLY A C 1
ATOM 2388 O O . GLY A 1 324 ? -36.125 10.276 9.911 1.00 84.38 324 GLY A O 1
ATOM 2389 N N . GLY A 1 325 ? -36.032 8.477 11.252 1.00 88.06 325 GLY A N 1
ATOM 2390 C CA . GLY A 1 325 ? -34.589 8.514 11.485 1.00 88.06 325 GLY A CA 1
ATOM 2391 C C . GLY A 1 325 ? -33.819 7.700 10.446 1.00 88.06 325 GLY A C 1
ATOM 2392 O O . GLY A 1 325 ? -34.400 6.966 9.648 1.00 88.06 325 GLY A O 1
ATOM 2393 N N . ARG A 1 326 ? -32.491 7.811 10.466 1.00 90.69 326 ARG A N 1
ATOM 2394 C CA . ARG A 1 326 ? -31.597 7.091 9.548 1.00 90.69 326 ARG A CA 1
ATOM 2395 C C . ARG A 1 326 ? -30.661 6.169 10.338 1.00 90.69 326 ARG A C 1
ATOM 2397 O O . ARG A 1 326 ? -29.748 6.677 10.985 1.00 90.69 326 ARG A O 1
ATOM 2404 N N . PRO A 1 327 ? -30.877 4.846 10.358 1.00 90.50 327 PRO A N 1
ATOM 2405 C CA . PRO A 1 327 ? -30.036 3.944 11.138 1.00 90.50 327 PRO A CA 1
ATOM 2406 C C . PRO A 1 327 ? -28.719 3.624 10.413 1.00 90.50 327 PRO A C 1
ATOM 2408 O O . PRO A 1 327 ? -28.701 3.328 9.218 1.00 90.50 327 PRO A O 1
ATOM 2411 N N . VAL A 1 328 ? -27.617 3.641 11.163 1.00 90.50 328 VAL A N 1
ATOM 2412 C CA . VAL A 1 328 ? -26.299 3.151 10.741 1.00 90.50 328 VAL A CA 1
ATOM 2413 C C . VAL A 1 328 ? -25.804 2.174 11.802 1.00 90.50 328 VAL A C 1
ATOM 2415 O O . VAL A 1 328 ? -25.630 2.557 12.953 1.00 90.50 328 VAL A O 1
ATOM 2418 N N . VAL A 1 329 ? -25.572 0.911 11.458 1.00 88.00 329 VAL A N 1
ATOM 2419 C CA . VAL A 1 329 ? -25.204 -0.113 12.453 1.00 88.00 329 VAL A CA 1
ATOM 2420 C C . VAL A 1 329 ? -23.697 -0.352 12.478 1.00 88.00 329 VAL A C 1
ATOM 2422 O O . VAL A 1 329 ? -23.080 -0.569 11.441 1.00 88.00 329 VAL A O 1
ATOM 2425 N N . LEU A 1 330 ? -23.090 -0.330 13.661 1.00 86.25 330 LEU A N 1
ATOM 2426 C CA . LEU A 1 330 ? -21.692 -0.694 13.872 1.00 86.25 330 LEU A CA 1
ATOM 2427 C C . LEU A 1 330 ? -21.610 -2.191 14.178 1.00 86.25 330 LEU A C 1
ATOM 2429 O O . LEU A 1 330 ? -22.171 -2.643 15.177 1.00 86.25 330 LEU A O 1
ATOM 2433 N N . ILE A 1 331 ? -20.911 -2.948 13.337 1.00 81.06 331 ILE A N 1
ATOM 2434 C CA . ILE A 1 331 ? -20.780 -4.409 13.440 1.00 81.06 331 ILE A CA 1
ATOM 2435 C C . ILE A 1 331 ? -19.319 -4.829 13.607 1.00 81.06 331 ILE A C 1
ATOM 2437 O O . ILE A 1 331 ? -18.399 -4.110 13.200 1.00 81.06 331 ILE A O 1
ATOM 2441 N N . GLU A 1 332 ? -19.104 -6.010 14.173 1.00 76.69 332 GLU A N 1
ATOM 2442 C CA . GLU A 1 332 ? -17.778 -6.624 14.255 1.00 76.69 332 GLU A CA 1
ATOM 2443 C C . GLU A 1 332 ? -17.348 -7.229 12.899 1.00 76.69 332 GLU A C 1
ATOM 2445 O O . GLU A 1 332 ? -18.195 -7.551 12.056 1.00 76.69 332 GLU A O 1
ATOM 2450 N N . PRO A 1 333 ? -16.036 -7.400 12.635 1.00 66.25 333 PRO A N 1
ATOM 2451 C CA . PRO A 1 333 ? -15.544 -7.980 11.381 1.00 66.25 333 PRO A CA 1
ATOM 2452 C C . PRO A 1 333 ? -16.164 -9.340 11.023 1.00 66.25 333 PRO A C 1
ATOM 2454 O O . PRO A 1 333 ? -16.470 -9.590 9.856 1.00 66.25 333 PRO A O 1
ATOM 2457 N N . GLU A 1 334 ? -16.378 -10.202 12.019 1.00 65.69 334 GLU A N 1
ATOM 2458 C CA . GLU A 1 334 ? -16.933 -11.556 11.864 1.00 65.69 334 GLU A CA 1
ATOM 2459 C C . GLU A 1 334 ? -18.416 -11.545 11.463 1.00 65.69 334 GLU A C 1
ATOM 2461 O O . GLU A 1 334 ? -18.891 -12.418 10.733 1.00 65.69 334 GLU A O 1
ATOM 2466 N N . GLU A 1 335 ? -19.142 -10.509 11.881 1.00 70.56 335 GLU A N 1
ATOM 2467 C CA . GLU A 1 335 ? -20.572 -10.319 11.626 1.00 70.56 335 GLU A CA 1
ATOM 2468 C C . GLU A 1 335 ? -20.850 -9.822 10.201 1.00 70.56 335 GLU A C 1
ATOM 2470 O O . GLU A 1 335 ? -21.983 -9.862 9.717 1.00 70.56 335 GLU A O 1
ATOM 2475 N N . ARG A 1 336 ? -19.816 -9.379 9.476 1.00 68.81 336 ARG A N 1
ATOM 2476 C CA . ARG A 1 336 ? -19.941 -8.827 8.121 1.00 68.81 336 ARG A CA 1
ATOM 2477 C C . ARG A 1 336 ? -20.639 -9.779 7.149 1.00 68.81 336 ARG A C 1
ATOM 2479 O O . ARG A 1 336 ? -21.447 -9.335 6.336 1.00 68.81 336 ARG A O 1
ATOM 2486 N N . GLY A 1 337 ? -20.309 -11.070 7.207 1.00 62.56 337 GLY A N 1
ATOM 2487 C CA . GLY A 1 337 ? -20.831 -12.073 6.274 1.00 62.56 337 GLY A CA 1
ATOM 2488 C C . GLY A 1 337 ? -22.302 -12.424 6.500 1.00 62.56 337 GLY A C 1
ATOM 2489 O O . GLY A 1 337 ? -22.993 -12.791 5.553 1.00 62.56 337 GLY A O 1
ATOM 2490 N N . THR A 1 338 ? -22.784 -12.303 7.737 1.00 70.25 338 THR A N 1
ATOM 2491 C CA . THR A 1 338 ? -24.156 -12.644 8.133 1.00 70.25 338 THR A CA 1
ATOM 2492 C C . THR A 1 338 ? -25.011 -11.383 8.245 1.00 70.25 338 THR A C 1
ATOM 2494 O O . THR A 1 338 ? -25.863 -11.126 7.395 1.00 70.25 338 THR A O 1
ATOM 2497 N N . LEU A 1 339 ? -24.728 -10.555 9.246 1.00 68.69 339 LEU A N 1
ATOM 2498 C CA . LEU A 1 339 ? -25.472 -9.346 9.586 1.00 68.69 339 LEU A CA 1
ATOM 2499 C C . LEU A 1 339 ? -25.306 -8.241 8.558 1.00 68.69 339 LEU A C 1
ATOM 2501 O O . LEU A 1 339 ? -26.287 -7.609 8.180 1.00 68.69 339 LEU A O 1
ATOM 2505 N N . GLY A 1 340 ? -24.089 -8.041 8.047 1.00 67.75 340 GLY A N 1
ATOM 2506 C CA . GLY A 1 340 ? -23.851 -7.051 6.993 1.00 67.75 340 GLY A CA 1
ATOM 2507 C C . GLY A 1 340 ? -24.712 -7.307 5.748 1.00 67.75 340 GLY A C 1
ATOM 2508 O O . GLY A 1 340 ? -25.248 -6.371 5.153 1.00 67.75 340 GLY A O 1
ATOM 2509 N N . ALA A 1 341 ? -24.915 -8.577 5.382 1.00 68.19 341 ALA A N 1
ATOM 2510 C CA . ALA A 1 341 ? -25.784 -8.954 4.269 1.00 68.19 341 ALA A CA 1
ATOM 2511 C C . ALA A 1 341 ? -27.273 -8.694 4.567 1.00 68.19 341 ALA A C 1
ATOM 2513 O O . ALA A 1 341 ? -27.992 -8.244 3.675 1.00 68.19 341 ALA A O 1
ATOM 2514 N N . GLN A 1 342 ? -27.720 -8.936 5.803 1.00 71.88 342 GLN A N 1
ATOM 2515 C CA . GLN A 1 342 ? -29.100 -8.682 6.238 1.00 71.88 342 GLN A CA 1
ATOM 2516 C C . GLN A 1 342 ? -29.413 -7.183 6.302 1.00 71.88 342 GLN A C 1
ATOM 2518 O O . GLN A 1 342 ? -30.344 -6.739 5.641 1.00 71.88 342 GLN A O 1
ATOM 2523 N N . PHE A 1 343 ? -28.575 -6.378 6.967 1.00 74.62 343 PHE A N 1
ATOM 2524 C CA . PHE A 1 343 ? -28.740 -4.919 6.997 1.00 74.62 343 PHE A CA 1
ATOM 2525 C C . PHE A 1 343 ? -28.801 -4.326 5.589 1.00 74.62 343 PHE A C 1
ATOM 2527 O O . PHE A 1 343 ? -29.656 -3.491 5.303 1.00 74.62 343 PHE A O 1
ATOM 2534 N N . LYS A 1 344 ? -27.946 -4.813 4.680 1.00 70.00 344 LYS A N 1
ATOM 2535 C CA . LYS A 1 344 ? -27.969 -4.396 3.276 1.00 70.00 344 LYS A CA 1
ATOM 2536 C C . LYS A 1 344 ? -29.269 -4.789 2.569 1.00 70.00 344 LYS A C 1
ATOM 2538 O O . LYS A 1 344 ? -29.783 -3.991 1.787 1.00 70.00 344 LYS A O 1
ATOM 2543 N N . ALA A 1 345 ? -29.783 -5.997 2.809 1.00 69.38 345 ALA A N 1
ATOM 2544 C CA . ALA A 1 345 ? -31.043 -6.460 2.225 1.00 69.38 345 ALA A CA 1
ATOM 2545 C C . ALA A 1 345 ? -32.235 -5.599 2.675 1.00 69.38 345 ALA A C 1
ATOM 2547 O O . ALA A 1 345 ? -33.099 -5.289 1.855 1.00 69.38 345 ALA A O 1
ATOM 2548 N N . ASP A 1 346 ? -32.219 -5.148 3.929 1.00 71.69 346 ASP A N 1
ATOM 2549 C CA . ASP A 1 346 ? -33.271 -4.320 4.528 1.00 71.69 346 ASP A CA 1
ATOM 2550 C C . ASP A 1 346 ? -33.075 -2.810 4.282 1.00 71.69 346 ASP A C 1
ATOM 2552 O O . ASP A 1 346 ? -33.883 -1.984 4.701 1.00 71.69 346 ASP A O 1
ATOM 2556 N N . GLY A 1 347 ? -32.027 -2.434 3.538 1.00 72.81 347 GLY A N 1
ATOM 2557 C CA . GLY A 1 347 ? -31.753 -1.052 3.138 1.00 72.81 347 GLY A CA 1
ATOM 2558 C C . GLY A 1 347 ? -31.075 -0.194 4.210 1.00 72.81 347 GLY A C 1
ATOM 2559 O O . GLY A 1 347 ? -30.963 1.020 4.030 1.00 72.81 347 GLY A O 1
ATOM 2560 N N . HIS A 1 348 ? -30.590 -0.805 5.291 1.00 82.75 348 HIS A N 1
ATOM 2561 C CA . HIS A 1 348 ? -29.873 -0.132 6.372 1.00 82.75 348 HIS A CA 1
ATOM 2562 C C . HIS A 1 348 ? -28.373 -0.042 6.079 1.00 82.75 348 HIS A C 1
ATOM 2564 O O . HIS A 1 348 ? -27.757 -0.961 5.533 1.00 82.75 348 HIS A O 1
ATOM 2570 N N . ALA A 1 349 ? -27.756 1.073 6.466 1.00 84.50 349 ALA A N 1
ATOM 2571 C CA . ALA A 1 349 ? -26.312 1.245 6.364 1.00 84.50 349 ALA A CA 1
ATOM 2572 C C . ALA A 1 349 ? -25.594 0.578 7.547 1.00 84.50 349 ALA A C 1
ATOM 2574 O O . ALA A 1 349 ? -26.119 0.531 8.659 1.00 84.50 349 ALA A O 1
ATOM 2575 N N . PHE A 1 350 ? -24.365 0.105 7.333 1.00 83.88 350 PHE A N 1
ATOM 2576 C CA . PHE A 1 350 ? -23.525 -0.429 8.404 1.00 83.88 350 PHE A CA 1
ATOM 2577 C C . PHE A 1 350 ? -22.048 -0.048 8.232 1.00 83.88 350 PHE A C 1
ATOM 2579 O O . PHE A 1 350 ? -21.589 0.260 7.130 1.00 83.88 350 PHE A O 1
ATOM 2586 N N . LEU A 1 351 ? -21.299 -0.082 9.333 1.00 80.88 351 LEU A N 1
ATOM 2587 C CA . LEU A 1 351 ? -19.855 0.131 9.402 1.00 80.88 351 LEU A CA 1
ATOM 2588 C C . LEU A 1 351 ? -19.214 -1.015 10.185 1.00 80.88 351 LEU A C 1
ATOM 2590 O O . LEU A 1 351 ? -19.673 -1.373 11.264 1.00 80.88 351 LEU A O 1
ATOM 2594 N N . THR A 1 352 ? -18.134 -1.576 9.652 1.00 77.38 352 THR A N 1
ATOM 2595 C CA . THR A 1 352 ? -17.333 -2.584 10.355 1.00 77.38 352 THR A CA 1
ATOM 2596 C C . THR A 1 352 ? -16.304 -1.919 11.263 1.00 77.38 352 THR A C 1
ATOM 2598 O O . THR A 1 352 ? -15.640 -0.970 10.836 1.00 77.38 352 THR A O 1
ATOM 2601 N N . ARG A 1 353 ? -16.135 -2.447 12.475 1.00 75.75 353 ARG A N 1
ATOM 2602 C CA . ARG A 1 353 ? -15.092 -2.044 13.429 1.00 75.75 353 ARG A CA 1
ATOM 2603 C C . ARG A 1 353 ? -13.707 -2.574 13.008 1.00 75.75 353 ARG A C 1
ATOM 2605 O O . ARG A 1 353 ? -13.648 -3.646 12.407 1.00 75.75 353 ARG A O 1
ATOM 2612 N N . PRO A 1 354 ? -12.598 -1.867 13.306 1.00 68.56 354 PRO A N 1
ATOM 2613 C CA . PRO A 1 354 ? -12.533 -0.494 13.815 1.00 68.56 354 PRO A CA 1
ATOM 2614 C C . PRO A 1 354 ? -13.008 0.511 12.752 1.00 68.56 354 PRO A C 1
ATOM 2616 O O . PRO A 1 354 ? -12.686 0.388 11.567 1.00 68.56 354 PRO A O 1
ATOM 2619 N N . VAL A 1 355 ? -13.802 1.505 13.164 1.00 71.56 355 VAL A N 1
ATOM 2620 C CA . VAL A 1 355 ? -14.447 2.431 12.222 1.00 71.56 355 VAL A CA 1
ATOM 2621 C C . VAL A 1 355 ? -13.415 3.371 11.597 1.00 71.56 355 VAL A C 1
ATOM 2623 O O . VAL A 1 355 ? -12.784 4.176 12.273 1.00 71.56 355 VAL A O 1
ATOM 2626 N N . ARG A 1 356 ? -13.270 3.309 10.269 1.00 69.00 356 ARG A N 1
ATOM 2627 C CA . ARG A 1 356 ? -12.376 4.206 9.523 1.00 69.00 356 ARG A CA 1
ATOM 2628 C C . ARG A 1 356 ? -13.027 5.571 9.313 1.00 69.00 356 ARG A C 1
ATOM 2630 O O . ARG A 1 356 ? -14.116 5.625 8.744 1.00 69.00 356 ARG A O 1
ATOM 2637 N N . GLY A 1 357 ? -12.330 6.669 9.612 1.00 63.62 357 GLY A N 1
ATOM 2638 C CA . GLY A 1 357 ? -12.865 8.032 9.428 1.00 63.62 357 GLY A CA 1
ATOM 2639 C C . GLY A 1 357 ? -13.370 8.339 8.006 1.00 63.62 357 GLY A C 1
ATOM 2640 O O . GLY A 1 357 ? -14.447 8.899 7.832 1.00 63.62 357 GLY A O 1
ATOM 2641 N N . SER A 1 358 ? -12.665 7.881 6.964 1.00 60.59 358 SER A N 1
ATOM 2642 C CA . SER A 1 358 ? -13.109 8.049 5.566 1.00 60.59 358 SER A CA 1
ATOM 2643 C C . SER A 1 358 ? -14.324 7.189 5.200 1.00 60.59 358 SER A C 1
ATOM 2645 O O . SER A 1 358 ? -15.108 7.552 4.323 1.00 60.59 358 SER A O 1
ATOM 2647 N N . SER A 1 359 ? -14.489 6.034 5.853 1.00 66.25 359 SER A N 1
ATOM 2648 C CA . SER A 1 359 ? -15.666 5.182 5.661 1.00 66.25 359 SER A CA 1
ATOM 2649 C C . SER A 1 359 ? -16.865 5.735 6.420 1.00 66.25 359 SER A C 1
ATOM 2651 O O . SER A 1 359 ? -17.953 5.740 5.857 1.00 66.25 359 SER A O 1
ATOM 2653 N N . LEU A 1 360 ? -16.647 6.258 7.630 1.00 78.19 360 LEU A N 1
ATOM 2654 C CA . LEU A 1 360 ? -17.649 6.950 8.433 1.00 78.19 360 LEU A CA 1
ATOM 2655 C C . LEU A 1 360 ? -18.281 8.096 7.642 1.00 78.19 360 LEU A C 1
ATOM 2657 O O . LEU A 1 360 ? -19.463 8.014 7.327 1.00 78.19 360 LEU A O 1
ATOM 2661 N N . LEU A 1 361 ? -17.500 9.106 7.245 1.00 76.75 361 LEU A N 1
ATOM 2662 C CA . LEU A 1 361 ? -18.026 10.295 6.559 1.00 76.75 361 LEU A CA 1
ATOM 2663 C C . LEU A 1 361 ? -18.800 9.938 5.295 1.00 76.75 361 LEU A C 1
ATOM 2665 O O . LEU A 1 361 ? -19.938 10.354 5.124 1.00 76.75 361 LEU A O 1
ATOM 2669 N N . ARG A 1 362 ? -18.232 9.073 4.454 1.00 72.38 362 ARG A N 1
ATOM 2670 C CA . ARG A 1 362 ? -18.871 8.661 3.203 1.00 72.38 362 ARG A CA 1
ATOM 2671 C C . ARG A 1 362 ? -20.163 7.869 3.426 1.00 72.38 362 ARG A C 1
ATOM 2673 O O . ARG A 1 362 ? -21.089 7.985 2.626 1.00 72.38 362 ARG A O 1
ATOM 2680 N N . VAL A 1 363 ? -20.234 7.029 4.464 1.00 80.69 363 VAL A N 1
ATOM 2681 C CA . VAL A 1 363 ? -21.476 6.324 4.823 1.00 80.69 363 VAL A CA 1
ATOM 2682 C C . VAL A 1 363 ? -22.505 7.315 5.353 1.00 80.69 363 VAL A C 1
ATOM 2684 O O . VAL A 1 363 ? -23.659 7.244 4.932 1.00 80.69 363 VAL A O 1
ATOM 2687 N N . LEU A 1 364 ? -22.098 8.264 6.199 1.00 85.25 364 LEU A N 1
ATOM 2688 C CA . LEU A 1 364 ? -22.987 9.302 6.715 1.00 85.25 364 LEU A CA 1
ATOM 2689 C C . LEU A 1 364 ? -23.533 10.172 5.575 1.00 85.25 364 LEU A C 1
ATOM 2691 O O . LEU A 1 364 ? -24.744 10.223 5.405 1.00 85.25 364 LEU A O 1
ATOM 2695 N N . GLU A 1 365 ? -22.687 10.741 4.717 1.00 82.06 365 GLU A N 1
ATOM 2696 C CA . GLU A 1 365 ? -23.092 11.539 3.546 1.00 82.06 365 GLU A CA 1
ATOM 2697 C C . GLU A 1 365 ? -24.080 10.797 2.635 1.00 82.06 365 GLU A C 1
ATOM 2699 O O . GLU A 1 365 ? -25.118 11.334 2.256 1.00 82.06 365 GLU A O 1
ATOM 2704 N N . ARG A 1 366 ? -23.817 9.523 2.314 1.00 78.38 366 ARG A N 1
ATOM 2705 C CA . ARG A 1 366 ? -24.726 8.728 1.465 1.00 78.38 366 ARG A CA 1
ATOM 2706 C C . ARG A 1 366 ? -26.058 8.434 2.143 1.00 78.38 366 ARG A C 1
ATOM 2708 O O . ARG A 1 366 ? -27.088 8.414 1.468 1.00 78.38 366 ARG A O 1
ATOM 2715 N N . THR A 1 367 ? -26.024 8.207 3.452 1.00 83.19 367 THR A N 1
ATOM 2716 C CA . THR A 1 367 ? -27.217 8.004 4.278 1.00 83.19 367 THR A CA 1
ATOM 2717 C C . THR A 1 367 ? -28.056 9.283 4.321 1.00 83.19 367 THR A C 1
ATOM 2719 O O . THR A 1 367 ? -29.282 9.226 4.212 1.00 83.19 367 THR A O 1
ATOM 2722 N N . LEU A 1 368 ? -27.405 10.449 4.389 1.00 82.50 368 LEU A N 1
ATOM 2723 C CA . LEU A 1 368 ? -28.055 11.755 4.298 1.00 82.50 368 LEU A CA 1
ATOM 2724 C C . LEU A 1 368 ? -28.668 12.004 2.906 1.00 82.50 368 LEU A C 1
ATOM 2726 O O . LEU A 1 368 ? -29.787 12.515 2.819 1.00 82.50 368 LEU A O 1
ATOM 2730 N N . ASP A 1 369 ? -27.985 11.568 1.844 1.00 77.06 369 ASP A N 1
ATOM 2731 C CA . ASP A 1 369 ? -28.429 11.635 0.442 1.00 77.06 369 ASP A CA 1
ATOM 2732 C C . ASP A 1 369 ? -29.530 10.616 0.072 1.00 77.06 369 ASP A C 1
ATOM 2734 O O . ASP A 1 369 ? -30.039 10.641 -1.051 1.00 77.06 369 ASP A O 1
ATOM 2738 N N . GLY A 1 370 ? -29.877 9.678 0.964 1.00 66.44 370 GLY A N 1
ATOM 2739 C CA . GLY A 1 370 ? -30.860 8.619 0.692 1.00 66.44 370 GLY A CA 1
ATOM 2740 C C . GLY A 1 370 ? -30.431 7.621 -0.395 1.00 66.44 370 GLY A C 1
ATOM 2741 O O . GLY A 1 370 ? -31.278 6.981 -1.021 1.00 66.44 370 GLY A O 1
ATOM 2742 N N . LYS A 1 371 ? -29.124 7.498 -0.658 1.00 59.88 371 LYS A N 1
ATOM 2743 C CA . LYS A 1 371 ? -28.568 6.551 -1.639 1.00 59.88 371 LYS A CA 1
ATOM 2744 C C . LYS A 1 371 ? -28.404 5.165 -0.997 1.00 59.88 371 LYS A C 1
ATOM 2746 O O . LYS A 1 371 ? -27.995 5.096 0.160 1.00 59.88 371 LYS A O 1
ATOM 2751 N N . PRO A 1 372 ? -28.651 4.057 -1.728 1.00 52.50 372 PRO A N 1
ATOM 2752 C CA . PRO A 1 372 ? -28.547 2.714 -1.165 1.00 52.50 372 PRO A CA 1
ATOM 2753 C C . PRO A 1 372 ? -27.139 2.416 -0.629 1.00 52.50 372 PRO A C 1
ATOM 2755 O O . PRO A 1 372 ? -26.123 2.846 -1.201 1.00 52.50 372 PRO A O 1
ATOM 2758 N N . ALA A 1 373 ? -27.117 1.672 0.480 1.00 48.84 373 ALA A N 1
ATOM 2759 C CA . ALA A 1 373 ? -25.928 1.219 1.184 1.00 48.84 373 ALA A CA 1
ATOM 2760 C C . ALA A 1 373 ? -25.164 0.193 0.332 1.00 48.84 373 ALA A C 1
ATOM 2762 O O . ALA A 1 373 ? -25.437 -1.005 0.373 1.00 48.84 373 ALA A O 1
ATOM 2763 N N . ASP A 1 374 ? -24.209 0.659 -0.472 1.00 44.47 374 ASP A N 1
ATOM 2764 C CA . ASP A 1 374 ? -23.201 -0.227 -1.048 1.00 44.47 374 ASP A CA 1
ATOM 2765 C C . ASP A 1 374 ? -21.993 -0.335 -0.118 1.00 44.47 374 ASP A C 1
ATOM 2767 O O . ASP A 1 374 ? -21.567 0.638 0.508 1.00 44.47 374 ASP A O 1
ATOM 2771 N N . ASP A 1 375 ? -21.459 -1.552 -0.028 1.00 41.78 375 ASP A N 1
ATOM 2772 C CA . ASP A 1 375 ? -20.379 -1.924 0.875 1.00 41.78 375 ASP A CA 1
ATOM 2773 C C . ASP A 1 375 ? -19.052 -1.327 0.398 1.00 41.78 375 ASP A C 1
ATOM 2775 O O . ASP A 1 375 ? -18.356 -1.860 -0.471 1.00 41.78 375 ASP A O 1
ATOM 2779 N N . LEU A 1 376 ? -18.716 -0.183 0.984 1.00 48.00 376 LEU A N 1
ATOM 2780 C CA . LEU A 1 376 ? -17.519 0.576 0.656 1.00 48.00 376 LEU A CA 1
ATOM 2781 C C . LEU A 1 376 ? -16.397 0.416 1.697 1.00 48.00 376 LEU A C 1
ATOM 2783 O O . LEU A 1 376 ? -15.357 1.069 1.596 1.00 48.00 376 LEU A O 1
ATOM 2787 N N . SER A 1 377 ? -16.592 -0.456 2.689 1.00 37.94 377 SER A N 1
ATOM 2788 C CA . SER A 1 377 ? -15.586 -0.784 3.707 1.00 37.94 377 SER A CA 1
ATOM 2789 C C . SER A 1 377 ? -14.542 -1.796 3.205 1.00 37.94 377 SER A C 1
ATOM 2791 O O . SER A 1 377 ? -13.592 -2.111 3.919 1.00 37.94 377 SER A O 1
ATOM 2793 N N . ASN A 1 378 ? -14.673 -2.278 1.965 1.00 34.44 378 ASN A N 1
ATOM 2794 C CA . ASN A 1 378 ? -13.692 -3.135 1.313 1.00 34.44 378 ASN A CA 1
ATOM 2795 C C . ASN A 1 378 ? -12.933 -2.353 0.224 1.00 34.44 378 ASN A C 1
ATOM 2797 O O . ASN A 1 378 ? -13.567 -1.930 -0.748 1.00 34.44 378 ASN A O 1
ATOM 2801 N N . PRO A 1 379 ? -11.597 -2.190 0.298 1.00 32.44 379 PRO A N 1
ATOM 2802 C CA . PRO A 1 379 ? -10.823 -1.716 -0.850 1.00 32.44 379 PRO A CA 1
ATOM 2803 C C . PRO A 1 379 ? -10.943 -2.655 -2.068 1.00 32.44 379 PRO A C 1
ATOM 2805 O O . PRO A 1 379 ? -10.687 -2.220 -3.186 1.00 32.44 379 PRO A O 1
ATOM 2808 N N . LEU A 1 380 ? -11.412 -3.902 -1.898 1.00 32.56 380 LEU A N 1
ATOM 2809 C CA . LEU A 1 380 ? -11.725 -4.803 -3.017 1.00 32.56 380 LEU A CA 1
ATOM 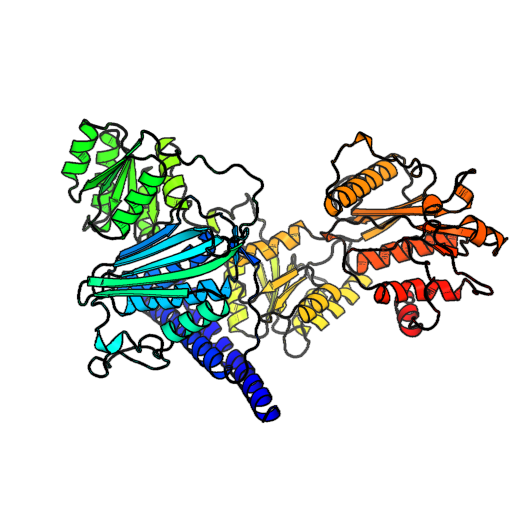2810 C C . LEU A 1 380 ? -12.995 -4.416 -3.792 1.00 32.56 380 LEU A C 1
ATOM 2812 O O . LEU A 1 380 ? -13.090 -4.756 -4.966 1.00 32.56 380 LEU A O 1
ATOM 2816 N N . SER A 1 381 ? -13.936 -3.659 -3.212 1.00 29.25 381 SER A N 1
ATOM 2817 C CA . SER A 1 381 ? -15.109 -3.173 -3.967 1.00 29.25 381 SER A CA 1
ATOM 2818 C C . SER A 1 381 ? -14.733 -2.090 -4.992 1.00 29.25 381 SER A C 1
ATOM 2820 O O . SER A 1 381 ? -15.497 -1.822 -5.916 1.00 29.25 381 SER A O 1
ATOM 2822 N N . LEU A 1 382 ? -13.539 -1.489 -4.864 1.00 30.06 382 LEU A N 1
ATOM 2823 C CA . LEU A 1 382 ? -12.954 -0.574 -5.855 1.00 30.06 382 LEU A CA 1
ATOM 2824 C C . LEU A 1 382 ? -12.276 -1.315 -7.021 1.00 30.06 382 LEU A C 1
ATOM 2826 O O . LEU A 1 382 ? -11.928 -0.686 -8.016 1.00 30.06 382 LEU A O 1
ATOM 2830 N N . VAL A 1 383 ? -12.143 -2.645 -6.939 1.00 30.69 383 VAL A N 1
ATOM 2831 C CA . VAL A 1 383 ? -11.654 -3.506 -8.026 1.00 30.69 383 VAL A CA 1
ATOM 2832 C C . VAL A 1 383 ? -12.778 -4.429 -8.493 1.00 30.69 383 VAL A C 1
ATOM 2834 O O . VAL A 1 383 ? -12.639 -5.642 -8.588 1.00 30.69 383 VAL A O 1
ATOM 2837 N N . THR A 1 384 ? -13.911 -3.838 -8.850 1.00 26.16 384 THR A N 1
ATOM 2838 C CA . THR A 1 384 ? -14.709 -4.413 -9.934 1.00 26.16 384 THR A CA 1
ATOM 2839 C C . THR A 1 384 ? -14.854 -3.368 -11.026 1.00 26.16 384 THR A C 1
ATOM 2841 O O . THR A 1 384 ? -15.875 -2.685 -11.102 1.00 26.16 384 THR A O 1
ATOM 2844 N N . PRO A 1 385 ? -13.855 -3.229 -11.918 1.00 31.45 385 PRO A N 1
ATOM 2845 C CA . PRO A 1 385 ? -14.181 -2.841 -13.273 1.00 31.45 385 PRO A CA 1
ATOM 2846 C C . PRO A 1 385 ? -15.139 -3.906 -13.811 1.00 31.45 385 PRO A C 1
ATOM 2848 O O . PRO A 1 385 ? -14.912 -5.110 -13.662 1.00 31.45 385 PRO A O 1
ATOM 2851 N N . ALA A 1 386 ? -16.235 -3.457 -14.410 1.00 32.00 386 ALA A N 1
ATOM 2852 C CA . ALA A 1 386 ? -17.139 -4.313 -15.151 1.00 32.00 386 ALA A CA 1
ATOM 2853 C C . ALA A 1 386 ? -16.348 -5.276 -16.069 1.00 32.00 386 ALA A C 1
ATOM 2855 O O . ALA A 1 386 ? -15.505 -4.844 -16.849 1.00 32.00 386 ALA A O 1
ATOM 2856 N N . ALA A 1 387 ? -16.643 -6.577 -15.972 1.00 36.41 387 ALA A N 1
ATOM 2857 C CA . ALA A 1 387 ? -16.204 -7.629 -16.895 1.00 36.41 387 ALA A CA 1
ATOM 2858 C C . ALA A 1 387 ? -14.678 -7.848 -17.048 1.00 36.41 387 ALA A C 1
ATOM 2860 O O . ALA A 1 387 ? -14.123 -7.698 -18.137 1.00 36.41 387 ALA A O 1
ATOM 2861 N N . GLN A 1 388 ? -13.988 -8.333 -16.010 1.00 49.56 388 GLN A N 1
ATOM 2862 C CA . GLN A 1 388 ? -12.638 -8.883 -16.196 1.00 49.56 388 GLN A CA 1
ATOM 2863 C C . GLN A 1 388 ? -12.715 -10.293 -16.818 1.00 49.56 388 GLN A C 1
ATOM 2865 O O . GLN A 1 388 ? -13.241 -11.240 -16.235 1.00 49.56 388 GLN A O 1
ATOM 2870 N N . ARG A 1 389 ? -12.229 -10.435 -18.057 1.00 59.00 389 ARG A N 1
ATOM 2871 C CA . ARG A 1 389 ? -12.159 -11.712 -18.790 1.00 59.00 389 ARG A CA 1
ATOM 2872 C C . ARG A 1 389 ? -11.207 -12.677 -18.068 1.00 59.00 389 ARG A C 1
ATOM 2874 O O . ARG A 1 389 ? -10.081 -12.294 -17.767 1.00 59.00 389 ARG A O 1
ATOM 2881 N N . ARG A 1 390 ? -11.615 -13.936 -17.859 1.00 77.25 390 ARG A N 1
ATOM 2882 C CA . ARG A 1 390 ? -10.745 -15.016 -17.345 1.00 77.25 390 ARG A CA 1
ATOM 2883 C C . ARG A 1 390 ? -9.482 -15.137 -18.211 1.00 77.25 390 ARG A C 1
ATOM 2885 O O . ARG A 1 390 ? -9.592 -15.391 -19.410 1.00 77.25 390 ARG A O 1
ATOM 2892 N N . ARG A 1 391 ? -8.306 -14.944 -17.600 1.00 84.06 391 ARG A N 1
ATOM 2893 C CA . ARG A 1 391 ? -6.975 -14.953 -18.258 1.00 84.06 391 ARG A CA 1
ATOM 2894 C C . ARG A 1 391 ? -6.200 -16.231 -17.920 1.00 84.06 391 ARG A C 1
ATOM 2896 O O . ARG A 1 391 ? -6.437 -16.809 -16.861 1.00 84.06 391 ARG A O 1
ATOM 2903 N N . ARG A 1 392 ? -5.296 -16.666 -18.798 1.00 90.50 392 ARG A N 1
ATOM 2904 C CA . ARG A 1 392 ? -4.388 -17.813 -18.616 1.00 90.50 392 ARG A CA 1
ATOM 2905 C C . ARG A 1 392 ? -3.008 -17.315 -18.205 1.00 90.50 392 ARG A C 1
ATOM 2907 O O . ARG A 1 392 ? -2.344 -16.635 -18.977 1.00 90.50 392 ARG A O 1
ATOM 2914 N N . LEU A 1 393 ? -2.579 -17.649 -17.000 1.00 93.31 393 LEU A N 1
ATOM 2915 C CA . LEU A 1 393 ? -1.345 -17.167 -16.394 1.00 93.31 393 LEU A CA 1
ATOM 2916 C C . LEU A 1 393 ? -0.345 -18.313 -16.256 1.00 93.31 393 LEU A C 1
ATOM 2918 O O . LEU A 1 393 ? -0.727 -19.422 -15.880 1.00 93.31 393 LEU A O 1
ATOM 2922 N N . LEU A 1 394 ? 0.930 -18.041 -16.518 1.00 95.69 394 LEU A N 1
ATOM 2923 C CA . LEU A 1 394 ? 2.032 -18.926 -16.138 1.00 95.69 394 LEU A CA 1
ATOM 2924 C C . LEU A 1 394 ? 2.705 -18.342 -14.896 1.00 95.69 394 LEU A C 1
ATOM 2926 O O . LEU A 1 394 ? 3.153 -17.201 -14.932 1.00 95.69 394 LEU A O 1
ATOM 2930 N N . LEU A 1 395 ? 2.784 -19.111 -13.816 1.00 95.19 395 LEU A N 1
ATOM 2931 C CA . LEU A 1 395 ? 3.538 -18.762 -12.614 1.00 95.19 395 LEU A CA 1
ATOM 2932 C C . LEU A 1 395 ? 4.786 -19.643 -12.552 1.00 95.19 395 LEU A C 1
ATOM 2934 O O . LEU A 1 395 ? 4.651 -20.863 -12.575 1.00 95.19 395 LEU A O 1
ATOM 2938 N N . ALA A 1 396 ? 5.970 -19.045 -12.478 1.00 95.50 396 ALA A N 1
ATOM 2939 C CA . ALA A 1 396 ? 7.225 -19.740 -12.220 1.00 95.50 396 ALA A CA 1
ATOM 2940 C C . ALA A 1 396 ? 7.694 -19.427 -10.796 1.00 95.50 396 ALA A C 1
ATOM 2942 O O . ALA A 1 396 ? 8.023 -18.279 -10.507 1.00 95.50 396 ALA A O 1
ATOM 2943 N N . GLU A 1 397 ? 7.665 -20.431 -9.923 1.00 89.38 397 GLU A N 1
ATOM 2944 C CA . GLU A 1 397 ? 8.034 -20.339 -8.508 1.00 89.38 397 GLU A CA 1
ATOM 2945 C C . GLU A 1 397 ? 8.534 -21.715 -8.053 1.00 89.38 397 GLU A C 1
ATOM 2947 O O . GLU A 1 397 ? 7.826 -22.715 -8.199 1.00 89.38 397 GLU A O 1
ATOM 2952 N N . ASP A 1 398 ? 9.746 -21.769 -7.508 1.00 84.25 398 ASP A N 1
ATOM 2953 C CA . ASP A 1 398 ? 10.390 -23.010 -7.065 1.00 84.25 398 ASP A CA 1
ATOM 2954 C C . ASP A 1 398 ? 9.957 -23.429 -5.654 1.00 84.25 398 ASP A C 1
ATOM 2956 O O . ASP A 1 398 ? 9.937 -24.618 -5.322 1.00 84.25 398 ASP A O 1
ATOM 2960 N N . ASN A 1 399 ? 9.554 -22.466 -4.823 1.00 79.56 399 ASN A N 1
ATOM 2961 C CA . ASN A 1 399 ? 9.048 -22.743 -3.494 1.00 79.56 399 ASN A CA 1
ATOM 2962 C C . ASN A 1 399 ? 7.574 -23.199 -3.553 1.00 79.56 399 ASN A C 1
ATOM 2964 O O . ASN A 1 399 ? 6.681 -22.398 -3.853 1.00 79.56 399 ASN A O 1
ATOM 2968 N N . PRO A 1 400 ? 7.265 -24.456 -3.177 1.00 70.06 400 PRO A N 1
ATOM 2969 C CA . PRO A 1 400 ? 5.919 -25.012 -3.307 1.00 70.06 400 PRO A CA 1
ATOM 2970 C C . PRO A 1 400 ? 4.874 -24.275 -2.459 1.00 70.06 400 PRO A C 1
ATOM 2972 O O . PRO A 1 400 ? 3.695 -24.273 -2.808 1.00 70.06 400 PRO A O 1
ATOM 2975 N N . VAL A 1 401 ? 5.282 -23.630 -1.361 1.00 64.94 401 VAL A N 1
ATOM 2976 C CA . VAL A 1 401 ? 4.364 -22.890 -0.485 1.00 64.94 401 VAL A CA 1
ATOM 2977 C C . VAL A 1 401 ? 4.016 -21.526 -1.079 1.00 64.94 401 VAL A C 1
ATOM 2979 O O . VAL A 1 401 ? 2.841 -21.158 -1.128 1.00 64.94 401 VAL A O 1
ATOM 2982 N N . ASN A 1 402 ? 5.010 -20.799 -1.594 1.00 71.12 402 ASN A N 1
ATOM 2983 C CA . ASN A 1 402 ? 4.779 -19.538 -2.305 1.00 71.12 402 ASN A CA 1
ATOM 2984 C C . ASN A 1 402 ? 3.935 -19.763 -3.563 1.00 71.12 402 ASN A C 1
ATOM 2986 O O . ASN A 1 402 ? 3.017 -18.989 -3.838 1.00 71.12 402 ASN A O 1
ATOM 2990 N N . ALA A 1 403 ? 4.214 -20.851 -4.287 1.00 76.38 403 ALA A N 1
ATOM 2991 C CA . ALA A 1 403 ? 3.480 -21.249 -5.477 1.00 76.38 403 ALA A CA 1
ATOM 2992 C C . ALA A 1 403 ? 1.999 -21.470 -5.156 1.00 76.38 403 ALA A C 1
ATOM 2994 O O . ALA A 1 403 ? 1.127 -20.913 -5.818 1.00 76.38 403 ALA A O 1
ATOM 2995 N N . LEU A 1 404 ? 1.713 -22.227 -4.093 1.00 70.56 404 LEU A N 1
ATOM 2996 C CA . LEU A 1 404 ? 0.353 -22.498 -3.632 1.00 70.56 404 LEU A CA 1
ATOM 2997 C C . LEU A 1 404 ? -0.391 -21.207 -3.233 1.00 70.56 404 LEU A C 1
ATOM 2999 O O . LEU A 1 404 ? -1.553 -21.025 -3.604 1.00 70.56 404 LEU A O 1
ATOM 3003 N N . LEU A 1 405 ? 0.280 -20.290 -2.527 1.00 68.56 405 LEU A N 1
ATOM 3004 C CA . LEU A 1 405 ? -0.292 -19.000 -2.129 1.00 68.56 405 LEU A CA 1
ATOM 3005 C C . LEU A 1 405 ? -0.627 -18.124 -3.341 1.00 68.56 405 LEU A C 1
ATOM 3007 O O . LEU A 1 405 ? -1.758 -17.649 -3.466 1.00 68.56 405 LEU A O 1
ATOM 3011 N N . ALA A 1 406 ? 0.336 -17.931 -4.241 1.00 75.62 406 ALA A N 1
ATOM 3012 C CA . ALA A 1 406 ? 0.154 -17.114 -5.433 1.00 75.62 406 ALA A CA 1
ATOM 3013 C C . ALA A 1 406 ? -0.914 -17.706 -6.368 1.00 75.62 406 ALA A C 1
ATOM 3015 O O . ALA A 1 406 ? -1.771 -16.962 -6.847 1.00 75.62 406 ALA A O 1
ATOM 3016 N N . CYS A 1 407 ? -0.932 -19.031 -6.563 1.00 80.44 407 CYS A N 1
ATOM 3017 C CA . CYS A 1 407 ? -1.982 -19.715 -7.322 1.00 80.44 407 CYS A CA 1
ATOM 3018 C C . CYS A 1 407 ? -3.370 -19.434 -6.742 1.00 80.44 407 CYS A C 1
ATOM 3020 O O . CYS A 1 407 ? -4.243 -18.982 -7.472 1.00 80.44 407 CYS A O 1
ATOM 3022 N N . SER A 1 408 ? -3.565 -19.614 -5.433 1.00 69.81 408 SER A N 1
ATOM 3023 C CA . SER A 1 408 ? -4.868 -19.380 -4.796 1.00 69.81 408 SER A CA 1
ATOM 3024 C C . SER A 1 408 ? -5.350 -17.937 -4.945 1.00 69.81 408 SER A C 1
ATOM 3026 O O . SER A 1 408 ? -6.514 -17.701 -5.268 1.00 69.81 408 SER A O 1
ATOM 3028 N N . VAL A 1 409 ? -4.456 -16.959 -4.763 1.00 74.25 409 VAL A N 1
ATOM 3029 C CA . VAL A 1 409 ? -4.779 -15.534 -4.934 1.00 74.25 409 VAL A CA 1
ATOM 3030 C C . VAL A 1 409 ? -5.225 -15.238 -6.376 1.00 74.25 409 VAL A C 1
ATOM 3032 O O . VAL A 1 409 ? -6.224 -14.551 -6.587 1.00 74.25 409 VAL A O 1
ATOM 3035 N N . LEU A 1 410 ? -4.532 -15.792 -7.372 1.00 82.06 410 LEU A N 1
ATOM 3036 C CA . LEU A 1 410 ? -4.829 -15.588 -8.795 1.00 82.06 410 LEU A CA 1
ATOM 3037 C C . LEU A 1 410 ? -6.078 -16.350 -9.272 1.00 82.06 410 LEU A C 1
ATOM 3039 O O . LEU A 1 410 ? -6.852 -15.830 -10.076 1.00 82.06 410 LEU A O 1
ATOM 3043 N N . GLU A 1 411 ? -6.299 -17.566 -8.776 1.00 82.12 411 GLU A N 1
ATOM 3044 C CA . GLU A 1 411 ? -7.482 -18.376 -9.088 1.00 82.12 411 GLU A CA 1
ATOM 3045 C C . GLU A 1 411 ? -8.750 -17.779 -8.473 1.00 82.12 411 GLU A C 1
ATOM 3047 O O . GLU A 1 411 ? -9.783 -17.719 -9.143 1.00 82.12 411 GLU A O 1
ATOM 3052 N N . LYS A 1 412 ? -8.668 -17.246 -7.244 1.00 70.56 412 LYS A N 1
ATOM 3053 C CA . LYS A 1 412 ? -9.763 -16.491 -6.607 1.00 70.56 412 LYS A CA 1
ATOM 3054 C C . LYS A 1 412 ? -10.121 -15.219 -7.366 1.00 70.56 412 LYS A C 1
ATOM 3056 O O . LYS A 1 412 ? -11.294 -14.873 -7.444 1.00 70.56 412 LYS A O 1
ATOM 3061 N N . ALA A 1 413 ? -9.134 -14.565 -7.977 1.00 69.38 413 ALA A N 1
ATOM 3062 C CA . ALA A 1 413 ? -9.361 -13.450 -8.895 1.00 69.38 413 ALA A CA 1
ATOM 3063 C C . ALA A 1 413 ? -9.970 -13.886 -10.250 1.00 69.38 413 ALA A C 1
ATOM 3065 O O . ALA A 1 413 ? -10.208 -13.057 -11.124 1.00 69.38 413 ALA A O 1
ATOM 3066 N N . GLY A 1 414 ? -10.262 -15.180 -10.438 1.00 75.00 414 GLY A N 1
ATOM 3067 C CA . GLY A 1 414 ? -10.972 -15.708 -11.602 1.00 75.00 414 GLY A CA 1
ATOM 3068 C C . GLY A 1 414 ? -10.071 -16.096 -12.776 1.00 75.00 414 GLY A C 1
ATOM 3069 O O . GLY A 1 414 ? -10.581 -16.330 -13.875 1.00 75.00 414 GLY A O 1
ATOM 3070 N N . HIS A 1 415 ? -8.751 -16.182 -12.583 1.00 84.81 415 HIS A N 1
ATOM 3071 C CA . HIS A 1 415 ? -7.792 -16.560 -13.627 1.00 84.81 415 HIS A CA 1
ATOM 3072 C C . HIS A 1 415 ? -7.494 -18.068 -13.629 1.00 84.81 415 HIS A C 1
ATOM 3074 O O . HIS A 1 415 ? -7.725 -18.777 -12.656 1.00 84.81 415 HIS A O 1
ATOM 3080 N N . ALA A 1 416 ? -7.010 -18.587 -14.756 1.00 86.44 416 ALA A N 1
ATOM 3081 C CA . ALA A 1 416 ? -6.482 -19.945 -14.858 1.00 86.44 416 ALA A CA 1
ATOM 3082 C C . ALA A 1 416 ? -4.959 -19.890 -14.721 1.00 86.44 416 ALA A C 1
ATOM 3084 O O . ALA A 1 416 ? -4.316 -19.209 -15.516 1.00 86.44 416 ALA A O 1
ATOM 3085 N N . VAL A 1 417 ? -4.386 -20.597 -13.747 1.00 91.75 417 VAL A N 1
ATOM 3086 C CA . VAL A 1 417 ? -2.945 -20.555 -13.462 1.00 91.75 417 VAL A CA 1
ATOM 3087 C C . VAL A 1 417 ? -2.294 -21.880 -13.835 1.00 91.75 417 VAL A C 1
ATOM 3089 O O . VAL A 1 417 ? -2.831 -22.956 -13.599 1.00 91.75 417 VAL A O 1
ATOM 3092 N N . THR A 1 418 ? -1.127 -21.805 -14.459 1.00 94.62 418 THR A N 1
ATOM 3093 C CA . THR A 1 418 ? -0.279 -22.942 -14.813 1.00 94.62 418 THR A CA 1
ATOM 3094 C C . THR A 1 418 ? 1.057 -22.770 -14.094 1.00 94.62 418 THR A C 1
ATOM 3096 O O . THR A 1 418 ? 1.694 -21.737 -14.260 1.00 94.62 418 THR A O 1
ATOM 3099 N N . LEU A 1 419 ? 1.483 -23.750 -13.289 1.00 92.88 419 LEU A N 1
ATOM 3100 C CA . LEU A 1 419 ? 2.664 -23.626 -12.417 1.00 92.88 419 LEU A CA 1
ATOM 3101 C C . LEU A 1 419 ? 3.916 -24.287 -13.008 1.00 92.88 419 LEU A C 1
ATOM 3103 O O . LEU A 1 419 ? 3.876 -25.485 -13.296 1.00 92.88 419 LEU A O 1
ATOM 3107 N N . ALA A 1 420 ? 5.015 -23.550 -13.130 1.00 92.56 420 ALA A N 1
ATOM 3108 C CA . ALA A 1 420 ? 6.361 -24.051 -13.389 1.00 92.56 420 ALA A CA 1
ATOM 3109 C C . ALA A 1 420 ? 7.221 -23.947 -12.117 1.00 92.56 420 ALA A C 1
ATOM 3111 O O . ALA A 1 420 ? 7.144 -22.961 -11.397 1.00 92.56 420 ALA A O 1
ATOM 3112 N N . ASP A 1 421 ? 8.041 -24.961 -11.862 1.00 86.69 421 ASP A N 1
ATOM 3113 C CA . ASP A 1 421 ? 8.832 -25.137 -10.635 1.00 86.69 421 ASP A CA 1
ATOM 3114 C C . ASP A 1 421 ? 10.278 -24.615 -10.743 1.00 86.69 421 ASP A C 1
ATOM 3116 O O . ASP A 1 421 ? 11.068 -24.753 -9.815 1.00 86.69 421 ASP A O 1
ATOM 3120 N N . ASN A 1 422 ? 10.662 -24.068 -11.897 1.00 87.38 422 ASN A N 1
ATOM 3121 C CA . ASN A 1 422 ? 11.941 -23.402 -12.143 1.00 87.38 422 ASN A CA 1
ATOM 3122 C C . ASN A 1 422 ? 11.892 -22.628 -13.472 1.00 87.38 422 ASN A C 1
ATOM 3124 O O . ASN A 1 422 ? 10.983 -22.811 -14.293 1.00 87.38 422 ASN A O 1
ATOM 3128 N N . GLY A 1 423 ? 12.914 -21.807 -13.737 1.00 88.81 423 GLY A N 1
ATOM 3129 C CA . GLY A 1 423 ? 12.976 -20.997 -14.956 1.00 88.81 423 GLY A CA 1
ATOM 3130 C C . GLY A 1 423 ? 13.082 -21.816 -16.245 1.00 88.81 423 GLY A C 1
ATOM 3131 O O . GLY A 1 423 ? 12.635 -21.359 -17.297 1.00 88.81 423 GLY A O 1
ATOM 3132 N N . LYS A 1 424 ? 13.621 -23.044 -16.198 1.00 91.12 424 LYS A N 1
ATOM 3133 C CA . LYS A 1 424 ? 13.751 -23.908 -17.381 1.00 91.12 424 LYS A CA 1
ATOM 3134 C C . LYS A 1 424 ? 12.394 -24.485 -17.778 1.00 91.12 424 LYS A C 1
ATOM 3136 O O . LYS A 1 424 ? 12.019 -24.384 -18.942 1.00 91.12 424 LYS A O 1
ATOM 3141 N N . ALA A 1 425 ? 11.635 -24.998 -16.814 1.00 91.69 425 ALA A N 1
ATOM 3142 C CA . ALA A 1 425 ? 10.263 -25.449 -17.013 1.00 91.69 425 ALA A CA 1
ATOM 3143 C C . ALA A 1 425 ? 9.354 -24.301 -17.480 1.00 91.69 425 ALA A C 1
ATOM 3145 O O . ALA A 1 425 ? 8.496 -24.505 -18.341 1.00 91.69 425 ALA A O 1
ATOM 3146 N N . ALA A 1 426 ? 9.563 -23.088 -16.958 1.00 94.69 426 ALA A N 1
ATOM 3147 C CA . ALA A 1 426 ? 8.857 -21.900 -17.424 1.00 94.69 426 ALA A CA 1
ATOM 3148 C C . ALA A 1 426 ? 9.179 -21.606 -18.897 1.00 94.69 426 ALA A C 1
ATOM 3150 O O . ALA A 1 426 ? 8.265 -21.513 -19.714 1.00 94.69 426 ALA A O 1
ATOM 3151 N N . LEU A 1 427 ? 10.465 -21.558 -19.262 1.00 93.38 427 LEU A N 1
ATOM 3152 C CA . LEU A 1 427 ? 10.911 -21.340 -20.640 1.00 93.38 427 LEU A CA 1
ATOM 3153 C C . LEU A 1 427 ? 10.368 -22.406 -21.606 1.00 93.38 427 LEU A C 1
ATOM 3155 O O . LEU A 1 427 ? 9.886 -22.065 -22.686 1.00 93.38 427 LEU A O 1
ATOM 3159 N N . ASP A 1 428 ? 10.403 -23.682 -21.224 1.00 93.25 428 ASP A N 1
ATOM 3160 C CA . ASP A 1 428 ? 9.905 -24.783 -22.056 1.00 93.25 428 ASP A CA 1
ATOM 3161 C C . ASP A 1 428 ? 8.393 -24.654 -22.312 1.00 93.25 428 ASP A C 1
ATOM 3163 O O . ASP A 1 428 ? 7.932 -24.872 -23.430 1.00 93.25 428 ASP A O 1
ATOM 3167 N N . ARG A 1 429 ? 7.616 -24.210 -21.315 1.00 93.19 429 ARG A N 1
ATOM 3168 C CA . ARG A 1 429 ? 6.176 -23.947 -21.480 1.00 93.19 429 ARG A CA 1
ATOM 3169 C C . ARG A 1 429 ? 5.881 -22.693 -22.285 1.00 93.19 429 ARG A C 1
ATOM 3171 O O . ARG A 1 429 ? 4.908 -22.676 -23.026 1.00 93.19 429 ARG A O 1
ATOM 3178 N N . MET A 1 430 ? 6.692 -21.650 -22.144 1.00 92.50 430 MET A N 1
ATOM 3179 C CA . MET A 1 430 ? 6.525 -20.409 -22.905 1.00 92.50 430 MET A CA 1
ATOM 3180 C C . MET A 1 430 ? 6.876 -20.587 -24.387 1.00 92.50 430 MET A C 1
ATOM 3182 O O . MET A 1 430 ? 6.343 -19.872 -25.228 1.00 92.50 430 MET A O 1
ATOM 3186 N N . THR A 1 431 ? 7.770 -21.525 -24.708 1.00 90.31 431 THR A N 1
ATOM 3187 C CA . THR A 1 431 ? 8.231 -21.809 -26.080 1.00 90.31 431 THR A CA 1
ATOM 3188 C C . THR A 1 431 ? 7.510 -22.989 -26.736 1.00 90.31 431 THR A C 1
ATOM 3190 O O . THR A 1 431 ? 7.806 -23.335 -27.882 1.00 90.31 431 THR A O 1
ATOM 3193 N N . ALA A 1 432 ? 6.556 -23.609 -26.036 1.00 88.25 432 ALA A N 1
ATOM 3194 C CA . ALA A 1 432 ? 5.756 -24.695 -26.579 1.00 88.25 432 ALA A CA 1
ATOM 3195 C C . ALA A 1 432 ? 4.889 -24.210 -27.764 1.00 88.25 432 ALA A C 1
ATOM 3197 O O . ALA A 1 432 ? 4.404 -23.078 -27.745 1.00 88.25 432 ALA A O 1
ATOM 3198 N N . PRO A 1 433 ? 4.640 -25.042 -28.794 1.00 79.88 433 PRO A N 1
ATOM 3199 C CA . PRO A 1 433 ? 3.843 -24.641 -29.961 1.00 79.88 433 PRO A CA 1
ATOM 3200 C C . PRO A 1 433 ? 2.404 -24.217 -29.626 1.00 79.88 433 PRO A C 1
ATOM 3202 O O . PRO A 1 433 ? 1.796 -23.440 -30.357 1.00 79.88 433 PRO A O 1
ATOM 3205 N N . ASP A 1 434 ? 1.856 -24.749 -28.536 1.00 80.50 434 ASP A N 1
ATOM 3206 C CA . ASP A 1 434 ? 0.526 -24.481 -27.993 1.00 80.50 434 ASP A CA 1
ATOM 3207 C C . ASP A 1 434 ? 0.547 -23.497 -26.809 1.00 80.50 434 ASP A C 1
ATOM 3209 O O . ASP A 1 434 ? -0.478 -23.302 -26.147 1.00 80.50 434 ASP A O 1
ATOM 3213 N N . ALA A 1 435 ? 1.693 -22.854 -26.546 1.00 79.69 435 ALA A N 1
ATOM 3214 C CA . ALA A 1 435 ? 1.838 -21.857 -25.495 1.00 79.69 435 ALA A CA 1
ATOM 3215 C C . ALA A 1 435 ? 0.843 -20.712 -25.709 1.00 79.69 435 ALA A C 1
ATOM 3217 O O . ALA A 1 435 ? 0.914 -19.949 -26.673 1.00 79.69 435 ALA A O 1
ATOM 3218 N N . ALA A 1 436 ? -0.109 -20.596 -24.789 1.00 82.94 436 ALA A N 1
ATOM 3219 C CA . ALA A 1 436 ? -1.208 -19.655 -24.903 1.00 82.94 436 ALA A CA 1
ATOM 3220 C C . ALA A 1 436 ? -1.472 -19.009 -23.540 1.00 82.94 436 ALA A C 1
ATOM 3222 O O . ALA A 1 436 ? -2.507 -19.227 -22.908 1.00 82.94 436 ALA A O 1
ATOM 3223 N N . PHE A 1 437 ? -0.488 -18.243 -23.079 1.00 90.12 437 PHE A N 1
ATOM 3224 C CA . PHE A 1 437 ? -0.564 -17.463 -21.850 1.00 90.12 437 PHE A CA 1
ATOM 3225 C C . PHE A 1 437 ? -0.848 -16.001 -22.181 1.00 90.12 437 PHE A C 1
ATOM 3227 O O . PHE A 1 437 ? -0.412 -15.494 -23.208 1.00 90.12 437 PHE A O 1
ATOM 3234 N N . ASP A 1 438 ? -1.587 -15.338 -21.302 1.00 85.69 438 ASP A N 1
ATOM 3235 C CA . ASP A 1 438 ? -1.856 -13.907 -21.383 1.00 85.69 438 ASP A CA 1
ATOM 3236 C C . ASP A 1 438 ? -0.817 -13.114 -20.574 1.00 85.69 438 ASP A C 1
ATOM 3238 O O . ASP A 1 438 ? -0.539 -11.973 -20.909 1.00 85.69 438 ASP A O 1
ATOM 3242 N N . LEU A 1 439 ? -0.228 -13.702 -19.524 1.00 89.44 439 LEU A N 1
ATOM 3243 C CA . LEU A 1 439 ? 0.802 -13.088 -18.675 1.00 89.44 439 LEU A CA 1
ATOM 3244 C C . LEU A 1 439 ? 1.644 -14.165 -17.982 1.00 89.44 439 LEU A C 1
ATOM 3246 O O . LEU A 1 439 ? 1.127 -15.212 -17.583 1.00 89.44 439 LEU A O 1
ATOM 3250 N N . VAL A 1 440 ? 2.935 -13.883 -17.807 1.00 93.75 440 VAL A N 1
ATOM 3251 C CA . VAL A 1 440 ? 3.861 -14.707 -17.024 1.00 93.75 440 VAL A CA 1
ATOM 3252 C C . VAL A 1 440 ? 4.298 -13.960 -15.773 1.00 93.75 440 VAL A C 1
ATOM 3254 O O . VAL A 1 440 ? 4.729 -12.811 -15.847 1.00 93.75 440 VAL A O 1
ATOM 3257 N N . LEU A 1 441 ? 4.220 -14.635 -14.634 1.00 94.06 441 LEU A N 1
ATOM 3258 C CA . LEU A 1 441 ? 4.798 -14.217 -13.367 1.00 94.06 441 LEU A CA 1
ATOM 3259 C C . LEU A 1 441 ? 6.043 -15.066 -13.134 1.00 94.06 441 LEU A C 1
ATOM 3261 O O . LEU A 1 441 ? 5.942 -16.287 -13.044 1.00 94.06 441 LEU A O 1
ATOM 3265 N N . MET A 1 442 ? 7.208 -14.431 -13.102 1.00 94.62 442 MET A N 1
ATOM 3266 C CA . MET A 1 442 ? 8.497 -15.114 -13.064 1.00 94.62 442 MET A CA 1
ATOM 3267 C C . MET A 1 442 ? 9.229 -14.751 -11.782 1.00 94.62 442 MET A C 1
ATOM 3269 O O . MET A 1 442 ? 9.623 -13.598 -11.625 1.00 94.62 442 MET A O 1
ATOM 3273 N N . ASP A 1 443 ? 9.429 -15.708 -10.882 1.00 92.81 443 ASP A N 1
ATOM 3274 C CA . ASP A 1 443 ? 10.380 -15.529 -9.790 1.00 92.81 443 ASP A CA 1
ATOM 3275 C C . ASP A 1 443 ? 11.779 -15.208 -10.325 1.00 92.81 443 ASP A C 1
ATOM 3277 O O . ASP A 1 443 ? 12.188 -15.720 -11.364 1.00 92.81 443 ASP A O 1
ATOM 3281 N N . VAL A 1 444 ? 12.503 -14.326 -9.645 1.00 87.94 444 VAL A N 1
ATOM 3282 C CA . VAL A 1 444 ? 13.875 -13.983 -10.014 1.00 87.94 444 VAL A CA 1
ATOM 3283 C C . VAL A 1 444 ? 14.811 -15.117 -9.628 1.00 87.94 444 VAL A C 1
ATOM 3285 O O . VAL A 1 444 ? 15.487 -15.643 -10.502 1.00 87.94 444 VAL A O 1
ATOM 3288 N N . HIS A 1 445 ? 14.804 -15.537 -8.363 1.00 84.56 445 HIS A N 1
ATOM 3289 C CA . HIS A 1 445 ? 15.781 -16.492 -7.843 1.00 84.56 445 HIS A CA 1
ATOM 3290 C C . HIS A 1 445 ? 15.206 -17.904 -7.861 1.00 84.56 445 HIS A C 1
ATOM 3292 O O . HIS A 1 445 ? 14.423 -18.260 -6.992 1.00 84.56 445 HIS A O 1
ATOM 3298 N N . MET A 1 446 ? 15.614 -18.720 -8.832 1.00 86.62 446 MET A N 1
ATOM 3299 C CA . MET A 1 446 ? 15.191 -20.121 -8.937 1.00 86.62 446 MET A CA 1
ATOM 3300 C C . MET A 1 446 ? 16.367 -21.039 -9.308 1.00 86.62 446 MET A C 1
ATOM 3302 O O . MET A 1 446 ? 17.277 -20.626 -10.034 1.00 86.62 446 MET A O 1
ATOM 3306 N N . PRO A 1 447 ? 16.360 -22.314 -8.876 1.00 67.25 447 PRO A N 1
ATOM 3307 C CA . PRO A 1 447 ? 17.350 -23.305 -9.275 1.00 67.25 447 PRO A CA 1
ATOM 3308 C C . PRO A 1 447 ? 17.234 -23.661 -10.765 1.00 67.25 447 PRO A C 1
ATOM 3310 O O . PRO A 1 447 ? 16.223 -23.410 -11.418 1.00 67.25 447 PRO A O 1
ATOM 3313 N N . VAL A 1 448 ? 18.266 -24.326 -11.300 1.00 87.50 448 VAL A N 1
ATOM 3314 C CA . VAL A 1 448 ? 18.390 -24.794 -12.701 1.00 87.50 448 VAL A CA 1
ATOM 3315 C C . VAL A 1 448 ? 18.551 -23.668 -13.724 1.00 87.50 448 VAL A C 1
ATOM 3317 O O . VAL A 1 448 ? 19.536 -23.655 -14.461 1.00 87.50 448 VAL A O 1
ATOM 3320 N N . LEU A 1 449 ? 17.602 -22.738 -13.782 1.00 84.69 449 LEU A N 1
ATOM 3321 C CA . LEU A 1 449 ? 17.660 -21.555 -14.627 1.00 84.69 449 LEU A CA 1
ATOM 3322 C C . LEU A 1 449 ? 17.041 -20.384 -13.871 1.00 84.69 449 LEU A C 1
ATOM 3324 O O . LEU A 1 449 ? 15.860 -20.419 -13.529 1.00 84.69 449 LEU A O 1
ATOM 3328 N N . ASP A 1 450 ? 17.861 -19.363 -13.659 1.00 88.88 450 ASP A N 1
ATOM 3329 C CA . ASP A 1 450 ? 17.474 -18.122 -13.001 1.00 88.88 450 ASP A CA 1
ATOM 3330 C C . ASP A 1 450 ? 16.418 -17.356 -13.813 1.00 88.88 450 ASP A C 1
ATOM 3332 O O . ASP A 1 450 ? 16.417 -17.399 -15.050 1.00 88.88 450 ASP A O 1
ATOM 3336 N N . GLY A 1 451 ? 15.529 -16.634 -13.134 1.00 88.12 451 GLY A N 1
ATOM 3337 C CA . GLY A 1 451 ? 14.430 -15.897 -13.748 1.00 88.12 451 GLY A CA 1
ATOM 3338 C C . GLY A 1 451 ? 14.889 -14.810 -14.715 1.00 88.12 451 GLY A C 1
ATOM 3339 O O . GLY A 1 451 ? 14.315 -14.674 -15.800 1.00 88.12 451 GLY A O 1
ATOM 3340 N N . ALA A 1 452 ? 15.956 -14.070 -14.390 1.00 86.06 452 ALA A N 1
ATOM 3341 C CA . ALA A 1 452 ? 16.483 -13.034 -15.281 1.00 86.06 452 ALA A CA 1
ATOM 3342 C C . ALA A 1 452 ? 17.020 -13.646 -16.586 1.00 86.06 452 ALA A C 1
ATOM 3344 O O . ALA A 1 452 ? 16.792 -13.122 -17.683 1.00 86.06 452 ALA A O 1
ATOM 3345 N N . GLU A 1 453 ? 17.687 -14.795 -16.475 1.00 88.81 453 GLU A N 1
ATOM 3346 C CA . GLU A 1 453 ? 18.207 -15.538 -17.619 1.00 88.81 453 GLU A CA 1
ATOM 3347 C C . GLU A 1 453 ? 17.082 -16.206 -18.430 1.00 88.81 453 GLU A C 1
ATOM 3349 O O . GLU A 1 453 ? 17.104 -16.158 -19.663 1.00 88.81 453 GLU A O 1
ATOM 3354 N N . ALA A 1 454 ? 16.055 -16.753 -17.771 1.00 91.50 454 ALA A N 1
ATOM 3355 C CA . ALA A 1 454 ? 14.865 -17.306 -18.418 1.00 91.50 454 ALA A CA 1
ATOM 3356 C C . ALA A 1 454 ? 14.125 -16.243 -19.246 1.00 91.50 454 ALA A C 1
ATOM 3358 O O . ALA A 1 454 ? 13.795 -16.488 -20.409 1.00 91.50 454 ALA A O 1
ATOM 3359 N N . ILE A 1 455 ? 13.947 -15.035 -18.694 1.00 90.81 455 ILE A N 1
ATOM 3360 C CA . ILE A 1 455 ? 13.379 -13.883 -19.409 1.00 90.81 455 ILE A CA 1
ATOM 3361 C C . ILE A 1 455 ? 14.229 -13.560 -20.639 1.00 90.81 455 ILE A C 1
ATOM 3363 O O . ILE A 1 455 ? 13.700 -13.468 -21.748 1.00 90.81 455 ILE A O 1
ATOM 3367 N N . ARG A 1 456 ? 15.551 -13.437 -20.476 1.00 86.56 456 ARG A N 1
ATOM 3368 C CA . ARG A 1 456 ? 16.475 -13.103 -21.570 1.00 86.56 456 ARG A CA 1
ATOM 3369 C C . ARG A 1 456 ? 16.427 -14.130 -22.708 1.00 86.56 456 ARG A C 1
ATOM 3371 O O . ARG A 1 456 ? 16.407 -13.757 -23.889 1.00 86.56 456 ARG A O 1
ATOM 3378 N N . LEU A 1 457 ? 16.425 -15.418 -22.368 1.00 88.19 457 LEU A N 1
ATOM 3379 C CA . LEU A 1 457 ? 16.347 -16.519 -23.329 1.00 88.19 457 LEU A CA 1
ATOM 3380 C C . LEU A 1 457 ? 14.995 -16.537 -24.042 1.00 88.19 457 LEU A C 1
ATOM 3382 O O . LEU A 1 457 ? 14.967 -16.630 -25.271 1.00 88.19 457 LEU A O 1
ATOM 3386 N N . PHE A 1 458 ? 13.895 -16.363 -23.305 1.00 88.88 458 PHE A N 1
ATOM 3387 C CA . PHE A 1 458 ? 12.570 -16.277 -23.906 1.00 88.88 458 PHE A CA 1
ATOM 3388 C C . PHE A 1 458 ? 12.452 -15.080 -24.849 1.00 88.88 458 PHE A C 1
ATOM 3390 O O . PHE A 1 458 ? 11.989 -15.248 -25.971 1.00 88.88 458 PHE A O 1
ATOM 3397 N N . ARG A 1 459 ? 12.939 -13.892 -24.462 1.00 85.06 459 ARG A N 1
ATOM 3398 C CA . ARG A 1 459 ? 12.927 -12.715 -25.349 1.00 85.06 459 ARG A CA 1
ATOM 3399 C C . ARG A 1 459 ? 13.702 -12.958 -26.640 1.00 85.06 459 ARG A C 1
ATOM 3401 O O . ARG A 1 459 ? 13.234 -12.571 -27.703 1.00 85.06 459 ARG A O 1
ATOM 3408 N N . THR A 1 460 ? 14.838 -13.653 -26.565 1.00 82.25 460 THR A N 1
ATOM 3409 C CA . THR A 1 460 ? 15.612 -14.030 -27.760 1.00 82.25 460 THR A CA 1
ATOM 3410 C C . THR A 1 460 ? 14.824 -14.983 -28.667 1.00 82.25 460 THR A C 1
ATOM 3412 O O . THR A 1 460 ? 14.861 -14.844 -29.888 1.00 82.25 460 THR A O 1
ATOM 3415 N N . HIS A 1 461 ? 14.107 -15.948 -28.087 1.00 83.62 461 HIS A N 1
ATOM 3416 C CA . HIS A 1 461 ? 13.254 -16.867 -28.839 1.00 83.62 461 HIS A CA 1
ATOM 3417 C C . HIS A 1 461 ? 12.054 -16.147 -29.475 1.00 83.62 461 HIS A C 1
ATOM 3419 O O . HIS A 1 461 ? 11.797 -16.330 -30.665 1.00 83.62 461 HIS A O 1
ATOM 3425 N N . GLU A 1 462 ? 11.366 -15.308 -28.700 1.00 81.69 462 GLU A N 1
ATOM 3426 C CA . GLU A 1 462 ? 10.212 -14.502 -29.109 1.00 81.69 462 GLU A CA 1
ATOM 3427 C C . GLU A 1 462 ? 10.570 -13.541 -30.251 1.00 81.69 462 GLU A C 1
ATOM 3429 O O . GLU A 1 462 ? 9.799 -13.399 -31.193 1.00 81.69 462 GLU A O 1
ATOM 3434 N N . ASP A 1 463 ? 11.764 -12.941 -30.236 1.00 74.69 463 ASP A N 1
ATOM 3435 C CA . ASP A 1 463 ? 12.234 -12.093 -31.339 1.00 74.69 463 ASP A CA 1
ATOM 3436 C C . ASP A 1 463 ? 12.488 -12.872 -32.639 1.00 74.69 463 ASP A C 1
ATOM 3438 O O . ASP A 1 463 ? 12.308 -12.326 -33.727 1.00 74.69 463 ASP A O 1
ATOM 3442 N N . ALA A 1 464 ? 12.876 -14.146 -32.541 1.00 74.25 464 ALA A N 1
ATOM 3443 C CA . ALA A 1 464 ? 13.153 -14.992 -33.698 1.00 74.25 464 ALA A CA 1
ATOM 3444 C C . ALA A 1 464 ? 11.907 -15.715 -34.253 1.00 74.25 464 ALA A C 1
ATOM 3446 O O . ALA A 1 464 ? 11.886 -16.039 -35.440 1.00 74.25 464 ALA A O 1
ATOM 3447 N N . HIS A 1 465 ? 10.886 -15.972 -33.424 1.00 69.69 465 HIS A N 1
ATOM 3448 C CA . HIS A 1 465 ? 9.757 -16.856 -33.773 1.00 69.69 465 HIS A CA 1
ATOM 3449 C C . HIS A 1 465 ? 8.357 -16.310 -33.414 1.00 69.69 465 HIS A C 1
ATOM 3451 O O . HIS A 1 465 ? 7.363 -16.950 -33.749 1.00 69.69 465 HIS A O 1
ATOM 3457 N N . GLY A 1 466 ? 8.248 -15.172 -32.721 1.00 61.81 466 GLY A N 1
ATOM 3458 C CA . GLY A 1 466 ? 6.989 -14.656 -32.167 1.00 61.81 466 GLY A CA 1
ATOM 3459 C C . GLY A 1 466 ? 6.083 -13.898 -33.152 1.00 61.81 466 GLY A C 1
ATOM 3460 O O . GLY A 1 466 ? 6.515 -13.435 -34.209 1.00 61.81 466 GLY A O 1
ATOM 3461 N N . GLY A 1 467 ? 4.803 -13.758 -32.779 1.00 57.84 467 GLY A N 1
ATOM 3462 C CA . GLY A 1 467 ? 3.785 -12.971 -33.495 1.00 57.84 467 GLY A CA 1
ATOM 3463 C C . GLY A 1 467 ? 3.860 -11.456 -33.232 1.00 57.84 467 GLY A C 1
ATOM 3464 O O . GLY A 1 467 ? 4.816 -10.957 -32.644 1.00 57.84 467 GLY A O 1
ATOM 3465 N N . ASP A 1 468 ? 2.845 -10.696 -33.665 1.00 51.47 468 ASP A N 1
ATOM 3466 C CA . ASP A 1 468 ? 2.810 -9.225 -33.507 1.00 51.47 468 ASP A CA 1
ATOM 3467 C C . ASP A 1 468 ? 2.612 -8.754 -32.047 1.00 51.47 468 ASP A C 1
ATOM 3469 O O . ASP A 1 468 ? 2.866 -7.588 -31.733 1.00 51.47 468 ASP A O 1
ATOM 3473 N N . THR A 1 469 ? 2.212 -9.649 -31.138 1.00 59.34 469 THR A N 1
ATOM 3474 C CA . THR A 1 469 ? 1.962 -9.361 -29.716 1.00 59.34 469 THR A CA 1
ATOM 3475 C C . THR A 1 469 ? 2.982 -10.087 -28.843 1.00 59.34 469 THR A C 1
ATOM 3477 O O . THR A 1 469 ? 3.163 -11.296 -28.983 1.00 59.34 469 THR A O 1
ATOM 3480 N N . ARG A 1 470 ? 3.656 -9.360 -27.942 1.00 75.25 470 ARG A N 1
ATOM 3481 C CA . ARG A 1 470 ? 4.589 -9.960 -26.978 1.00 75.25 470 ARG A CA 1
ATOM 3482 C C . ARG A 1 470 ? 3.855 -10.491 -25.760 1.00 75.25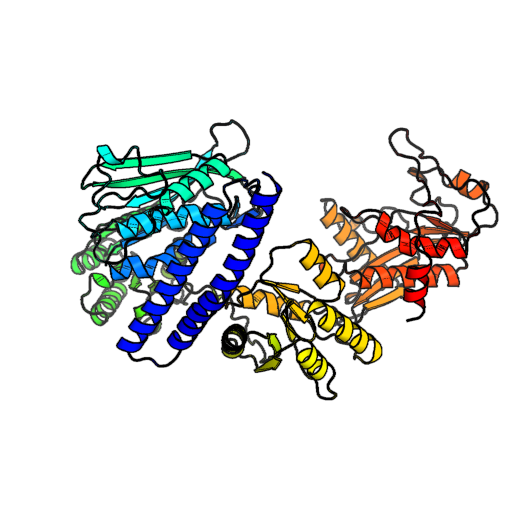 470 ARG A C 1
ATOM 3484 O O . ARG A 1 470 ? 2.947 -9.832 -25.263 1.00 75.25 470 ARG A O 1
ATOM 3491 N N . LEU A 1 471 ? 4.318 -11.624 -25.238 1.00 83.31 471 LEU A N 1
ATOM 3492 C CA . LEU A 1 471 ? 3.853 -12.169 -23.969 1.00 83.31 471 LEU A CA 1
ATOM 3493 C C . LEU A 1 471 ? 4.404 -11.310 -22.815 1.00 83.31 471 LEU A C 1
ATOM 3495 O O . LEU A 1 471 ? 5.630 -11.242 -22.638 1.00 83.31 471 LEU A O 1
ATOM 3499 N N . PRO A 1 472 ? 3.554 -10.637 -22.022 1.00 85.94 472 PRO A N 1
ATOM 3500 C CA . PRO A 1 472 ? 4.016 -9.834 -20.897 1.00 85.94 472 PRO A CA 1
ATOM 3501 C C . PRO A 1 472 ? 4.639 -10.720 -19.820 1.00 85.94 472 PRO A C 1
ATOM 3503 O O . PRO A 1 472 ? 4.103 -11.781 -19.494 1.00 85.94 472 PRO A O 1
ATOM 3506 N N . ILE A 1 473 ? 5.776 -10.284 -19.271 1.00 90.06 473 ILE A N 1
ATOM 3507 C CA . ILE A 1 473 ? 6.432 -10.964 -18.147 1.00 90.06 473 ILE A CA 1
ATOM 3508 C C . ILE A 1 473 ? 6.616 -9.972 -17.004 1.00 90.06 473 ILE A C 1
ATOM 3510 O O . ILE A 1 473 ? 7.232 -8.920 -17.184 1.00 90.06 473 ILE A O 1
ATOM 3514 N N . VAL A 1 474 ? 6.108 -10.328 -15.829 1.00 90.81 474 VAL A N 1
ATOM 3515 C CA . VAL A 1 474 ? 6.319 -9.608 -14.574 1.00 90.81 474 VAL A CA 1
ATOM 3516 C C . VAL A 1 474 ? 7.294 -10.405 -13.719 1.00 90.81 474 VAL A C 1
ATOM 3518 O O . VAL A 1 474 ? 7.067 -11.585 -13.457 1.00 90.81 474 VAL A O 1
ATOM 3521 N N . ALA A 1 475 ? 8.378 -9.761 -13.292 1.00 90.31 475 ALA A N 1
ATOM 3522 C CA . ALA A 1 475 ? 9.343 -10.370 -12.387 1.00 90.31 475 ALA A CA 1
ATOM 3523 C C . ALA A 1 475 ? 8.853 -10.259 -10.934 1.00 90.31 475 ALA A C 1
ATOM 3525 O O . ALA A 1 475 ? 8.404 -9.192 -10.510 1.00 90.31 475 ALA A O 1
ATOM 3526 N N . LEU A 1 476 ? 8.950 -11.349 -10.177 1.00 89.69 476 LEU A N 1
ATOM 3527 C CA . LEU A 1 476 ? 8.618 -11.421 -8.760 1.00 89.69 476 LEU A CA 1
ATOM 3528 C C . LEU A 1 476 ? 9.909 -11.470 -7.945 1.00 89.69 476 LEU A C 1
ATOM 3530 O O . LEU A 1 476 ? 10.683 -12.409 -8.086 1.00 89.69 476 LEU A O 1
ATOM 3534 N N . THR A 1 477 ? 10.138 -10.487 -7.077 1.00 83.31 477 THR A N 1
ATOM 3535 C CA . THR A 1 477 ? 11.352 -10.432 -6.243 1.00 83.31 477 THR A CA 1
ATOM 3536 C C . THR A 1 477 ? 11.032 -10.145 -4.779 1.00 83.31 477 THR A C 1
ATOM 3538 O O . THR A 1 477 ? 10.042 -9.480 -4.469 1.00 83.31 477 THR A O 1
ATOM 3541 N N . ALA A 1 478 ? 11.860 -10.663 -3.872 1.00 73.00 478 ALA A N 1
ATOM 3542 C CA . ALA A 1 478 ? 11.856 -10.298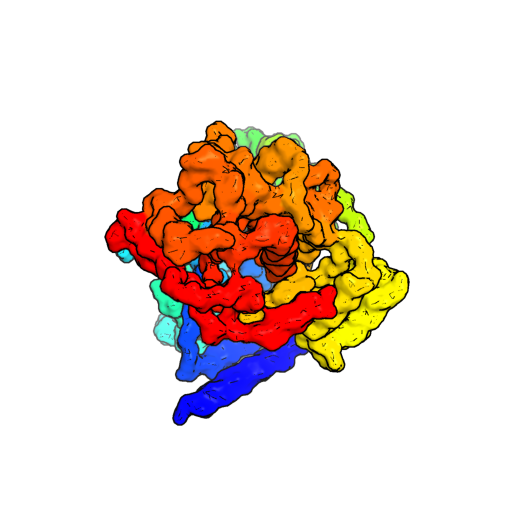 -2.454 1.00 73.00 478 ALA A CA 1
ATOM 3543 C C . ALA A 1 478 ? 12.860 -9.171 -2.130 1.00 73.00 478 ALA A C 1
ATOM 3545 O O . ALA A 1 478 ? 12.802 -8.606 -1.035 1.00 73.00 478 ALA A O 1
ATOM 3546 N N . ASP A 1 479 ? 13.755 -8.845 -3.067 1.00 68.25 479 ASP A N 1
ATOM 3547 C CA . ASP A 1 479 ? 14.852 -7.899 -2.872 1.00 68.25 479 ASP A CA 1
ATOM 3548 C C . ASP A 1 479 ? 14.425 -6.455 -3.167 1.00 68.25 479 ASP A C 1
ATOM 3550 O O . ASP A 1 479 ? 13.675 -6.184 -4.105 1.00 68.25 479 ASP A O 1
ATOM 3554 N N . ASP A 1 480 ? 14.946 -5.519 -2.372 1.00 63.50 480 ASP A N 1
ATOM 3555 C CA . ASP A 1 480 ? 14.806 -4.071 -2.567 1.00 63.50 480 ASP A CA 1
ATOM 3556 C C . ASP A 1 480 ? 16.127 -3.503 -3.107 1.00 63.50 480 ASP A C 1
ATOM 3558 O O . ASP A 1 480 ? 16.839 -2.767 -2.422 1.00 63.50 480 ASP A O 1
ATOM 3562 N N . ASP A 1 481 ? 16.506 -3.956 -4.304 1.00 71.44 481 ASP A N 1
ATOM 3563 C CA . ASP A 1 481 ? 17.755 -3.576 -4.966 1.00 71.44 481 ASP A CA 1
ATOM 3564 C C . ASP A 1 481 ? 17.480 -2.840 -6.294 1.00 71.44 481 ASP A C 1
ATOM 3566 O O . ASP A 1 481 ? 17.091 -3.465 -7.290 1.00 71.44 481 ASP A O 1
ATOM 3570 N N . PRO A 1 482 ? 17.731 -1.516 -6.356 1.00 61.28 482 PRO A N 1
ATOM 3571 C CA . PRO A 1 482 ? 17.582 -0.725 -7.575 1.00 61.28 482 PRO A CA 1
ATOM 3572 C C . PRO A 1 482 ? 18.449 -1.192 -8.759 1.00 61.28 482 PRO A C 1
ATOM 3574 O O . PRO A 1 482 ? 18.106 -0.910 -9.913 1.00 61.28 482 PRO A O 1
ATOM 3577 N N . GLU A 1 483 ? 19.586 -1.859 -8.526 1.00 60.50 483 GLU A N 1
ATOM 3578 C CA . GLU A 1 483 ? 20.413 -2.414 -9.607 1.00 60.50 483 GLU A CA 1
ATOM 3579 C C . GLU A 1 483 ? 19.782 -3.668 -10.210 1.00 60.50 483 GLU A C 1
ATOM 3581 O O . GLU A 1 483 ? 19.699 -3.778 -11.441 1.00 60.50 483 GLU A O 1
ATOM 3586 N N . LEU A 1 484 ? 19.265 -4.563 -9.366 1.00 68.44 484 LEU A N 1
ATOM 3587 C CA . LEU A 1 484 ? 18.505 -5.734 -9.794 1.00 68.44 484 LEU A CA 1
ATOM 3588 C C . LEU A 1 484 ? 17.233 -5.328 -10.549 1.00 68.44 484 LEU A C 1
ATOM 3590 O O . LEU A 1 484 ? 16.957 -5.869 -11.622 1.00 68.44 484 LEU A O 1
ATOM 3594 N N . GLU A 1 485 ? 16.498 -4.323 -10.062 1.00 69.56 485 GLU A N 1
ATOM 3595 C CA . GLU A 1 485 ? 15.316 -3.813 -10.763 1.00 69.56 485 GLU A CA 1
ATOM 3596 C C . GLU A 1 485 ? 15.664 -3.310 -12.172 1.00 69.56 485 GLU A C 1
ATOM 3598 O O . GLU A 1 485 ? 15.014 -3.649 -13.169 1.00 69.56 485 GLU A O 1
ATOM 3603 N N . ARG A 1 486 ? 16.757 -2.548 -12.285 1.00 65.56 486 ARG A N 1
ATOM 3604 C CA . ARG A 1 486 ? 17.267 -2.074 -13.578 1.00 65.56 486 ARG A CA 1
ATOM 3605 C C . ARG A 1 486 ? 17.673 -3.217 -14.499 1.00 65.56 486 ARG A C 1
ATOM 3607 O O . ARG A 1 486 ? 17.430 -3.122 -15.704 1.00 65.56 486 ARG A O 1
ATOM 3614 N N . LEU A 1 487 ? 18.301 -4.265 -13.968 1.00 74.44 487 LEU A N 1
ATOM 3615 C CA . LEU A 1 487 ? 18.692 -5.445 -14.736 1.00 74.44 487 LEU A CA 1
ATOM 3616 C C . LEU A 1 487 ? 17.461 -6.167 -15.296 1.00 74.44 487 LEU A C 1
ATOM 3618 O O . LEU A 1 487 ? 17.416 -6.424 -16.498 1.00 74.44 487 LEU A O 1
ATOM 3622 N N . LEU A 1 488 ? 16.456 -6.435 -14.459 1.00 74.75 488 LEU A N 1
ATOM 3623 C CA . LEU A 1 488 ? 15.237 -7.168 -14.824 1.00 74.75 488 LEU A CA 1
ATOM 3624 C C . LEU A 1 488 ? 14.443 -6.460 -15.930 1.00 74.75 488 LEU A C 1
ATOM 3626 O O . LEU A 1 488 ? 14.060 -7.077 -16.929 1.00 74.75 488 LEU A O 1
ATOM 3630 N N . LEU A 1 489 ? 14.277 -5.141 -15.813 1.00 74.75 489 LEU A N 1
ATOM 3631 C CA . LEU A 1 489 ? 13.662 -4.332 -16.869 1.00 74.75 489 LEU A CA 1
ATOM 3632 C C . LEU A 1 489 ? 14.505 -4.339 -18.155 1.00 74.75 489 LEU A C 1
ATOM 3634 O O . LEU A 1 489 ? 13.967 -4.397 -19.261 1.00 74.75 489 LEU A O 1
ATOM 3638 N N . ALA A 1 490 ? 15.837 -4.317 -18.037 1.00 65.31 490 ALA A N 1
ATOM 3639 C CA . ALA A 1 490 ? 16.735 -4.324 -19.191 1.00 65.31 490 ALA A CA 1
ATOM 3640 C C . ALA A 1 490 ? 16.764 -5.666 -19.943 1.00 65.31 490 ALA A C 1
ATOM 3642 O O . ALA A 1 490 ? 16.947 -5.659 -21.163 1.00 65.31 490 ALA A O 1
ATOM 3643 N N . VAL A 1 491 ? 16.591 -6.800 -19.251 1.00 78.19 491 VAL A N 1
ATOM 3644 C CA . VAL A 1 491 ? 16.515 -8.132 -19.884 1.00 78.19 491 VAL A CA 1
ATOM 3645 C C . VAL A 1 491 ? 15.139 -8.431 -20.483 1.00 78.19 491 VAL A C 1
ATOM 3647 O O . VAL A 1 491 ? 15.016 -9.356 -21.286 1.00 78.19 491 VAL A O 1
ATOM 3650 N N . GLY A 1 492 ? 14.130 -7.609 -20.177 1.00 71.62 492 GLY A N 1
ATOM 3651 C CA . GLY A 1 492 ? 12.838 -7.609 -20.863 1.00 71.62 492 GLY A CA 1
ATOM 3652 C C . GLY A 1 492 ? 11.633 -7.994 -20.007 1.00 71.62 492 GLY A C 1
ATOM 3653 O O . GLY A 1 492 ? 10.620 -8.410 -20.582 1.00 71.62 492 GLY A O 1
ATOM 3654 N N . ALA A 1 493 ? 11.723 -7.867 -18.677 1.00 81.19 493 ALA A N 1
ATOM 3655 C CA . ALA A 1 493 ? 10.543 -7.803 -17.818 1.00 81.19 493 ALA A CA 1
ATOM 3656 C C . ALA A 1 493 ? 9.787 -6.487 -18.075 1.00 81.19 493 ALA A C 1
ATOM 3658 O O . ALA A 1 493 ? 10.405 -5.439 -18.256 1.00 81.19 493 ALA A O 1
ATOM 3659 N N . GLN A 1 494 ? 8.455 -6.530 -18.088 1.00 76.38 494 GLN A N 1
ATOM 3660 C CA . GLN A 1 494 ? 7.621 -5.330 -18.220 1.00 76.38 494 GLN A CA 1
ATOM 3661 C C . GLN A 1 494 ? 7.463 -4.591 -16.893 1.00 76.38 494 GLN A C 1
ATOM 3663 O O . GLN A 1 494 ? 7.410 -3.365 -16.868 1.00 76.38 494 GLN A O 1
ATOM 3668 N N . LYS A 1 495 ? 7.350 -5.338 -15.795 1.00 82.06 495 LYS A N 1
ATOM 3669 C CA . LYS A 1 495 ? 7.148 -4.788 -14.456 1.00 82.06 495 LYS A CA 1
ATOM 3670 C C . LYS A 1 495 ? 7.780 -5.705 -13.427 1.00 82.06 495 LYS A C 1
ATOM 3672 O O . LYS A 1 495 ? 8.080 -6.868 -13.710 1.00 82.06 495 LYS A O 1
ATOM 3677 N N . ILE A 1 496 ? 7.966 -5.160 -12.238 1.00 82.19 496 ILE A N 1
ATOM 3678 C CA . ILE A 1 496 ? 8.503 -5.868 -11.089 1.00 82.19 496 ILE A CA 1
ATOM 3679 C C . ILE A 1 496 ? 7.468 -5.757 -9.982 1.00 82.19 496 ILE A C 1
ATOM 3681 O O . ILE A 1 496 ? 6.954 -4.669 -9.718 1.00 82.19 496 ILE A O 1
ATOM 3685 N N . VAL A 1 497 ? 7.131 -6.886 -9.372 1.00 83.25 497 VAL A N 1
ATOM 3686 C CA . VAL A 1 497 ? 6.211 -6.951 -8.240 1.00 83.25 497 VAL A CA 1
ATOM 3687 C C . VAL A 1 497 ? 6.910 -7.619 -7.073 1.00 83.25 497 VAL A C 1
ATOM 3689 O O . VAL A 1 497 ? 7.606 -8.623 -7.221 1.00 83.25 497 VAL A O 1
ATOM 3692 N N . ARG A 1 498 ? 6.729 -7.034 -5.889 1.00 81.00 498 ARG A N 1
ATOM 3693 C CA . ARG A 1 498 ? 7.320 -7.568 -4.670 1.00 81.00 498 ARG A CA 1
ATOM 3694 C C . ARG A 1 498 ? 6.542 -8.771 -4.175 1.00 81.00 498 ARG A C 1
ATOM 3696 O O . ARG A 1 498 ? 5.312 -8.754 -4.124 1.00 81.00 498 ARG A O 1
ATOM 3703 N N . LYS A 1 499 ? 7.284 -9.791 -3.764 1.00 73.81 499 LYS A N 1
ATOM 3704 C CA . LYS A 1 499 ? 6.753 -10.925 -3.018 1.00 73.81 499 LYS A CA 1
ATOM 3705 C C . LYS A 1 499 ? 6.483 -10.515 -1.558 1.00 73.81 499 LYS A C 1
ATOM 3707 O O . LYS A 1 499 ? 7.248 -9.723 -1.005 1.00 73.81 499 LYS A O 1
ATOM 3712 N N . PRO A 1 500 ? 5.450 -11.072 -0.901 1.00 67.62 500 PRO A N 1
ATOM 3713 C CA . PRO A 1 500 ? 4.490 -12.041 -1.434 1.00 67.62 500 PRO A CA 1
ATOM 3714 C C . PRO A 1 500 ? 3.431 -11.394 -2.340 1.00 67.62 500 PRO A C 1
ATOM 3716 O O . PRO A 1 500 ? 3.094 -10.218 -2.195 1.00 67.62 500 PRO A O 1
ATOM 3719 N N . LEU A 1 501 ? 2.873 -12.184 -3.260 1.00 69.62 501 LEU A N 1
ATOM 3720 C CA . LEU A 1 501 ? 1.721 -11.760 -4.051 1.00 69.62 501 LEU A CA 1
ATOM 3721 C C . LEU A 1 501 ? 0.473 -11.741 -3.154 1.00 69.62 501 LEU A C 1
ATOM 3723 O O . LEU A 1 501 ? 0.143 -12.743 -2.521 1.00 69.62 501 LEU A O 1
ATOM 3727 N N . THR A 1 502 ? -0.205 -10.600 -3.077 1.00 66.94 502 THR A N 1
ATOM 3728 C CA . THR A 1 502 ? -1.380 -10.382 -2.226 1.00 66.94 502 THR A CA 1
ATOM 3729 C C . THR A 1 502 ? -2.516 -9.777 -3.038 1.00 66.94 502 THR A C 1
ATOM 3731 O O . THR A 1 502 ? -2.302 -9.154 -4.076 1.00 66.94 502 THR A O 1
ATOM 3734 N N . ALA A 1 503 ? -3.749 -9.885 -2.540 1.00 61.12 503 ALA A N 1
ATOM 3735 C CA . ALA A 1 503 ? -4.900 -9.262 -3.194 1.00 61.12 503 ALA A CA 1
ATOM 3736 C C . ALA A 1 503 ? -4.718 -7.743 -3.410 1.00 61.12 503 ALA A C 1
ATOM 3738 O O . ALA A 1 503 ? -5.190 -7.195 -4.401 1.00 61.12 503 ALA A O 1
ATOM 3739 N N . GLN A 1 504 ? -3.975 -7.075 -2.520 1.00 54.16 504 GLN A N 1
ATOM 3740 C CA . GLN A 1 504 ? -3.696 -5.641 -2.600 1.00 54.16 504 GLN A CA 1
ATOM 3741 C C . GLN A 1 504 ? -2.745 -5.284 -3.747 1.00 54.16 504 GLN A C 1
ATOM 3743 O O . GLN A 1 504 ? -2.910 -4.223 -4.339 1.00 54.16 504 GLN A O 1
ATOM 3748 N N . ASN A 1 505 ? -1.783 -6.146 -4.098 1.00 66.00 505 ASN A N 1
ATOM 3749 C CA . ASN A 1 505 ? -0.832 -5.884 -5.186 1.00 66.00 505 ASN A CA 1
ATOM 3750 C C . ASN A 1 505 ? -1.205 -6.555 -6.523 1.00 66.00 505 ASN A C 1
ATOM 3752 O O . ASN A 1 505 ? -0.529 -6.325 -7.522 1.00 66.00 505 ASN A O 1
ATOM 3756 N N . LEU A 1 506 ? -2.318 -7.300 -6.586 1.00 70.31 506 LEU A N 1
ATOM 3757 C CA . LEU A 1 506 ? -2.815 -7.911 -7.826 1.00 70.31 506 LEU A CA 1
ATOM 3758 C C . LEU A 1 506 ? -3.119 -6.897 -8.936 1.00 70.31 506 LEU A C 1
ATOM 3760 O O . LEU A 1 506 ? -2.858 -7.182 -10.103 1.00 70.31 506 LEU A O 1
ATOM 3764 N N . HIS A 1 507 ? -3.650 -5.717 -8.597 1.00 63.12 507 HIS A N 1
ATOM 3765 C CA . HIS A 1 507 ? -3.986 -4.687 -9.591 1.00 63.12 507 HIS A CA 1
ATOM 3766 C C . HIS A 1 507 ? -2.764 -4.285 -10.438 1.00 63.12 507 HIS A C 1
ATOM 3768 O O . HIS A 1 507 ? -2.872 -4.116 -11.652 1.00 63.12 507 HIS A O 1
ATOM 3774 N N . VAL A 1 508 ? -1.579 -4.268 -9.815 1.00 62.84 508 VAL A N 1
ATOM 3775 C CA . VAL A 1 508 ? -0.290 -3.929 -10.432 1.00 62.84 508 VAL A CA 1
ATOM 3776 C C . VAL A 1 508 ? 0.048 -4.865 -11.596 1.00 62.84 508 VAL A C 1
ATOM 3778 O O . VAL A 1 508 ? 0.651 -4.409 -12.570 1.00 62.84 508 VAL A O 1
ATOM 3781 N N . LEU A 1 509 ? -0.350 -6.143 -11.511 1.00 70.06 509 LEU A N 1
ATOM 3782 C CA . LEU A 1 509 ? -0.127 -7.156 -12.548 1.00 70.06 509 LEU A CA 1
ATOM 3783 C C . LEU A 1 509 ? -0.962 -6.903 -13.803 1.00 70.06 509 LEU A C 1
ATOM 3785 O O . LEU A 1 509 ? -0.526 -7.194 -14.915 1.00 70.06 509 LEU A O 1
ATOM 3789 N N . PHE A 1 510 ? -2.184 -6.404 -13.627 1.00 67.19 510 PHE A N 1
ATOM 3790 C CA . PHE A 1 510 ? -3.147 -6.284 -14.717 1.00 67.19 510 PHE A CA 1
ATOM 3791 C C . PHE A 1 510 ? -3.073 -4.932 -15.425 1.00 67.19 510 PHE A C 1
ATOM 3793 O O . PHE A 1 510 ? -3.311 -4.899 -16.629 1.00 67.19 510 PHE A O 1
ATOM 3800 N N . GLU A 1 511 ? -2.587 -3.884 -14.753 1.00 59.56 511 GLU A N 1
ATOM 3801 C CA . GLU A 1 511 ? -2.116 -2.654 -15.411 1.00 59.56 511 GLU A CA 1
ATOM 3802 C C . GLU A 1 511 ? -1.056 -2.947 -16.488 1.00 59.56 511 GLU A C 1
ATOM 3804 O O . GLU A 1 511 ? -1.002 -2.283 -17.521 1.00 59.56 511 GLU A O 1
ATOM 3809 N N . THR A 1 512 ? -0.214 -3.970 -16.282 1.00 56.59 512 THR A N 1
ATOM 3810 C CA . THR A 1 512 ? 0.809 -4.396 -17.255 1.00 56.59 512 THR A CA 1
ATOM 3811 C C . THR A 1 512 ? 0.210 -4.940 -18.553 1.00 56.59 512 THR A C 1
ATOM 3813 O O . THR A 1 512 ? 0.841 -4.870 -19.604 1.00 56.59 512 THR A O 1
ATOM 3816 N N . LEU A 1 513 ? -1.007 -5.481 -18.495 1.00 57.19 513 LEU A N 1
ATOM 3817 C CA . LEU A 1 513 ? -1.694 -6.028 -19.665 1.00 57.19 513 LEU A CA 1
ATOM 3818 C C . LEU A 1 513 ? -2.420 -4.949 -20.466 1.00 57.19 513 LEU A C 1
ATOM 3820 O O . LEU A 1 513 ? -2.471 -5.045 -21.688 1.00 57.19 513 LEU A O 1
ATOM 3824 N N . ASP A 1 514 ? -2.897 -3.901 -19.796 1.00 47.69 514 ASP A N 1
ATOM 3825 C CA . ASP A 1 514 ? -3.513 -2.743 -20.452 1.00 47.69 514 ASP A CA 1
ATOM 3826 C C . ASP A 1 514 ? -2.453 -1.775 -21.032 1.00 47.69 514 ASP A C 1
ATOM 3828 O O . ASP A 1 514 ? -2.773 -0.900 -21.832 1.00 47.69 514 ASP A O 1
ATOM 3832 N N . SER A 1 515 ? -1.174 -1.985 -20.690 1.00 47.69 515 SER A N 1
ATOM 3833 C CA . SER A 1 515 ? 0.013 -1.279 -21.205 1.00 47.69 515 SER A CA 1
ATOM 3834 C C . SER A 1 515 ? 0.922 -2.165 -22.075 1.00 47.69 515 SER A C 1
ATOM 3836 O O . SER A 1 515 ? 2.108 -1.875 -22.239 1.00 47.69 515 SER A O 1
ATOM 3838 N N . ALA A 1 516 ? 0.398 -3.266 -22.629 1.00 53.38 516 ALA A N 1
ATOM 3839 C CA . ALA A 1 516 ? 1.178 -4.212 -23.423 1.00 53.38 516 ALA A CA 1
ATOM 3840 C C . ALA A 1 516 ? 1.741 -3.559 -24.701 1.00 53.38 516 ALA A C 1
ATOM 3842 O O . ALA A 1 516 ? 1.073 -3.488 -25.731 1.00 53.38 516 ALA A O 1
ATOM 3843 N N . ILE A 1 517 ? 2.998 -3.112 -24.623 1.00 58.81 517 ILE A N 1
ATOM 3844 C CA . ILE A 1 517 ? 3.746 -2.553 -25.752 1.00 58.81 517 ILE A CA 1
ATOM 3845 C C . ILE A 1 517 ? 3.883 -3.629 -26.833 1.00 58.81 517 ILE A C 1
ATOM 3847 O O . ILE A 1 517 ? 4.511 -4.675 -26.618 1.00 58.81 517 ILE A O 1
ATOM 3851 N N . GLY A 1 518 ? 3.305 -3.373 -27.999 1.00 60.03 518 GLY A N 1
ATOM 3852 C CA . GLY A 1 518 ? 3.344 -4.268 -29.145 1.00 60.03 518 GLY A CA 1
ATOM 3853 C C . GLY A 1 518 ? 4.670 -4.237 -29.892 1.00 60.03 518 GLY A C 1
ATOM 3854 O O . GLY A 1 518 ? 5.717 -3.775 -29.419 1.00 60.03 518 GLY A O 1
ATOM 3855 N N . LYS A 1 519 ? 4.662 -4.771 -31.116 1.00 64.88 519 LYS A N 1
ATOM 3856 C CA . LYS A 1 519 ? 5.833 -4.693 -31.988 1.00 64.88 519 LYS A CA 1
ATOM 3857 C C . LYS A 1 519 ? 6.052 -3.243 -32.407 1.00 64.88 519 LYS A C 1
ATOM 3859 O O . LYS A 1 519 ? 5.227 -2.651 -33.104 1.00 64.88 519 LYS A O 1
ATOM 3864 N N . LEU A 1 520 ? 7.197 -2.697 -32.012 1.00 73.38 520 LEU A N 1
ATOM 3865 C CA . LEU A 1 520 ? 7.594 -1.354 -32.402 1.00 73.38 520 LEU A CA 1
ATOM 3866 C C . LEU A 1 520 ? 8.116 -1.347 -33.843 1.00 73.38 520 LEU A C 1
ATOM 3868 O O . LEU A 1 520 ? 8.887 -2.225 -34.240 1.00 73.38 520 LEU A O 1
ATOM 3872 N N . ARG A 1 521 ? 7.718 -0.342 -34.623 1.00 76.00 521 ARG A N 1
ATOM 3873 C CA . ARG A 1 521 ? 8.252 -0.072 -35.966 1.00 76.00 521 ARG A CA 1
ATOM 3874 C C . ARG A 1 521 ? 8.730 1.368 -36.047 1.00 76.00 521 ARG A C 1
ATOM 3876 O O . ARG A 1 521 ? 8.005 2.267 -35.645 1.00 76.00 521 ARG A O 1
ATOM 3883 N N . ALA A 1 522 ? 9.917 1.588 -36.604 1.00 82.06 522 ALA A N 1
ATOM 3884 C CA . ALA A 1 522 ? 10.398 2.927 -36.921 1.00 82.06 522 ALA A CA 1
ATOM 3885 C C . ALA A 1 522 ? 10.389 3.153 -38.433 1.00 82.06 522 ALA A C 1
ATOM 3887 O O . ALA A 1 522 ? 10.832 2.292 -39.198 1.00 82.06 522 ALA A O 1
ATOM 3888 N N . ARG A 1 523 ? 9.882 4.308 -38.866 1.00 87.69 523 ARG A N 1
ATOM 3889 C CA . ARG A 1 523 ? 9.923 4.754 -40.266 1.00 87.69 523 ARG A CA 1
ATOM 3890 C C . ARG A 1 523 ? 9.849 6.271 -40.352 1.00 87.69 523 ARG A C 1
ATOM 3892 O O . ARG A 1 523 ? 9.522 6.930 -39.374 1.00 87.69 523 ARG A O 1
ATOM 3899 N N . LEU A 1 524 ? 10.126 6.823 -41.529 1.00 90.69 524 LEU A N 1
ATOM 3900 C CA . LEU A 1 524 ? 9.825 8.229 -41.777 1.00 90.69 524 LEU A CA 1
ATOM 3901 C C . LEU A 1 524 ? 8.309 8.440 -41.846 1.00 90.69 524 LEU A C 1
ATOM 3903 O O . LEU A 1 524 ? 7.579 7.591 -42.376 1.00 90.69 524 LEU A O 1
ATOM 3907 N N . ALA A 1 525 ? 7.855 9.571 -41.318 1.00 89.06 525 ALA A N 1
ATOM 3908 C CA . ALA A 1 525 ? 6.539 10.106 -41.610 1.00 89.06 525 ALA A CA 1
ATOM 3909 C C . ALA A 1 525 ? 6.449 10.399 -43.114 1.00 89.06 525 ALA A C 1
ATOM 3911 O O . ALA A 1 525 ? 7.383 10.917 -43.724 1.00 89.06 525 ALA A O 1
ATOM 3912 N N . THR A 1 526 ? 5.328 10.028 -43.714 1.00 87.12 526 THR A N 1
ATOM 3913 C CA . THR A 1 526 ? 5.085 10.115 -45.161 1.00 87.12 526 THR A CA 1
ATOM 3914 C C . THR A 1 526 ? 3.919 11.033 -45.504 1.00 87.12 526 THR A C 1
ATOM 3916 O O . THR A 1 526 ? 3.778 11.433 -46.657 1.00 87.12 526 THR A O 1
ATOM 3919 N N . THR A 1 527 ? 3.096 11.391 -44.514 1.00 87.94 527 THR A N 1
ATOM 3920 C CA . THR A 1 527 ? 1.921 12.249 -44.685 1.00 87.94 527 THR A CA 1
ATOM 3921 C C . THR A 1 527 ? 1.982 13.460 -43.757 1.00 87.94 527 THR A C 1
ATOM 3923 O O . THR A 1 527 ? 2.600 13.426 -42.692 1.00 87.94 527 THR A O 1
ATOM 3926 N N . GLY A 1 528 ? 1.296 14.542 -44.137 1.00 85.94 528 GLY A N 1
ATOM 3927 C CA . GLY A 1 528 ? 1.174 15.725 -43.279 1.00 85.94 528 GLY A CA 1
ATOM 3928 C C . GLY A 1 528 ? 0.465 15.436 -41.949 1.00 85.94 528 GLY A C 1
ATOM 3929 O O . GLY A 1 528 ? 0.770 16.077 -40.948 1.00 85.94 528 GLY A O 1
ATOM 3930 N N . ASP A 1 529 ? -0.439 14.452 -41.914 1.00 86.88 529 ASP A N 1
ATOM 3931 C CA . ASP A 1 529 ? -1.119 14.021 -40.687 1.00 86.88 529 ASP A CA 1
ATOM 3932 C C . ASP A 1 529 ? -0.175 13.317 -39.710 1.00 86.88 529 ASP A C 1
ATOM 3934 O O . ASP A 1 529 ? -0.223 13.589 -38.511 1.00 86.88 529 ASP A O 1
ATOM 3938 N N . GLU A 1 530 ? 0.730 12.475 -40.214 1.00 89.25 530 GLU A N 1
ATOM 3939 C CA . GLU A 1 530 ? 1.775 11.833 -39.406 1.00 89.25 530 GLU A CA 1
ATOM 3940 C C . GLU A 1 530 ? 2.748 12.852 -38.825 1.00 89.25 530 GLU A C 1
ATOM 3942 O O . GLU A 1 530 ? 3.097 12.761 -37.650 1.00 89.25 530 GLU A O 1
ATOM 3947 N N . ILE A 1 531 ? 3.137 13.855 -39.618 1.00 88.69 531 ILE A N 1
ATOM 3948 C CA . ILE A 1 531 ? 3.997 14.946 -39.147 1.00 88.69 531 ILE A CA 1
ATOM 3949 C C . ILE A 1 531 ? 3.283 15.729 -38.040 1.00 88.69 531 ILE A C 1
ATOM 3951 O O . ILE A 1 531 ? 3.854 15.911 -36.967 1.00 88.69 531 ILE A O 1
ATOM 3955 N N . ARG A 1 532 ? 2.015 16.118 -38.239 1.00 86.38 532 ARG A N 1
ATOM 3956 C CA . ARG A 1 532 ? 1.212 16.804 -37.209 1.00 86.38 532 ARG A CA 1
ATOM 3957 C C . ARG A 1 532 ? 1.071 15.979 -35.930 1.00 86.38 532 ARG A C 1
ATOM 3959 O O . ARG A 1 532 ? 1.219 16.519 -34.837 1.00 86.38 532 ARG A O 1
ATOM 3966 N N . ALA A 1 533 ? 0.796 14.682 -36.048 1.00 86.75 533 ALA A N 1
ATOM 3967 C CA . ALA A 1 533 ? 0.673 13.785 -34.903 1.00 86.75 533 ALA A CA 1
ATOM 3968 C C . ALA A 1 533 ? 2.001 13.635 -34.143 1.00 86.75 533 ALA A C 1
ATOM 3970 O O . ALA A 1 533 ? 2.024 13.740 -32.916 1.00 86.75 533 ALA A O 1
ATOM 3971 N N . ALA A 1 534 ? 3.115 13.495 -34.864 1.00 88.44 534 ALA A N 1
ATOM 3972 C CA . ALA A 1 534 ? 4.450 13.491 -34.280 1.00 88.44 534 ALA A CA 1
ATOM 3973 C C . ALA A 1 534 ? 4.759 14.801 -33.532 1.00 88.44 534 ALA A C 1
ATOM 3975 O O . ALA A 1 534 ? 5.327 14.755 -32.440 1.00 88.44 534 ALA A O 1
ATOM 3976 N N . GLN A 1 535 ? 4.341 15.957 -34.061 1.00 85.44 535 GLN A N 1
ATOM 3977 C CA . GLN A 1 535 ? 4.548 17.240 -33.383 1.00 85.44 535 GLN A CA 1
ATOM 3978 C C . GLN A 1 535 ? 3.690 17.415 -32.138 1.00 85.44 535 GLN A C 1
ATOM 3980 O O . GLN A 1 535 ? 4.196 17.898 -31.128 1.00 85.44 535 GLN A O 1
ATOM 3985 N N . ARG A 1 536 ? 2.428 16.970 -32.161 1.00 84.81 536 ARG A N 1
ATOM 3986 C CA . ARG A 1 536 ? 1.589 16.957 -30.952 1.00 84.81 536 ARG A CA 1
ATOM 3987 C C . ARG A 1 536 ? 2.236 16.133 -29.842 1.00 84.81 536 ARG A C 1
ATOM 3989 O O . ARG A 1 536 ? 2.329 16.597 -28.709 1.00 84.81 536 ARG A O 1
ATOM 3996 N N . LEU A 1 537 ? 2.752 14.949 -30.179 1.00 85.44 537 LEU A N 1
ATOM 3997 C CA . LEU A 1 537 ? 3.479 14.102 -29.233 1.00 85.44 537 LEU A CA 1
ATOM 3998 C C . LEU A 1 537 ? 4.758 14.777 -28.724 1.00 85.44 537 LEU A C 1
ATOM 4000 O O . LEU A 1 537 ? 5.016 14.782 -27.521 1.00 85.44 537 LEU A O 1
ATOM 4004 N N . ARG A 1 538 ? 5.545 15.381 -29.621 1.00 81.94 538 ARG A N 1
ATOM 4005 C CA . ARG A 1 538 ? 6.735 16.161 -29.263 1.00 81.94 538 ARG A CA 1
ATOM 4006 C C . ARG A 1 538 ? 6.381 17.260 -28.260 1.00 81.94 538 ARG A C 1
ATOM 4008 O O . ARG A 1 538 ? 6.989 17.304 -27.195 1.00 81.94 538 ARG A O 1
ATOM 4015 N N . HIS A 1 539 ? 5.385 18.087 -28.567 1.00 77.62 539 HIS A N 1
ATOM 4016 C CA . HIS A 1 539 ? 4.927 19.172 -27.703 1.00 77.62 539 HIS A CA 1
ATOM 4017 C C . HIS A 1 539 ? 4.471 18.656 -26.332 1.00 77.62 539 HIS A C 1
ATOM 4019 O O . HIS A 1 539 ? 4.965 19.131 -25.316 1.00 77.62 539 HIS A O 1
ATOM 4025 N N . ALA A 1 540 ? 3.634 17.613 -26.292 1.00 75.50 540 ALA A N 1
ATOM 4026 C CA . ALA A 1 540 ? 3.162 17.010 -25.045 1.00 75.50 540 ALA A CA 1
ATOM 4027 C C . ALA A 1 540 ? 4.313 16.514 -24.151 1.00 75.50 540 ALA A C 1
ATOM 4029 O O . ALA A 1 540 ? 4.325 16.774 -22.947 1.00 75.50 540 ALA A O 1
ATOM 4030 N N . VAL A 1 541 ? 5.313 15.846 -24.739 1.00 74.25 541 VAL A N 1
ATOM 4031 C CA . VAL A 1 541 ? 6.507 15.389 -24.010 1.00 74.25 541 VAL A CA 1
ATOM 4032 C C . VAL A 1 541 ? 7.326 16.577 -23.490 1.00 74.25 541 VAL A C 1
ATOM 4034 O O . VAL A 1 541 ? 7.776 16.545 -22.347 1.00 74.25 541 VAL A O 1
ATOM 4037 N N . PHE A 1 542 ? 7.492 17.643 -24.279 1.00 69.88 542 PHE A N 1
ATOM 4038 C CA . PHE A 1 542 ? 8.206 18.848 -23.844 1.00 69.88 542 PHE A CA 1
ATOM 4039 C C . PHE A 1 542 ? 7.489 19.599 -22.720 1.00 69.88 542 PHE A C 1
ATOM 4041 O O . PHE A 1 542 ? 8.126 19.952 -21.727 1.00 69.88 542 PHE A O 1
ATOM 4048 N N . SER A 1 543 ? 6.183 19.836 -22.844 1.00 67.44 543 SER A N 1
ATOM 4049 C CA . SER A 1 543 ? 5.404 20.548 -21.826 1.00 67.44 543 SER A CA 1
ATOM 4050 C C . SER A 1 543 ? 5.408 19.797 -20.495 1.00 67.44 543 SER A C 1
ATOM 4052 O O . SER A 1 543 ? 5.578 20.420 -19.447 1.00 67.44 543 SER A O 1
ATOM 4054 N N . ALA A 1 544 ? 5.294 18.463 -20.530 1.00 65.62 544 ALA A N 1
ATOM 4055 C CA . ALA A 1 544 ? 5.348 17.622 -19.336 1.00 65.62 544 ALA A CA 1
ATOM 4056 C C . ALA A 1 544 ? 6.723 17.650 -18.640 1.00 65.62 544 ALA A C 1
ATOM 4058 O O . ALA A 1 544 ? 6.784 17.638 -17.414 1.00 65.62 544 ALA A O 1
ATOM 4059 N N . GLU A 1 545 ? 7.825 17.708 -19.395 1.00 65.06 545 GLU A N 1
ATOM 4060 C CA . GLU A 1 545 ? 9.182 17.707 -18.825 1.00 65.06 545 GLU A CA 1
ATOM 4061 C C . GLU A 1 545 ? 9.655 19.078 -18.320 1.00 65.06 545 GLU A C 1
ATOM 4063 O O . GLU A 1 545 ? 10.484 19.132 -17.413 1.00 65.06 545 GLU A O 1
ATOM 4068 N N . PHE A 1 546 ? 9.152 20.179 -18.889 1.00 56.69 546 PHE A N 1
ATOM 4069 C CA . PHE A 1 546 ? 9.666 21.531 -18.623 1.00 56.69 546 PHE A CA 1
ATOM 4070 C C . PHE A 1 546 ? 8.637 22.507 -18.031 1.00 56.69 546 PHE A C 1
ATOM 4072 O O . PHE A 1 546 ? 8.952 23.685 -17.875 1.00 56.69 546 PHE A O 1
ATOM 4079 N N . ALA A 1 547 ? 7.434 22.037 -17.675 1.00 49.78 547 ALA A N 1
ATOM 4080 C CA . ALA A 1 547 ? 6.374 22.834 -17.044 1.00 49.78 547 ALA A CA 1
ATOM 4081 C C . ALA A 1 547 ? 5.992 24.119 -17.818 1.00 49.78 547 ALA A C 1
ATOM 4083 O O . ALA A 1 547 ? 5.674 25.147 -17.218 1.00 49.78 547 ALA A O 1
ATOM 4084 N N . ALA A 1 548 ? 6.020 24.069 -19.154 1.00 49.72 548 ALA A N 1
ATOM 4085 C CA . ALA A 1 548 ? 5.611 25.178 -20.018 1.00 49.72 548 ALA A CA 1
ATOM 4086 C C . ALA A 1 548 ? 4.084 25.161 -20.270 1.00 49.72 548 ALA A C 1
ATOM 4088 O O . ALA A 1 548 ? 3.509 24.072 -20.371 1.00 49.72 548 ALA A O 1
ATOM 4089 N N . PRO A 1 549 ? 3.412 26.328 -20.376 1.00 42.59 549 PRO A N 1
ATOM 4090 C CA . PRO A 1 549 ? 1.971 26.401 -20.624 1.00 42.59 549 PRO A CA 1
ATOM 4091 C C . PRO A 1 549 ? 1.607 25.732 -21.958 1.00 42.59 549 PRO A C 1
ATOM 4093 O O . PRO A 1 549 ? 2.210 26.011 -22.991 1.00 42.59 549 PRO A O 1
ATOM 4096 N N . GLY A 1 550 ? 0.652 24.801 -21.903 1.00 47.62 550 GLY A N 1
ATOM 4097 C CA . GLY A 1 550 ? 0.239 23.955 -23.021 1.00 47.62 550 GLY A CA 1
ATOM 4098 C C . GLY A 1 550 ? -0.795 24.625 -23.916 1.00 47.62 550 GLY A C 1
ATOM 4099 O O . GLY A 1 550 ? -1.968 24.276 -23.833 1.00 47.62 550 GLY A O 1
ATOM 4100 N N . ASP A 1 551 ? -0.358 25.563 -24.751 1.00 50.28 551 ASP A N 1
ATOM 4101 C CA . ASP A 1 551 ? -1.191 26.101 -25.829 1.00 50.28 551 ASP A CA 1
ATOM 4102 C C . ASP A 1 551 ? -0.912 25.342 -27.140 1.00 50.28 551 ASP A C 1
ATOM 4104 O O . ASP A 1 551 ? 0.248 25.099 -27.482 1.00 50.28 551 ASP A O 1
ATOM 4108 N N . GLU A 1 552 ? -1.955 24.925 -27.865 1.00 52.28 552 GLU A N 1
ATOM 4109 C CA . GLU A 1 552 ? -1.810 24.188 -29.138 1.00 52.28 552 GLU A CA 1
ATOM 4110 C C . GLU A 1 552 ? -1.278 25.082 -30.275 1.00 52.28 552 GLU A C 1
ATOM 4112 O O . GLU A 1 552 ? -0.710 24.575 -31.244 1.00 52.28 552 GLU A O 1
ATOM 4117 N N . ASP A 1 553 ? -1.374 26.407 -30.124 1.00 50.78 553 ASP A N 1
ATOM 4118 C CA . ASP A 1 553 ? -0.935 27.405 -31.110 1.00 50.78 553 ASP A CA 1
ATOM 4119 C C . ASP A 1 553 ? 0.604 27.510 -31.259 1.00 50.78 553 ASP A C 1
ATOM 4121 O O . ASP A 1 553 ? 1.102 28.197 -32.151 1.00 50.78 553 ASP A O 1
ATOM 4125 N N . GLY A 1 554 ? 1.382 26.809 -30.421 1.00 55.47 554 GLY A N 1
ATOM 4126 C CA . GLY A 1 554 ? 2.854 26.776 -30.457 1.00 55.47 554 GLY A CA 1
ATOM 4127 C C . GLY A 1 554 ? 3.484 25.670 -31.321 1.00 55.47 554 GLY A C 1
ATOM 4128 O O . GLY A 1 554 ? 4.713 25.530 -31.335 1.00 55.47 554 GLY A O 1
ATOM 4129 N N . ILE A 1 555 ? 2.684 24.853 -32.015 1.00 63.34 555 ILE A N 1
ATOM 4130 C CA . ILE A 1 555 ? 3.185 23.778 -32.890 1.00 63.34 555 ILE A CA 1
ATOM 4131 C C . ILE A 1 555 ? 3.965 24.398 -34.069 1.00 63.34 555 ILE A C 1
ATOM 4133 O O . ILE A 1 555 ? 3.423 25.197 -34.822 1.00 63.34 555 ILE A O 1
ATOM 4137 N N . ASP A 1 556 ? 5.238 24.018 -34.227 1.00 67.50 556 ASP A N 1
ATOM 4138 C CA . ASP A 1 556 ? 6.219 24.602 -35.168 1.00 67.50 556 ASP A CA 1
ATOM 4139 C C . ASP A 1 556 ? 6.590 26.080 -34.934 1.00 67.50 556 ASP A C 1
ATOM 4141 O O . ASP A 1 556 ? 6.943 26.794 -35.870 1.00 67.50 556 ASP A O 1
ATOM 4145 N N . ALA A 1 557 ? 6.573 26.570 -33.690 1.00 66.44 557 ALA A N 1
ATOM 4146 C CA . ALA A 1 557 ? 6.991 27.950 -33.400 1.00 66.44 557 ALA A CA 1
ATOM 4147 C C . ALA A 1 557 ? 8.427 28.292 -33.875 1.00 66.44 557 ALA A C 1
ATOM 4149 O O . ALA A 1 557 ? 8.752 29.464 -34.068 1.00 66.44 557 ALA A O 1
ATOM 4150 N N . ASP A 1 558 ? 9.290 27.288 -34.077 1.00 72.81 558 ASP A N 1
ATOM 4151 C CA . ASP A 1 558 ? 10.647 27.444 -34.618 1.00 72.81 558 ASP A CA 1
ATOM 4152 C C . ASP A 1 558 ? 10.718 27.371 -36.164 1.00 72.81 558 ASP A C 1
ATOM 4154 O O . ASP A 1 558 ? 11.737 27.731 -36.772 1.00 72.81 558 ASP A O 1
ATOM 4158 N N . GLY A 1 559 ? 9.628 26.968 -36.821 1.00 79.56 559 GLY A N 1
ATOM 4159 C CA . GLY A 1 559 ? 9.483 26.879 -38.271 1.00 79.56 559 GLY A CA 1
ATOM 4160 C C . GLY A 1 559 ? 10.344 25.795 -38.921 1.00 79.56 559 GLY A C 1
ATOM 4161 O O . GLY A 1 559 ? 10.649 25.911 -40.111 1.00 79.56 559 GLY A O 1
ATOM 4162 N N . TYR A 1 560 ? 10.850 24.821 -38.161 1.00 83.00 560 TYR A N 1
ATOM 4163 C CA . TYR A 1 560 ? 11.740 23.772 -38.673 1.00 83.00 560 TYR A CA 1
ATOM 4164 C C . TYR A 1 560 ? 10.994 22.493 -39.068 1.00 83.00 560 TYR A C 1
ATOM 4166 O O . TYR A 1 560 ? 11.611 21.623 -39.686 1.00 83.00 560 TYR A O 1
ATOM 4174 N N . ASP A 1 561 ? 9.694 22.356 -38.793 1.00 82.06 561 ASP A N 1
ATOM 4175 C CA . ASP A 1 561 ? 8.957 21.123 -39.098 1.00 82.06 561 ASP A CA 1
ATOM 4176 C C . ASP A 1 561 ? 8.899 20.798 -40.582 1.00 82.06 561 ASP A C 1
ATOM 4178 O O . ASP A 1 561 ? 9.026 19.630 -40.946 1.00 82.06 561 ASP A O 1
ATOM 4182 N N . ALA A 1 562 ? 8.760 21.814 -41.433 1.00 82.25 562 ALA A N 1
ATOM 4183 C CA . ALA A 1 562 ? 8.753 21.641 -42.885 1.00 82.25 562 ALA A CA 1
ATOM 4184 C C . ALA A 1 562 ? 10.144 21.337 -43.475 1.00 82.25 562 ALA A C 1
ATOM 4186 O O . ALA A 1 562 ? 10.238 20.883 -44.613 1.00 82.25 562 ALA A O 1
ATOM 4187 N N . LEU A 1 563 ? 11.218 21.604 -42.723 1.00 87.31 563 LEU A N 1
ATOM 4188 C CA . LEU A 1 563 ? 12.606 21.368 -43.146 1.00 87.31 563 LEU A CA 1
ATOM 4189 C C . LEU A 1 563 ? 13.123 20.010 -42.652 1.00 87.31 563 LEU A C 1
ATOM 4191 O O . LEU A 1 563 ? 13.999 19.404 -43.273 1.00 87.31 563 LEU A O 1
ATOM 4195 N N . CYS A 1 564 ? 12.590 19.535 -41.526 1.00 89.62 564 CYS A N 1
ATOM 4196 C CA . CYS A 1 564 ? 12.948 18.251 -40.947 1.00 89.62 564 CYS A CA 1
ATOM 4197 C C . CYS A 1 564 ? 12.211 17.100 -41.635 1.00 89.62 564 CYS A C 1
ATOM 4199 O O . CYS A 1 564 ? 10.998 17.142 -41.830 1.00 89.62 564 CYS A O 1
ATOM 4201 N N . ASP A 1 565 ? 12.930 16.009 -41.872 1.00 92.12 565 ASP A N 1
ATOM 4202 C CA . ASP A 1 565 ? 12.294 14.702 -41.949 1.00 92.12 565 ASP A CA 1
ATOM 4203 C C . ASP A 1 565 ? 11.944 14.233 -40.530 1.00 92.12 565 ASP A C 1
ATOM 4205 O O . ASP A 1 565 ? 12.662 14.514 -39.567 1.00 92.12 565 ASP A O 1
ATOM 4209 N N . HIS A 1 566 ? 10.843 13.497 -40.378 1.00 91.62 566 HIS A N 1
ATOM 4210 C CA . HIS A 1 566 ? 10.374 13.043 -39.064 1.00 91.62 566 HIS A CA 1
ATOM 4211 C C . HIS A 1 566 ? 10.461 11.530 -38.978 1.00 91.62 566 HIS A C 1
ATOM 4213 O O . HIS A 1 566 ? 9.714 10.819 -39.648 1.00 91.62 566 HIS A O 1
ATOM 4219 N N . LEU A 1 567 ? 11.375 11.022 -38.157 1.00 90.00 567 LEU A N 1
ATOM 4220 C CA . LEU A 1 567 ? 11.440 9.604 -37.834 1.00 90.00 567 LEU A CA 1
ATOM 4221 C C . LEU A 1 567 ? 10.425 9.309 -36.734 1.00 90.00 567 LEU A C 1
ATOM 4223 O O . LEU A 1 567 ? 10.617 9.736 -35.602 1.00 90.00 567 LEU A O 1
ATOM 4227 N N . ILE A 1 568 ? 9.379 8.558 -37.055 1.00 90.69 568 ILE A N 1
ATOM 4228 C CA . ILE A 1 568 ? 8.333 8.165 -36.110 1.00 90.69 568 ILE A CA 1
ATOM 4229 C C . ILE A 1 568 ? 8.539 6.728 -35.638 1.00 90.69 568 ILE A C 1
ATOM 4231 O O . ILE A 1 568 ? 8.991 5.865 -36.396 1.00 90.69 568 ILE A O 1
ATOM 4235 N N . VAL A 1 569 ? 8.174 6.472 -34.384 1.00 87.06 569 VAL A N 1
ATOM 4236 C CA . VAL A 1 569 ? 8.085 5.134 -33.800 1.00 87.06 569 VAL A CA 1
ATOM 4237 C C . VAL A 1 569 ? 6.627 4.827 -33.540 1.00 87.06 569 VAL A C 1
ATOM 4239 O O . VAL A 1 569 ? 5.935 5.589 -32.869 1.00 87.06 569 VAL A O 1
ATOM 4242 N N . LEU A 1 570 ? 6.193 3.697 -34.073 1.00 84.94 570 LEU A N 1
ATOM 4243 C CA . LEU A 1 570 ? 4.829 3.214 -34.022 1.00 84.94 570 LEU A CA 1
ATOM 4244 C C . LEU A 1 570 ? 4.765 1.991 -33.120 1.00 84.94 570 LEU A C 1
ATOM 4246 O O . LEU A 1 570 ? 5.572 1.074 -33.296 1.00 84.94 570 LEU A O 1
ATOM 4250 N N . ASP A 1 571 ? 3.783 1.943 -32.228 1.00 82.69 571 ASP A N 1
ATOM 4251 C CA . ASP A 1 571 ? 3.363 0.689 -31.616 1.00 82.69 571 ASP A CA 1
ATOM 4252 C C . ASP A 1 571 ? 2.223 0.072 -32.435 1.00 82.69 571 ASP A C 1
ATOM 4254 O O . ASP A 1 571 ? 1.135 0.630 -32.565 1.00 82.69 571 ASP A O 1
ATOM 4258 N N . THR A 1 572 ? 2.482 -1.102 -33.008 1.00 75.31 572 THR A N 1
ATOM 4259 C CA . THR A 1 572 ? 1.497 -1.827 -33.822 1.00 75.31 572 THR A CA 1
ATOM 4260 C C . THR A 1 572 ? 0.350 -2.440 -33.018 1.00 75.31 572 THR A C 1
ATOM 4262 O O . THR A 1 572 ? -0.669 -2.775 -33.622 1.00 75.31 572 THR A O 1
ATOM 4265 N N . ALA A 1 573 ? 0.475 -2.565 -31.692 1.00 63.59 573 ALA A N 1
ATOM 4266 C CA . ALA A 1 573 ? -0.612 -3.030 -30.831 1.00 63.59 573 ALA A CA 1
ATOM 4267 C C . ALA A 1 573 ? -1.652 -1.940 -30.535 1.00 63.59 573 ALA A C 1
ATOM 4269 O O . ALA A 1 573 ? -2.779 -2.272 -30.165 1.00 63.59 573 ALA A O 1
ATOM 4270 N N . ILE A 1 574 ? -1.320 -0.658 -30.737 1.00 71.62 574 ILE A N 1
ATOM 4271 C CA . ILE A 1 574 ? -2.296 0.423 -30.587 1.00 71.62 574 ILE A CA 1
ATOM 4272 C C . ILE A 1 574 ? -3.331 0.313 -31.717 1.00 71.62 574 ILE A C 1
ATOM 4274 O O . ILE A 1 574 ? -3.019 0.355 -32.915 1.00 71.62 574 ILE A O 1
ATOM 4278 N N . ALA A 1 575 ? -4.592 0.132 -31.324 1.00 61.31 575 ALA A N 1
ATOM 4279 C CA . ALA A 1 575 ? -5.720 0.128 -32.242 1.00 61.31 575 ALA A CA 1
ATOM 4280 C C . ALA A 1 575 ? -5.956 1.540 -32.793 1.00 61.31 575 ALA A C 1
ATOM 4282 O O . ALA A 1 575 ? -5.906 2.515 -32.051 1.00 61.31 575 ALA A O 1
ATOM 4283 N N . GLY A 1 576 ? -6.239 1.640 -34.091 1.00 76.50 576 GLY A N 1
ATOM 4284 C CA . GLY A 1 576 ? -6.467 2.920 -34.755 1.00 76.50 576 GLY A CA 1
ATOM 4285 C C . GLY A 1 576 ? -5.608 3.102 -35.999 1.00 76.50 576 GLY A C 1
ATOM 4286 O O . GLY A 1 576 ? -5.096 2.141 -36.583 1.00 76.50 576 GLY A O 1
ATOM 4287 N N . THR A 1 577 ? -5.507 4.353 -36.426 1.00 83.12 577 THR A N 1
ATOM 4288 C CA . THR A 1 577 ? -4.724 4.779 -37.585 1.00 83.12 577 THR A CA 1
ATOM 4289 C C . THR A 1 577 ? -3.233 4.850 -37.255 1.00 83.12 577 THR A C 1
ATOM 4291 O O . THR A 1 577 ? -2.832 4.854 -36.093 1.00 83.12 577 THR A O 1
ATOM 4294 N N . ASP A 1 578 ? -2.379 4.947 -38.276 1.00 80.69 578 ASP A N 1
ATOM 4295 C CA . ASP A 1 578 ? -0.936 5.098 -38.057 1.00 80.69 578 ASP A CA 1
ATOM 4296 C C . ASP A 1 578 ? -0.582 6.370 -37.272 1.00 80.69 578 ASP A C 1
ATOM 4298 O O . ASP A 1 578 ? 0.433 6.368 -36.589 1.00 80.69 578 ASP A O 1
ATOM 4302 N N . THR A 1 579 ? -1.420 7.414 -37.276 1.00 86.50 579 THR A N 1
ATOM 4303 C CA . THR A 1 579 ? -1.226 8.591 -36.414 1.00 86.50 579 THR A CA 1
ATOM 4304 C C . THR A 1 579 ? -1.493 8.305 -34.941 1.00 86.50 579 THR A C 1
ATOM 4306 O O . THR A 1 579 ? -0.786 8.843 -34.093 1.00 86.50 579 THR A O 1
ATOM 4309 N N . ASP A 1 580 ? -2.462 7.437 -34.636 1.00 81.94 580 ASP A N 1
ATOM 4310 C CA . ASP A 1 580 ? -2.805 7.047 -33.258 1.00 81.94 580 ASP A CA 1
ATOM 4311 C C . ASP A 1 580 ? -1.728 6.143 -32.648 1.00 81.94 580 ASP A C 1
ATOM 4313 O O . ASP A 1 580 ? -1.541 6.091 -31.437 1.00 81.94 580 ASP A O 1
ATOM 4317 N N . ARG A 1 581 ? -0.985 5.444 -33.511 1.00 87.06 581 ARG A N 1
ATOM 4318 C CA . ARG A 1 581 ? 0.075 4.506 -33.138 1.00 87.06 581 ARG A CA 1
ATOM 4319 C C . ARG A 1 581 ? 1.412 5.169 -32.827 1.00 87.06 581 ARG A C 1
ATOM 4321 O O . ARG A 1 581 ? 2.326 4.467 -32.397 1.00 87.06 581 ARG A O 1
ATOM 4328 N N . ILE A 1 582 ? 1.580 6.469 -33.083 1.00 89.69 582 ILE A N 1
ATOM 4329 C CA . ILE A 1 582 ? 2.862 7.163 -32.883 1.00 89.69 582 ILE A CA 1
ATOM 4330 C C . ILE A 1 582 ? 3.121 7.319 -31.384 1.00 89.69 582 ILE A C 1
ATOM 4332 O O . ILE A 1 582 ? 2.405 8.035 -30.694 1.00 89.69 582 ILE A O 1
ATOM 4336 N N . ILE A 1 583 ? 4.191 6.688 -30.897 1.00 86.81 583 ILE A N 1
ATOM 4337 C CA . ILE A 1 583 ? 4.617 6.721 -29.486 1.00 86.81 583 ILE A CA 1
ATOM 4338 C C . ILE A 1 583 ? 5.954 7.443 -29.282 1.00 86.81 583 ILE A C 1
ATOM 4340 O O . ILE A 1 583 ? 6.397 7.673 -28.152 1.00 86.81 583 ILE A O 1
ATOM 4344 N N . GLY A 1 584 ? 6.618 7.809 -30.379 1.00 87.94 584 GLY A N 1
ATOM 4345 C CA . GLY A 1 584 ? 7.890 8.511 -30.356 1.00 87.94 584 GLY A CA 1
ATOM 4346 C C . GLY A 1 584 ? 8.224 9.170 -31.686 1.00 87.94 584 GLY A C 1
ATOM 4347 O O . GLY A 1 584 ? 7.759 8.730 -32.737 1.00 87.94 584 GLY A O 1
ATOM 4348 N N . THR A 1 585 ? 9.041 10.220 -31.644 1.00 89.06 585 THR A N 1
ATOM 4349 C CA . THR A 1 585 ? 9.517 10.924 -32.836 1.00 89.06 585 THR A CA 1
ATOM 4350 C C . THR A 1 585 ? 10.915 11.533 -32.669 1.00 89.06 585 THR A C 1
ATOM 4352 O O . THR A 1 585 ? 11.337 11.883 -31.560 1.00 89.06 585 THR A O 1
ATOM 4355 N N . TYR A 1 586 ? 11.607 11.688 -33.797 1.00 87.56 586 TYR A N 1
ATOM 4356 C CA . TYR A 1 586 ? 12.860 12.415 -33.969 1.00 87.56 586 TYR A CA 1
ATOM 4357 C C . TYR A 1 586 ? 12.770 13.348 -35.182 1.00 87.56 586 TYR A C 1
ATOM 4359 O O . TYR A 1 586 ? 12.450 12.901 -36.284 1.00 87.56 586 TYR A O 1
ATOM 4367 N N . ARG A 1 587 ? 13.128 14.625 -34.999 1.00 88.56 587 ARG A N 1
ATOM 4368 C CA . ARG A 1 587 ? 13.381 15.543 -36.119 1.00 88.56 587 ARG A CA 1
ATOM 4369 C C . ARG A 1 587 ? 14.783 15.279 -36.674 1.00 88.56 587 ARG A C 1
ATOM 4371 O O . ARG A 1 587 ? 15.752 15.281 -35.915 1.00 88.56 587 ARG A O 1
ATOM 4378 N N . LEU A 1 588 ? 14.873 15.054 -37.977 1.00 88.81 588 LEU A N 1
ATOM 4379 C CA . LEU A 1 588 ? 16.101 14.839 -38.733 1.00 88.81 588 LEU A CA 1
ATOM 4380 C C . LEU A 1 588 ? 16.257 16.010 -39.707 1.00 88.81 588 LEU A C 1
ATOM 4382 O O . LEU A 1 588 ? 15.513 16.095 -40.681 1.00 88.81 588 LEU A O 1
ATOM 4386 N N . LEU A 1 589 ? 17.192 16.923 -39.444 1.00 90.31 589 LEU A N 1
ATOM 4387 C CA . LEU A 1 589 ? 17.429 18.095 -40.288 1.00 90.31 589 LEU A CA 1
ATOM 4388 C C . LEU A 1 589 ? 18.708 17.900 -41.115 1.00 90.31 589 LEU A C 1
ATOM 4390 O O . LEU A 1 589 ? 19.799 18.201 -40.628 1.00 90.31 589 LEU A O 1
ATOM 4394 N N . PRO A 1 590 ? 18.636 17.351 -42.338 1.00 89.69 590 PRO A N 1
ATOM 4395 C CA . PRO A 1 590 ? 19.810 17.245 -43.193 1.00 89.69 590 PRO A CA 1
ATOM 4396 C C . PRO A 1 590 ? 20.176 18.628 -43.753 1.00 89.69 590 PRO A C 1
ATOM 4398 O O . PRO A 1 590 ? 19.306 19.426 -44.102 1.00 89.69 590 PRO A O 1
ATOM 4401 N N . GLN A 1 591 ? 21.472 18.889 -43.917 1.00 87.12 591 GLN A N 1
ATOM 4402 C CA . GLN A 1 591 ? 22.009 20.159 -44.422 1.00 87.12 591 GLN A CA 1
ATOM 4403 C C . GLN A 1 591 ? 21.364 20.608 -45.742 1.00 87.12 591 GLN A C 1
ATOM 4405 O O . GLN A 1 591 ? 21.132 21.791 -45.964 1.00 87.12 591 GLN A O 1
ATOM 4410 N N . GLN A 1 592 ? 21.040 19.660 -46.620 1.00 87.88 592 GLN A N 1
ATOM 4411 C CA . GLN A 1 592 ? 20.418 19.925 -47.919 1.00 87.88 592 GLN A CA 1
ATOM 4412 C C . GLN A 1 592 ? 18.986 20.483 -47.826 1.00 87.88 592 GLN A C 1
ATOM 4414 O O . GLN A 1 592 ? 18.539 21.151 -48.756 1.00 87.88 592 GLN A O 1
ATOM 4419 N N . ASN A 1 593 ? 18.281 20.253 -46.712 1.00 90.94 593 ASN A N 1
ATOM 4420 C CA . ASN A 1 593 ? 16.914 20.740 -46.510 1.00 90.94 593 ASN A CA 1
ATOM 4421 C C . ASN A 1 593 ? 16.874 22.156 -45.924 1.00 90.94 593 ASN A C 1
ATOM 4423 O O . ASN A 1 593 ? 15.801 22.738 -45.813 1.00 90.94 593 ASN A O 1
ATOM 4427 N N . LEU A 1 594 ? 18.023 22.730 -45.557 1.00 86.12 594 LEU A N 1
ATOM 4428 C CA . LEU A 1 594 ? 18.092 24.025 -44.886 1.00 86.12 594 LEU A CA 1
ATOM 4429 C C . LEU A 1 594 ? 17.551 25.190 -45.727 1.00 86.12 594 LEU A C 1
ATOM 4431 O O . LEU A 1 594 ? 17.138 26.195 -45.161 1.00 86.12 594 LEU A O 1
ATOM 4435 N N . ALA A 1 595 ? 17.531 25.080 -47.061 1.00 82.25 595 ALA A N 1
ATOM 4436 C CA . ALA A 1 595 ? 16.964 26.091 -47.966 1.00 82.25 595 ALA A CA 1
ATOM 4437 C C . ALA A 1 595 ? 17.431 27.542 -47.675 1.00 82.25 595 ALA A C 1
ATOM 4439 O O . ALA A 1 595 ? 16.666 28.494 -47.813 1.00 82.25 595 ALA A O 1
ATOM 4440 N N . GLY A 1 596 ? 18.691 27.713 -47.253 1.00 80.81 596 GLY A N 1
ATOM 4441 C CA . GLY A 1 596 ? 19.276 29.011 -46.890 1.00 80.81 596 GLY A CA 1
ATOM 4442 C C . GLY A 1 596 ? 19.071 29.443 -45.432 1.00 80.81 596 GLY A C 1
ATOM 4443 O O . GLY A 1 596 ? 19.552 30.506 -45.048 1.00 80.81 596 GLY A O 1
ATOM 4444 N N . ARG A 1 597 ? 18.394 28.638 -44.607 1.00 86.12 597 ARG A N 1
ATOM 4445 C CA . ARG A 1 597 ? 18.324 28.813 -43.149 1.00 86.12 597 ARG A CA 1
ATOM 4446 C C . ARG A 1 597 ? 19.517 28.143 -42.455 1.00 86.12 597 ARG A C 1
ATOM 4448 O O . ARG A 1 597 ? 20.083 27.199 -42.998 1.00 86.12 597 ARG A O 1
ATOM 4455 N N . PRO A 1 598 ? 19.921 28.609 -41.266 1.00 85.44 598 PRO A N 1
ATOM 4456 C CA . PRO A 1 598 ? 20.923 27.908 -40.476 1.00 85.44 598 PRO A CA 1
ATOM 4457 C C . PRO A 1 598 ? 20.336 26.644 -39.829 1.00 85.44 598 PRO A C 1
ATOM 4459 O O . PRO A 1 598 ? 19.121 26.458 -39.778 1.00 85.44 598 PRO A O 1
ATOM 4462 N N . PHE A 1 599 ? 21.210 25.788 -39.306 1.00 83.88 599 PHE A N 1
ATOM 4463 C CA . PHE A 1 599 ? 20.832 24.740 -38.357 1.00 83.88 599 PHE A CA 1
ATOM 4464 C C . PHE A 1 599 ? 20.180 25.356 -37.108 1.00 83.88 599 PHE A C 1
ATOM 4466 O O . PHE A 1 599 ? 20.499 26.487 -36.733 1.00 83.88 599 PHE A O 1
ATOM 4473 N N . TYR A 1 600 ? 19.262 24.654 -36.438 1.00 79.81 600 TYR A N 1
ATOM 4474 C CA . TYR A 1 600 ? 18.520 25.279 -35.334 1.00 79.81 600 TYR A CA 1
ATOM 4475 C C . TYR A 1 600 ? 19.398 25.492 -34.094 1.00 79.81 600 TYR A C 1
ATOM 4477 O O . TYR A 1 600 ? 19.112 26.386 -33.299 1.00 79.81 600 TYR A O 1
ATOM 4485 N N . SER A 1 601 ? 20.489 24.734 -33.928 1.00 75.56 601 SER A N 1
ATOM 4486 C CA . SER A 1 601 ? 21.485 25.002 -32.883 1.00 75.56 601 SER A CA 1
ATOM 4487 C C . SER A 1 601 ? 22.545 26.044 -33.260 1.00 75.56 601 SER A C 1
ATOM 4489 O O . SER A 1 601 ? 23.388 26.366 -32.422 1.00 75.56 601 SER A O 1
ATOM 4491 N N . ASP A 1 602 ? 22.469 26.661 -34.445 1.00 76.12 602 ASP A N 1
ATOM 4492 C CA . ASP A 1 602 ? 23.409 27.713 -34.873 1.00 76.12 602 ASP A CA 1
ATOM 4493 C C . ASP A 1 602 ? 23.294 28.986 -34.013 1.00 76.12 602 ASP A C 1
ATOM 4495 O O . ASP A 1 602 ? 24.228 29.774 -33.906 1.00 76.12 602 ASP A O 1
ATOM 4499 N N . SER A 1 603 ? 22.175 29.191 -33.308 1.00 71.69 603 SER A N 1
ATOM 4500 C CA . SER A 1 603 ? 22.071 30.264 -32.308 1.00 71.69 603 SER A CA 1
ATOM 4501 C C . SER A 1 603 ? 22.941 30.014 -31.068 1.00 71.69 603 SER A C 1
ATOM 4503 O O . SER A 1 603 ? 23.185 30.936 -30.293 1.00 71.69 603 SER A O 1
ATOM 4505 N N . ALA A 1 604 ? 23.359 28.767 -30.836 1.00 67.31 604 ALA A N 1
ATOM 4506 C CA . ALA A 1 604 ? 24.120 28.346 -29.664 1.00 67.31 604 ALA A CA 1
ATOM 4507 C C . ALA A 1 604 ? 25.570 27.965 -29.994 1.00 67.31 604 ALA A C 1
ATOM 4509 O O . ALA A 1 604 ? 26.440 28.170 -29.147 1.00 67.31 604 ALA A O 1
ATOM 4510 N N . PHE A 1 605 ? 25.836 27.454 -31.196 1.00 71.69 605 PHE A N 1
ATOM 4511 C CA . PHE A 1 605 ? 27.143 26.951 -31.620 1.00 71.69 605 PHE A CA 1
ATOM 4512 C C . PHE A 1 605 ? 27.533 27.516 -32.983 1.00 71.69 605 PHE A C 1
ATOM 4514 O O . PHE A 1 605 ? 26.671 27.755 -33.824 1.00 71.69 605 PHE A O 1
ATOM 4521 N N . ASP A 1 606 ? 28.830 27.713 -33.214 1.00 74.38 606 ASP A N 1
ATOM 4522 C CA . ASP A 1 606 ? 29.335 28.233 -34.484 1.00 74.38 606 ASP A CA 1
ATOM 4523 C C . ASP A 1 606 ? 29.459 27.143 -35.560 1.00 74.38 606 ASP A C 1
ATOM 4525 O O . ASP A 1 606 ? 30.546 26.729 -35.969 1.00 74.38 606 ASP A O 1
ATOM 4529 N N . ILE A 1 607 ? 28.306 26.634 -35.994 1.00 78.06 607 ILE A N 1
ATOM 4530 C CA . ILE A 1 607 ? 28.221 25.507 -36.928 1.00 78.06 607 ILE A CA 1
ATOM 4531 C C . ILE A 1 607 ? 28.721 25.921 -38.311 1.00 78.06 607 ILE A C 1
ATOM 4533 O O . ILE A 1 607 ? 29.349 25.113 -38.988 1.00 78.06 607 ILE A O 1
ATOM 4537 N N . GLY A 1 608 ? 28.521 27.182 -38.706 1.00 80.94 608 GLY A N 1
ATOM 4538 C CA . GLY A 1 608 ? 29.068 27.736 -39.949 1.00 80.94 608 GLY A CA 1
ATOM 4539 C C . GLY A 1 608 ? 30.572 27.480 -40.103 1.00 80.94 608 GLY A C 1
ATOM 4540 O O . GLY A 1 608 ? 30.993 26.901 -41.103 1.00 80.94 608 GLY A O 1
ATOM 4541 N N . ALA A 1 609 ? 31.365 27.787 -39.072 1.00 78.94 609 ALA A N 1
ATOM 4542 C CA . ALA A 1 609 ? 32.806 27.537 -39.085 1.00 78.94 609 ALA A CA 1
ATOM 4543 C C . ALA A 1 609 ? 33.157 26.039 -39.173 1.00 78.94 609 ALA A C 1
ATOM 4545 O O . ALA A 1 609 ? 34.161 25.669 -39.781 1.00 78.94 609 ALA A O 1
ATOM 4546 N N . LEU A 1 610 ? 32.337 25.157 -38.588 1.00 74.81 610 LEU A N 1
ATOM 4547 C CA . LEU A 1 610 ? 32.518 23.707 -38.706 1.00 74.81 610 LEU A CA 1
ATOM 4548 C C . LEU A 1 610 ? 32.238 23.218 -40.136 1.00 74.81 610 LEU A C 1
ATOM 4550 O O . LEU A 1 610 ? 32.993 22.396 -40.652 1.00 74.81 610 LEU A O 1
ATOM 4554 N N . LEU A 1 611 ? 31.188 23.731 -40.783 1.00 79.62 611 LEU A N 1
ATOM 4555 C CA . LEU A 1 611 ? 30.855 23.391 -42.170 1.00 79.62 611 LEU A CA 1
ATOM 4556 C C . LEU A 1 611 ? 31.961 23.841 -43.133 1.00 79.62 611 LEU A C 1
ATOM 4558 O O . LEU A 1 611 ? 32.362 23.067 -43.997 1.00 79.62 611 LEU A O 1
ATOM 4562 N N . GLU A 1 612 ? 32.492 25.054 -42.953 1.00 83.88 612 GLU A N 1
ATOM 4563 C CA . GLU A 1 612 ? 33.582 25.597 -43.777 1.00 83.88 612 GLU A CA 1
ATOM 4564 C C . GLU A 1 612 ? 34.873 24.774 -43.666 1.00 83.88 612 GLU A C 1
ATOM 4566 O O . GLU A 1 612 ? 35.553 24.544 -44.667 1.00 83.88 612 GLU A O 1
ATOM 4571 N N . ARG A 1 613 ? 35.208 24.285 -42.461 1.00 77.75 613 ARG A N 1
ATOM 4572 C CA . ARG A 1 613 ? 36.390 23.429 -42.243 1.00 77.75 613 ARG A CA 1
ATOM 4573 C C . ARG A 1 613 ? 36.283 22.060 -42.914 1.00 77.75 613 ARG A C 1
ATOM 4575 O O . ARG A 1 613 ? 37.310 21.438 -43.180 1.00 77.75 613 ARG A O 1
ATOM 4582 N N . HIS A 1 614 ? 35.065 21.588 -43.166 1.00 73.50 614 HIS A N 1
ATOM 4583 C CA . HIS A 1 614 ? 34.775 20.236 -43.644 1.00 73.50 614 HIS A CA 1
ATOM 4584 C C . HIS A 1 614 ? 33.948 20.268 -44.934 1.00 73.50 614 HIS A C 1
ATOM 4586 O O . HIS A 1 614 ? 32.932 19.579 -45.060 1.00 73.50 614 HIS A O 1
ATOM 4592 N N . ASP A 1 615 ? 34.410 21.063 -45.902 1.00 76.19 615 ASP A N 1
ATOM 4593 C CA . ASP A 1 615 ? 33.780 21.186 -47.217 1.00 76.19 615 ASP A CA 1
ATOM 4594 C C . ASP A 1 615 ? 33.642 19.822 -47.924 1.00 76.19 615 ASP A C 1
ATOM 4596 O O . ASP A 1 615 ? 34.501 18.938 -47.836 1.00 76.19 615 ASP A O 1
ATOM 4600 N N . GLY A 1 616 ? 32.512 19.629 -48.604 1.00 76.38 616 GLY A N 1
ATOM 4601 C CA . GLY A 1 616 ? 32.149 18.369 -49.258 1.00 76.38 616 GLY A CA 1
ATOM 4602 C C . GLY A 1 616 ? 31.590 17.273 -48.338 1.00 76.38 616 GLY A C 1
ATOM 4603 O O . GLY A 1 616 ? 31.244 16.200 -48.838 1.00 76.38 616 GLY A O 1
ATOM 4604 N N . ARG A 1 617 ? 31.461 17.510 -47.024 1.00 77.44 617 ARG A N 1
ATOM 4605 C CA . ARG A 1 617 ? 30.746 16.610 -46.100 1.00 77.44 617 ARG A CA 1
ATOM 4606 C C . ARG A 1 617 ? 29.272 16.981 -45.996 1.00 77.44 617 ARG A C 1
ATOM 4608 O O . ARG A 1 617 ? 28.921 18.155 -45.960 1.00 77.44 617 ARG A O 1
ATOM 4615 N N . ARG A 1 618 ? 28.402 15.972 -45.910 1.00 77.44 618 ARG A N 1
ATOM 4616 C CA . ARG A 1 618 ? 26.965 16.143 -45.665 1.00 77.44 618 ARG A CA 1
ATOM 4617 C C . ARG A 1 618 ? 26.638 16.018 -44.190 1.00 77.44 618 ARG A C 1
ATOM 4619 O O . ARG A 1 618 ? 26.876 14.972 -43.585 1.00 77.44 618 ARG A O 1
ATOM 4626 N N . PHE A 1 619 ? 26.034 17.061 -43.642 1.00 79.56 619 PHE A N 1
ATOM 4627 C CA . PHE A 1 619 ? 25.694 17.131 -42.228 1.00 79.56 619 PHE A CA 1
ATOM 4628 C C . PHE A 1 619 ? 24.214 16.822 -41.951 1.00 79.56 619 PHE A C 1
ATOM 4630 O O . PHE A 1 619 ? 23.340 17.103 -42.772 1.00 79.56 619 PHE A O 1
ATOM 4637 N N . LEU A 1 620 ? 23.932 16.265 -40.774 1.00 82.62 620 LEU A N 1
ATOM 4638 C CA . LEU A 1 620 ? 22.598 16.029 -40.224 1.00 82.62 620 LEU A CA 1
ATOM 4639 C C . LEU A 1 620 ? 22.537 16.546 -38.788 1.00 82.62 620 LEU A C 1
ATOM 4641 O O . LEU A 1 620 ? 23.305 16.105 -37.936 1.00 82.62 620 LEU A O 1
ATOM 4645 N N . GLU A 1 621 ? 21.581 17.415 -38.494 1.00 83.31 621 GLU A N 1
ATOM 4646 C CA . GLU A 1 621 ? 21.289 17.812 -37.123 1.00 83.31 621 GLU A CA 1
ATOM 4647 C C . GLU A 1 621 ? 20.109 16.998 -36.566 1.00 83.31 621 GLU A C 1
ATOM 4649 O O . GLU A 1 621 ? 19.043 16.904 -37.182 1.00 83.31 621 GLU A O 1
ATOM 4654 N N . LEU A 1 622 ? 20.312 16.379 -35.401 1.00 80.06 622 LEU A N 1
ATOM 4655 C CA . LEU A 1 622 ? 19.296 15.615 -34.683 1.00 80.06 622 LEU A CA 1
ATOM 4656 C C . LEU A 1 622 ? 18.565 16.467 -33.657 1.00 80.06 622 LEU A C 1
ATOM 4658 O O . LEU A 1 622 ? 19.147 16.862 -32.635 1.00 80.06 622 LEU A O 1
ATOM 4662 N N . GLY A 1 623 ? 17.257 16.621 -33.872 1.00 76.44 623 GLY A N 1
ATOM 4663 C CA . GLY A 1 623 ? 16.330 17.153 -32.883 1.00 76.44 623 GLY A CA 1
ATOM 4664 C C . GLY A 1 623 ? 16.350 16.343 -31.593 1.00 76.44 623 GLY A C 1
ATOM 4665 O O . GLY A 1 623 ? 16.716 15.171 -31.569 1.00 76.44 623 GLY A O 1
ATOM 4666 N N . ARG A 1 624 ? 15.901 16.949 -30.493 1.00 73.31 624 ARG A N 1
ATOM 4667 C CA . ARG A 1 624 ? 15.745 16.220 -29.228 1.00 73.31 624 ARG A CA 1
ATOM 4668 C C . ARG A 1 624 ? 14.775 15.043 -29.395 1.00 73.31 624 ARG A C 1
ATOM 4670 O O . ARG A 1 624 ? 13.706 15.231 -29.979 1.00 73.31 624 ARG A O 1
ATOM 4677 N N . SER A 1 625 ? 15.130 13.885 -28.837 1.00 73.00 625 SER A N 1
ATOM 4678 C CA . SER A 1 625 ? 14.252 12.710 -28.764 1.00 73.00 625 SER A CA 1
ATOM 4679 C C . SER A 1 625 ? 12.975 13.024 -27.997 1.00 73.00 625 SER A C 1
ATOM 4681 O O . SER A 1 625 ? 13.055 13.485 -26.858 1.00 73.00 625 SER A O 1
ATOM 4683 N N . CYS A 1 626 ? 11.819 12.658 -28.547 1.00 78.50 626 CYS A N 1
ATOM 4684 C CA . CYS A 1 626 ? 10.547 12.737 -27.835 1.00 78.50 626 CYS A CA 1
ATOM 4685 C C . CYS A 1 626 ? 9.847 11.386 -27.901 1.00 78.50 626 CYS A C 1
ATOM 4687 O O . CYS A 1 626 ? 9.364 10.986 -28.953 1.00 78.50 626 CYS A O 1
ATOM 4689 N N . VAL A 1 627 ? 9.834 10.668 -26.779 1.00 78.50 627 VAL A N 1
ATOM 4690 C CA . VAL A 1 627 ? 9.200 9.351 -26.631 1.00 78.50 627 VAL A CA 1
ATOM 4691 C C . VAL A 1 627 ? 8.367 9.375 -25.358 1.00 78.50 627 VAL A C 1
ATOM 4693 O O . VAL A 1 627 ? 8.832 9.902 -24.334 1.00 78.50 627 VAL A O 1
ATOM 4696 N N . LEU A 1 628 ? 7.162 8.805 -25.423 1.00 75.56 628 LEU A N 1
ATOM 4697 C CA . LEU A 1 628 ? 6.288 8.663 -24.259 1.00 75.56 628 LEU A CA 1
ATOM 4698 C C . LEU A 1 628 ? 7.021 7.940 -23.113 1.00 75.56 628 LEU A C 1
ATOM 4700 O O . LEU A 1 628 ? 7.787 7.013 -23.393 1.00 75.56 628 LEU A O 1
ATOM 4704 N N . PRO A 1 629 ? 6.823 8.340 -21.842 1.00 65.69 629 PRO A N 1
ATOM 4705 C CA . PRO A 1 629 ? 7.557 7.791 -20.697 1.00 65.69 629 PRO A CA 1
ATOM 4706 C C . PRO A 1 629 ? 7.579 6.259 -20.642 1.00 65.69 629 PRO A C 1
ATOM 4708 O O . PRO A 1 629 ? 8.658 5.672 -20.543 1.00 65.69 629 PRO A O 1
ATOM 4711 N N . ASP A 1 630 ? 6.422 5.628 -20.837 1.00 60.03 630 ASP A N 1
ATOM 4712 C CA . ASP A 1 630 ? 6.248 4.170 -20.757 1.00 60.03 630 ASP A CA 1
ATOM 4713 C C . ASP A 1 630 ? 7.006 3.415 -21.860 1.00 60.03 630 ASP A C 1
ATOM 4715 O O . ASP A 1 630 ? 7.344 2.241 -21.723 1.00 60.03 630 ASP A O 1
ATOM 4719 N N . TYR A 1 631 ? 7.367 4.112 -22.941 1.00 68.12 631 TYR A N 1
ATOM 4720 C CA . TYR A 1 631 ? 8.065 3.556 -24.094 1.00 68.12 631 TYR A CA 1
ATOM 4721 C C . TYR A 1 631 ? 9.575 3.826 -24.066 1.00 68.12 631 TYR A C 1
ATOM 4723 O O . TYR A 1 631 ? 10.271 3.468 -25.017 1.00 68.12 631 TYR A O 1
ATOM 4731 N N . ARG A 1 632 ? 10.142 4.401 -22.993 1.00 69.31 632 ARG A N 1
ATOM 4732 C CA . ARG A 1 632 ? 11.591 4.706 -22.864 1.00 69.31 632 ARG A CA 1
ATOM 4733 C C . ARG A 1 632 ? 12.449 3.485 -22.505 1.00 69.31 632 ARG A C 1
ATOM 4735 O O . ARG A 1 632 ? 13.339 3.536 -21.650 1.00 69.31 632 ARG A O 1
ATOM 4742 N N . SER A 1 633 ? 12.199 2.376 -23.190 1.00 59.25 633 SER A N 1
ATOM 4743 C CA . SER A 1 633 ? 12.950 1.130 -23.049 1.00 59.25 633 SER A CA 1
ATOM 4744 C C . SER A 1 633 ? 14.255 1.149 -23.856 1.00 59.25 633 SER A C 1
ATOM 4746 O O . SER A 1 633 ? 14.427 1.936 -24.791 1.00 59.25 633 SER A O 1
ATOM 4748 N N . LYS A 1 634 ? 15.175 0.227 -23.537 1.00 55.50 634 LYS A N 1
ATOM 4749 C CA . LYS A 1 634 ? 16.391 -0.008 -24.336 1.00 55.50 634 LYS A CA 1
ATOM 4750 C C . LYS A 1 634 ? 16.055 -0.296 -25.809 1.00 55.50 634 LYS A C 1
ATOM 4752 O O . LYS A 1 634 ? 16.694 0.265 -26.691 1.00 55.50 634 LYS A O 1
ATOM 4757 N N . ARG A 1 635 ? 15.012 -1.091 -26.067 1.00 56.47 635 ARG A N 1
ATOM 4758 C CA . ARG A 1 635 ? 14.578 -1.488 -27.416 1.00 56.47 635 ARG A CA 1
ATOM 4759 C C . ARG A 1 635 ? 14.090 -0.304 -28.248 1.00 56.47 635 ARG A C 1
ATOM 4761 O O . ARG A 1 635 ? 14.447 -0.192 -29.413 1.00 56.47 635 ARG A O 1
ATOM 4768 N N . THR A 1 636 ? 13.292 0.587 -27.661 1.00 63.03 636 THR A N 1
ATOM 4769 C CA . THR A 1 636 ? 12.787 1.782 -28.358 1.00 63.03 636 THR A CA 1
ATOM 4770 C C . THR A 1 636 ? 13.931 2.706 -28.758 1.00 63.03 636 THR A C 1
ATOM 4772 O O . THR A 1 636 ? 13.946 3.241 -29.864 1.00 63.03 636 THR A O 1
ATOM 4775 N N . ILE A 1 637 ? 14.922 2.846 -27.873 1.00 65.62 637 ILE A N 1
ATOM 4776 C CA . ILE A 1 637 ? 16.142 3.609 -28.143 1.00 65.62 637 ILE A CA 1
ATOM 4777 C C . ILE A 1 637 ? 16.934 2.950 -29.280 1.00 65.62 637 ILE A C 1
ATOM 4779 O O . ILE A 1 637 ? 17.274 3.627 -30.245 1.00 65.62 637 ILE A O 1
ATOM 4783 N N . GLU A 1 638 ? 17.189 1.641 -29.213 1.00 61.69 638 GLU A N 1
ATOM 4784 C CA . GLU A 1 638 ? 17.900 0.902 -30.269 1.00 61.69 638 GLU A CA 1
ATOM 4785 C C . GLU A 1 638 ? 17.194 1.013 -31.629 1.00 61.69 638 GLU A C 1
ATOM 4787 O O . GLU A 1 638 ? 17.847 1.274 -32.637 1.00 61.69 638 GLU A O 1
ATOM 4792 N N . LEU A 1 639 ? 15.865 0.904 -31.658 1.00 65.06 639 LEU A N 1
ATOM 4793 C CA . LEU A 1 639 ? 15.065 1.007 -32.878 1.00 65.06 639 LEU A CA 1
ATOM 4794 C C . LEU A 1 639 ? 15.106 2.416 -33.496 1.00 65.06 639 LEU A C 1
ATOM 4796 O O . LEU A 1 639 ? 15.228 2.554 -34.714 1.00 65.06 639 LEU A O 1
ATOM 4800 N N . LEU A 1 640 ? 15.040 3.466 -32.672 1.00 70.62 640 LEU A N 1
ATOM 4801 C CA . LEU A 1 640 ? 15.223 4.849 -33.125 1.00 70.62 640 LEU A CA 1
ATOM 4802 C C . LEU A 1 640 ? 16.601 5.045 -33.756 1.00 70.62 640 LEU A C 1
ATOM 4804 O O . LEU A 1 640 ? 16.705 5.580 -34.858 1.00 70.62 640 LEU A O 1
ATOM 4808 N N . TRP A 1 641 ? 17.652 4.552 -33.102 1.00 70.62 641 TRP A N 1
ATOM 4809 C CA . TRP A 1 641 ? 19.015 4.634 -33.623 1.00 70.62 641 TRP A CA 1
ATOM 4810 C C . TRP A 1 641 ? 19.200 3.850 -34.928 1.00 70.62 641 TRP A C 1
ATOM 4812 O O . TRP A 1 641 ? 19.850 4.351 -35.845 1.00 70.62 641 TRP A O 1
ATOM 4822 N N . GLN A 1 642 ? 18.585 2.672 -35.062 1.00 65.31 642 GLN A N 1
ATOM 4823 C CA . GLN A 1 642 ? 18.553 1.926 -36.326 1.00 65.31 642 GLN A CA 1
ATOM 4824 C C . GLN A 1 642 ? 17.867 2.727 -37.443 1.00 65.31 642 GLN A C 1
ATOM 4826 O O . GLN A 1 642 ? 18.366 2.762 -38.570 1.00 65.31 642 GLN A O 1
ATOM 4831 N N . GLY A 1 643 ? 16.759 3.410 -37.134 1.00 68.19 643 GLY A N 1
ATOM 4832 C CA . GLY A 1 643 ? 16.048 4.281 -38.072 1.00 68.19 643 GLY A CA 1
ATOM 4833 C C . GLY A 1 643 ? 16.882 5.485 -38.519 1.00 68.19 643 GLY A C 1
ATOM 4834 O O . GLY A 1 643 ? 17.006 5.731 -39.720 1.00 68.19 643 GLY A O 1
ATOM 4835 N N . ILE A 1 644 ? 17.516 6.185 -37.572 1.00 76.06 644 ILE A N 1
ATOM 4836 C CA . ILE A 1 644 ? 18.449 7.292 -37.847 1.00 76.06 644 ILE A CA 1
ATOM 4837 C C . ILE A 1 644 ? 19.599 6.802 -38.730 1.00 76.06 644 ILE A C 1
ATOM 4839 O O . ILE A 1 644 ? 19.966 7.448 -39.707 1.00 76.06 644 ILE A O 1
ATOM 4843 N N . TRP A 1 645 ? 20.144 5.623 -38.446 1.00 67.19 645 TRP A N 1
ATOM 4844 C CA . TRP A 1 645 ? 21.232 5.067 -39.238 1.00 67.19 645 TRP A CA 1
ATOM 4845 C C . TRP A 1 645 ? 20.812 4.707 -40.667 1.00 67.19 645 TRP A C 1
ATOM 4847 O O . TRP A 1 645 ? 21.514 5.040 -41.627 1.00 67.19 645 TRP A O 1
ATOM 4857 N N . ALA A 1 646 ? 19.659 4.054 -40.829 1.00 63.97 646 ALA A N 1
ATOM 4858 C CA . ALA A 1 646 ? 19.108 3.743 -42.144 1.00 63.97 646 ALA A CA 1
ATOM 4859 C C . ALA A 1 646 ? 18.878 5.027 -42.959 1.00 63.97 646 ALA A C 1
ATOM 4861 O O . ALA A 1 646 ? 19.178 5.068 -44.155 1.00 63.97 646 ALA A O 1
ATOM 4862 N N . TYR A 1 647 ? 18.426 6.093 -42.294 1.00 77.94 647 TYR A N 1
ATOM 4863 C CA . TYR A 1 647 ? 18.298 7.423 -42.874 1.00 77.94 647 TYR A CA 1
ATOM 4864 C C . TYR A 1 647 ? 19.651 8.003 -43.310 1.00 77.94 647 TYR A C 1
ATOM 4866 O O . TYR A 1 647 ? 19.788 8.421 -44.463 1.00 77.94 647 TYR A O 1
ATOM 4874 N N . CYS A 1 648 ? 20.667 7.977 -42.441 1.00 73.38 648 CYS A N 1
ATOM 4875 C CA . CYS A 1 648 ? 22.010 8.461 -42.763 1.00 73.38 648 CYS A CA 1
ATOM 4876 C C . CYS A 1 648 ? 22.598 7.733 -43.974 1.00 73.38 648 CYS A C 1
ATOM 4878 O O . CYS A 1 648 ? 23.132 8.374 -44.875 1.00 73.38 648 CYS A O 1
ATOM 4880 N N . ARG A 1 649 ? 22.450 6.404 -44.051 1.00 68.88 649 ARG A N 1
ATOM 4881 C CA . ARG A 1 649 ? 22.923 5.618 -45.201 1.00 68.88 649 ARG A CA 1
ATOM 4882 C C . ARG A 1 649 ? 22.184 5.951 -46.486 1.00 68.88 649 ARG A C 1
ATOM 4884 O O . ARG A 1 649 ? 22.818 6.081 -47.529 1.00 68.88 649 ARG A O 1
ATOM 4891 N N . ARG A 1 650 ? 20.859 6.082 -46.416 1.00 73.75 650 ARG A N 1
ATOM 4892 C CA . ARG A 1 650 ? 20.022 6.404 -47.576 1.00 73.75 650 ARG A CA 1
ATOM 4893 C C . ARG A 1 650 ? 20.349 7.782 -48.151 1.00 73.75 650 ARG A C 1
ATOM 4895 O O . ARG A 1 650 ? 20.356 7.933 -49.367 1.00 73.75 650 ARG A O 1
ATOM 4902 N N . ASN A 1 651 ? 20.634 8.757 -47.291 1.00 77.56 651 ASN A N 1
ATOM 4903 C CA . ASN A 1 651 ? 20.947 10.133 -47.686 1.00 77.56 651 ASN A CA 1
ATOM 4904 C C . ASN A 1 651 ? 22.457 10.408 -47.797 1.00 77.56 651 ASN A C 1
ATOM 4906 O O . ASN A 1 651 ? 22.862 11.519 -48.133 1.00 77.56 651 ASN A O 1
ATOM 4910 N N . ALA A 1 652 ? 23.276 9.383 -47.540 1.00 75.31 652 ALA A N 1
ATOM 4911 C CA . ALA A 1 652 ? 24.731 9.430 -47.485 1.00 75.31 652 ALA A CA 1
ATOM 4912 C C . ALA A 1 652 ? 25.266 10.617 -46.659 1.00 75.31 652 ALA A C 1
ATOM 4914 O O . ALA A 1 652 ? 26.153 11.351 -47.085 1.00 75.31 652 ALA A O 1
ATOM 4915 N N . ILE A 1 653 ? 24.693 10.773 -45.465 1.00 75.62 653 ILE A N 1
ATOM 4916 C CA . ILE A 1 653 ? 25.137 11.708 -44.431 1.00 75.62 653 ILE A CA 1
ATOM 4917 C C . ILE A 1 653 ? 26.526 11.288 -43.941 1.00 75.62 653 ILE A C 1
ATOM 4919 O O . ILE A 1 653 ? 26.725 10.138 -43.547 1.00 75.62 653 ILE A O 1
ATOM 4923 N N . ASP A 1 654 ? 27.465 12.230 -43.950 1.00 64.62 654 ASP A N 1
ATOM 4924 C CA . ASP A 1 654 ? 28.837 12.044 -43.480 1.00 64.62 654 ASP A CA 1
ATOM 4925 C C . ASP A 1 654 ? 28.975 12.341 -41.984 1.00 64.62 654 ASP A C 1
ATOM 4927 O O . ASP A 1 654 ? 29.745 11.682 -41.289 1.00 64.62 654 ASP A O 1
ATOM 4931 N N . VAL A 1 655 ? 28.251 13.348 -41.489 1.00 68.12 655 VAL A N 1
ATOM 4932 C CA . VAL A 1 655 ? 28.400 13.873 -40.128 1.00 68.12 655 VAL A CA 1
ATOM 4933 C C . VAL A 1 655 ? 27.029 14.110 -39.521 1.00 68.12 655 VAL A C 1
ATOM 4935 O O . VAL A 1 655 ? 26.137 14.644 -40.171 1.00 68.12 655 VAL A O 1
ATOM 4938 N N . MET A 1 656 ? 26.859 13.739 -38.257 1.00 73.75 656 MET A N 1
ATOM 4939 C CA . MET A 1 656 ? 25.624 13.969 -37.522 1.00 73.75 656 MET A CA 1
ATOM 4940 C C . MET A 1 656 ? 25.927 14.577 -36.154 1.00 73.75 656 MET A C 1
ATOM 4942 O O . MET A 1 656 ? 26.824 14.102 -35.460 1.00 73.75 656 MET A O 1
ATOM 4946 N N . PHE A 1 657 ? 25.178 15.605 -35.762 1.00 68.06 657 PHE A N 1
ATOM 4947 C CA . PHE A 1 657 ? 25.360 16.327 -34.500 1.00 68.06 657 PHE A CA 1
ATOM 4948 C C . PHE A 1 657 ? 24.012 16.713 -33.870 1.00 68.06 657 PHE A C 1
ATOM 4950 O O . PHE A 1 657 ? 22.969 16.566 -34.499 1.00 68.06 657 PHE A O 1
ATOM 4957 N N . GLY A 1 658 ? 24.010 17.169 -32.613 1.00 66.25 658 GLY A N 1
ATOM 4958 C CA . GLY A 1 658 ? 22.791 17.552 -31.885 1.00 66.25 658 GLY A CA 1
ATOM 4959 C C . GLY A 1 658 ? 22.589 16.803 -30.562 1.00 66.25 658 GLY A C 1
ATOM 4960 O O . GLY A 1 658 ? 23.358 15.918 -30.187 1.00 66.25 658 GLY A O 1
ATOM 4961 N N . CYS A 1 659 ? 21.557 17.193 -29.807 1.00 55.41 659 CYS A N 1
ATOM 4962 C CA . CYS A 1 659 ? 21.393 16.804 -28.405 1.00 55.41 659 CYS A CA 1
ATOM 4963 C C . CYS A 1 659 ? 20.555 15.518 -28.243 1.00 55.41 659 CYS A C 1
ATOM 4965 O O . CYS A 1 659 ? 19.324 15.550 -28.275 1.00 55.41 659 CYS A O 1
ATOM 4967 N N . ALA A 1 660 ? 21.217 14.386 -27.989 1.00 49.75 660 ALA A N 1
ATOM 4968 C CA . ALA A 1 660 ? 20.590 13.167 -27.471 1.00 49.75 660 ALA A CA 1
ATOM 4969 C C . ALA A 1 660 ? 20.626 13.173 -25.929 1.00 49.75 660 ALA A C 1
ATOM 4971 O O . ALA A 1 660 ? 21.462 12.514 -25.311 1.00 49.75 660 ALA A 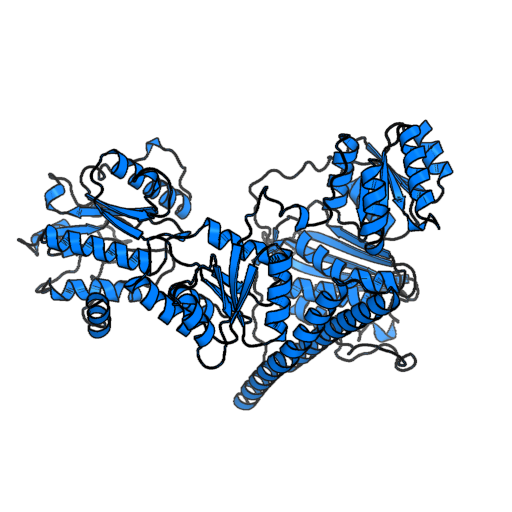O 1
ATOM 4972 N N . SER A 1 661 ? 19.755 13.955 -25.286 1.00 44.69 661 SER A N 1
ATOM 4973 C CA . SER A 1 661 ? 19.700 14.040 -23.819 1.00 44.69 661 SER A CA 1
ATOM 4974 C C . SER A 1 661 ? 18.337 13.621 -23.253 1.00 44.69 661 SER A C 1
ATOM 4976 O O . SER A 1 661 ? 17.328 14.312 -23.405 1.00 44.69 661 SER A O 1
ATOM 4978 N N . PHE A 1 662 ? 18.339 12.488 -22.539 1.00 41.69 662 PHE A N 1
ATOM 4979 C CA . PHE A 1 662 ? 17.370 12.178 -21.483 1.00 41.69 662 PHE A CA 1
ATOM 4980 C C . PHE A 1 662 ? 17.832 12.886 -20.204 1.00 41.69 662 PHE A C 1
ATOM 4982 O O . PHE A 1 662 ? 19.020 12.829 -19.878 1.00 41.69 662 PHE A O 1
ATOM 4989 N N . ALA A 1 663 ? 16.930 13.518 -19.454 1.00 34.69 663 ALA A N 1
ATOM 4990 C CA . ALA A 1 663 ? 17.269 13.967 -18.105 1.00 34.69 663 ALA A CA 1
ATOM 4991 C C . ALA A 1 663 ? 17.693 12.750 -17.250 1.00 34.69 663 ALA A C 1
ATOM 4993 O O . ALA A 1 663 ? 17.015 11.723 -17.247 1.00 34.69 663 ALA A O 1
ATOM 4994 N N . GLY A 1 664 ? 18.840 12.838 -16.566 1.00 39.41 664 GLY A N 1
ATOM 4995 C CA . GLY A 1 664 ? 19.290 11.821 -15.604 1.00 39.41 664 GLY A CA 1
ATOM 4996 C C . GLY A 1 664 ? 20.010 10.576 -16.157 1.00 39.41 664 GLY A C 1
ATOM 4997 O O . GLY A 1 664 ? 20.158 9.607 -15.414 1.00 39.41 664 GLY A O 1
ATOM 4998 N N . ARG A 1 665 ? 20.488 10.552 -17.414 1.00 38.34 665 ARG A N 1
ATOM 4999 C CA . ARG A 1 665 ? 21.338 9.452 -17.936 1.00 38.34 665 ARG A CA 1
ATOM 5000 C C . ARG A 1 665 ? 22.715 9.931 -18.406 1.00 38.34 665 ARG A C 1
ATOM 5002 O O . ARG A 1 665 ? 22.830 10.907 -19.137 1.00 38.34 665 ARG A O 1
ATOM 5009 N N . VAL A 1 666 ? 23.749 9.186 -18.010 1.00 38.00 666 VAL A N 1
ATOM 5010 C CA . VAL A 1 666 ? 25.163 9.427 -18.338 1.00 38.00 666 VAL A CA 1
ATOM 5011 C C . VAL A 1 666 ? 25.416 9.248 -19.853 1.00 38.00 666 VAL A C 1
ATOM 5013 O O . VAL A 1 666 ? 25.026 8.214 -20.406 1.00 38.00 666 VAL A O 1
ATOM 5016 N N . PRO A 1 667 ? 26.122 10.186 -20.520 1.00 37.53 667 PRO A N 1
ATOM 5017 C CA . PRO A 1 667 ? 26.525 10.111 -21.936 1.00 37.53 667 PRO A CA 1
ATOM 5018 C C . PRO A 1 667 ? 27.237 8.808 -22.356 1.00 37.53 667 PRO A C 1
ATOM 5020 O O . PRO A 1 667 ? 27.126 8.374 -23.501 1.00 37.53 667 PRO A O 1
ATOM 5023 N N . ALA A 1 668 ? 27.893 8.122 -21.415 1.00 36.50 668 ALA A N 1
ATOM 5024 C CA . ALA A 1 668 ? 28.699 6.919 -21.638 1.00 36.50 668 ALA A CA 1
ATOM 5025 C C . ALA A 1 668 ? 27.939 5.687 -22.180 1.00 36.50 668 ALA A C 1
ATOM 5027 O O . ALA A 1 668 ? 28.571 4.756 -22.661 1.00 36.50 668 ALA A O 1
ATOM 5028 N N . ARG A 1 669 ? 26.598 5.641 -22.136 1.00 39.19 669 ARG A N 1
ATOM 5029 C CA . ARG A 1 669 ? 25.815 4.566 -22.794 1.00 39.19 669 ARG A CA 1
ATOM 5030 C C . ARG A 1 669 ? 25.362 4.926 -24.212 1.00 39.19 669 ARG A C 1
ATOM 5032 O O . ARG A 1 669 ? 25.249 4.032 -25.045 1.00 39.19 669 ARG A O 1
ATOM 5039 N N . HIS A 1 670 ? 25.163 6.212 -24.513 1.00 41.28 670 HIS A N 1
ATOM 5040 C CA . HIS A 1 670 ? 24.941 6.693 -25.888 1.00 41.28 670 HIS A CA 1
ATOM 5041 C C . HIS A 1 670 ? 26.216 6.591 -26.738 1.00 41.28 670 HIS A C 1
ATOM 5043 O O . HIS A 1 670 ? 26.151 6.426 -27.956 1.00 41.28 670 HIS A O 1
ATOM 5049 N N . ALA A 1 671 ? 27.365 6.573 -26.064 1.00 36.91 671 ALA A N 1
ATOM 5050 C CA . ALA A 1 671 ? 28.676 6.312 -26.627 1.00 36.91 671 ALA A CA 1
ATOM 5051 C C . ALA A 1 671 ? 28.775 5.066 -27.506 1.00 36.91 671 ALA A C 1
ATOM 5053 O O . ALA A 1 671 ? 29.399 5.114 -28.559 1.00 36.91 671 ALA A O 1
ATOM 5054 N N . MET A 1 672 ? 28.125 3.963 -27.126 1.00 36.31 672 MET A N 1
ATOM 5055 C CA . MET A 1 672 ? 28.206 2.704 -27.876 1.00 36.31 672 MET A CA 1
ATOM 5056 C C . MET A 1 672 ? 27.433 2.714 -29.203 1.00 36.31 672 MET A C 1
ATOM 5058 O O . MET A 1 672 ? 27.710 1.882 -30.060 1.00 36.31 672 MET A O 1
ATOM 5062 N N . ALA A 1 673 ? 26.475 3.628 -29.391 1.00 38.03 673 ALA A N 1
ATOM 5063 C CA . ALA A 1 673 ? 25.799 3.828 -30.676 1.00 38.03 673 ALA A CA 1
ATOM 5064 C C . ALA A 1 673 ? 26.568 4.835 -31.554 1.00 38.03 673 ALA A C 1
ATOM 5066 O O . ALA A 1 673 ? 26.729 4.622 -32.756 1.00 38.03 673 ALA A O 1
ATOM 5067 N N . LEU A 1 674 ? 27.125 5.885 -30.937 1.00 38.19 674 LEU A N 1
ATOM 5068 C CA . LEU A 1 674 ? 27.993 6.876 -31.592 1.00 38.19 674 LEU A CA 1
ATOM 5069 C C . LEU A 1 674 ? 29.335 6.272 -32.051 1.00 38.19 674 LEU A C 1
ATOM 5071 O O . LEU A 1 674 ? 29.859 6.642 -33.099 1.00 38.19 674 LEU A O 1
ATOM 5075 N N . ALA A 1 675 ? 29.812 5.253 -31.336 1.00 35.94 675 ALA A N 1
ATOM 5076 C CA . ALA A 1 675 ? 30.894 4.338 -31.692 1.00 35.94 675 ALA A CA 1
ATOM 5077 C C . ALA A 1 675 ? 30.944 3.894 -33.149 1.00 35.94 675 ALA A C 1
ATOM 5079 O O . ALA A 1 675 ? 32.006 3.744 -33.749 1.00 35.94 675 ALA A O 1
ATOM 5080 N N . PHE A 1 676 ? 29.767 3.611 -33.692 1.00 38.31 676 PHE A N 1
ATOM 5081 C CA . PHE A 1 676 ? 29.616 2.971 -34.981 1.00 38.31 676 PHE A CA 1
ATOM 5082 C C . PHE A 1 676 ? 29.700 3.987 -36.132 1.00 38.31 676 PHE A C 1
ATOM 5084 O O . PHE A 1 676 ? 30.177 3.652 -37.215 1.00 38.31 676 PHE A O 1
ATOM 5091 N N . LEU A 1 677 ? 29.340 5.254 -35.881 1.00 37.00 677 LEU A N 1
ATOM 5092 C CA . LEU A 1 677 ? 29.474 6.359 -36.843 1.00 37.00 677 LEU A CA 1
ATOM 5093 C C . LEU A 1 677 ? 30.944 6.678 -37.156 1.00 37.00 677 LEU A C 1
ATOM 5095 O O . LEU A 1 677 ? 31.276 7.000 -38.298 1.00 37.00 677 LEU A O 1
ATOM 5099 N N . HIS A 1 678 ? 31.841 6.477 -36.185 1.00 39.75 678 HIS A N 1
ATOM 5100 C CA . HIS A 1 678 ? 33.289 6.617 -36.367 1.00 39.75 678 HIS A CA 1
ATOM 5101 C C . HIS A 1 678 ? 33.853 5.690 -37.464 1.00 39.75 678 HIS A C 1
ATOM 5103 O O . HIS A 1 678 ? 34.845 6.019 -38.109 1.00 39.75 678 HIS A O 1
ATOM 5109 N N . HIS A 1 679 ? 33.220 4.541 -37.740 1.00 38.28 679 HIS A N 1
ATOM 5110 C CA . HIS A 1 679 ? 33.733 3.595 -38.738 1.00 38.28 679 HIS A CA 1
ATOM 5111 C C . HIS A 1 679 ? 33.482 4.030 -40.196 1.00 38.28 679 HIS A C 1
ATOM 5113 O O . HIS A 1 679 ? 34.109 3.498 -41.116 1.00 38.28 679 HIS A O 1
ATOM 5119 N N . HIS A 1 680 ? 32.591 5.001 -40.428 1.00 39.91 680 HIS A N 1
ATOM 5120 C CA . HIS A 1 680 ? 32.255 5.490 -41.773 1.00 39.91 680 HIS A CA 1
ATOM 5121 C C . HIS A 1 680 ? 32.602 6.963 -42.011 1.00 39.91 680 HIS A C 1
ATOM 5123 O O . HIS A 1 680 ? 32.837 7.339 -43.159 1.00 39.91 680 HIS A O 1
ATOM 5129 N N . ALA A 1 681 ? 32.761 7.759 -40.953 1.00 38.56 681 ALA A N 1
ATOM 5130 C CA . ALA A 1 681 ? 33.411 9.059 -41.016 1.00 38.56 681 ALA A CA 1
ATOM 5131 C C . ALA A 1 681 ? 34.869 8.914 -40.556 1.00 38.56 681 ALA A C 1
ATOM 5133 O O . ALA A 1 681 ? 35.156 8.900 -39.361 1.00 38.56 681 ALA A O 1
ATOM 5134 N N . ARG A 1 682 ? 35.824 8.806 -41.493 1.00 40.03 682 ARG A N 1
ATOM 5135 C CA . ARG A 1 682 ? 37.241 9.002 -41.144 1.00 40.03 682 ARG A CA 1
ATOM 5136 C C . ARG A 1 682 ? 37.411 10.462 -40.727 1.00 40.03 682 ARG A C 1
ATOM 5138 O O . ARG A 1 682 ? 37.529 11.334 -41.584 1.00 40.03 682 ARG A O 1
ATOM 5145 N N . ALA A 1 683 ? 37.383 10.709 -39.423 1.00 46.50 683 ALA A N 1
ATOM 5146 C CA . ALA A 1 683 ? 37.655 12.005 -38.829 1.00 46.50 683 ALA A CA 1
ATOM 5147 C C . ALA A 1 683 ? 39.127 12.377 -39.076 1.00 46.50 683 ALA A C 1
ATOM 5149 O O . ALA A 1 683 ? 40.014 12.028 -38.305 1.00 46.50 683 ALA A O 1
ATOM 5150 N N . THR A 1 684 ? 39.403 13.055 -40.186 1.00 46.91 684 THR A N 1
ATOM 5151 C CA . THR A 1 684 ? 40.693 13.702 -40.449 1.00 46.91 684 THR A CA 1
ATOM 5152 C C . THR A 1 684 ? 40.484 15.206 -40.320 1.00 46.91 684 THR A C 1
ATOM 5154 O O . THR A 1 684 ? 39.863 15.792 -41.200 1.00 46.91 684 THR A O 1
ATOM 5157 N N . GLY A 1 685 ? 40.939 15.821 -39.224 1.00 51.75 685 GLY A N 1
ATOM 5158 C CA . GLY A 1 685 ? 40.804 17.265 -38.980 1.00 51.75 685 GLY A CA 1
ATOM 5159 C C . GLY A 1 685 ? 40.310 17.607 -37.572 1.00 51.75 685 GLY A C 1
ATOM 5160 O O . GLY A 1 685 ? 40.050 16.711 -36.775 1.00 51.75 685 GLY A O 1
ATOM 5161 N N . ASP A 1 686 ? 40.197 18.904 -37.283 1.00 61.91 686 ASP A N 1
ATOM 5162 C CA . ASP A 1 686 ? 39.653 19.437 -36.027 1.00 61.91 686 ASP A CA 1
ATOM 5163 C C . ASP A 1 686 ? 38.117 19.507 -36.099 1.00 61.91 686 ASP A C 1
ATOM 5165 O O . ASP A 1 686 ? 37.543 20.184 -36.962 1.00 61.91 686 ASP A O 1
ATOM 5169 N N . TRP A 1 687 ? 37.457 18.748 -35.224 1.00 64.31 687 TRP A N 1
ATOM 5170 C CA . TRP A 1 687 ? 36.001 18.577 -35.187 1.00 64.31 687 TRP A CA 1
ATOM 5171 C C . TRP A 1 687 ? 35.329 19.392 -34.087 1.00 64.31 687 TRP A C 1
ATOM 5173 O O . TRP A 1 687 ? 34.107 19.385 -34.012 1.00 64.31 687 TRP A O 1
ATOM 5183 N N . SER A 1 688 ? 36.089 20.102 -33.253 1.00 61.12 688 SER A N 1
ATOM 5184 C CA . SER A 1 688 ? 35.527 20.940 -32.192 1.00 61.12 688 SER A CA 1
ATOM 5185 C C . SER A 1 688 ? 34.611 22.034 -32.762 1.00 61.12 688 SER A C 1
ATOM 5187 O O . SER A 1 688 ? 34.819 22.515 -33.878 1.00 61.12 688 SER A O 1
ATOM 5189 N N . VAL A 1 689 ? 33.570 22.426 -32.020 1.00 63.75 689 VAL A N 1
ATOM 5190 C CA . VAL A 1 689 ? 32.710 23.570 -32.362 1.00 63.75 689 VAL A CA 1
ATOM 5191 C C . VAL A 1 689 ? 32.505 24.451 -31.136 1.00 63.75 689 VAL A C 1
ATOM 5193 O O . VAL A 1 689 ? 32.128 23.974 -30.065 1.00 63.75 689 VAL A O 1
ATOM 5196 N N . THR A 1 690 ? 32.768 25.743 -31.309 1.00 64.31 690 THR A N 1
ATOM 5197 C CA . THR A 1 690 ? 32.744 26.719 -30.220 1.00 64.31 690 THR A CA 1
ATOM 5198 C C . THR A 1 690 ? 31.323 27.203 -29.955 1.00 64.31 690 THR A C 1
ATOM 5200 O O . THR A 1 690 ? 30.533 27.413 -30.883 1.00 64.31 690 THR A O 1
ATOM 5203 N N . ALA A 1 691 ? 30.984 27.400 -28.684 1.00 63.16 691 ALA A N 1
ATOM 5204 C CA . ALA A 1 691 ? 29.729 28.040 -28.309 1.00 63.16 691 ALA A CA 1
ATOM 5205 C C . ALA A 1 691 ? 29.740 29.542 -28.658 1.00 63.16 691 ALA A C 1
ATOM 5207 O O . ALA A 1 691 ? 30.743 30.229 -28.484 1.00 63.16 691 ALA A O 1
ATOM 5208 N N . ARG A 1 692 ? 28.600 30.092 -29.099 1.00 62.19 692 ARG A N 1
ATOM 5209 C CA . ARG A 1 692 ? 28.467 31.529 -29.425 1.00 62.19 692 ARG A CA 1
ATOM 5210 C C . ARG A 1 692 ? 28.276 32.440 -28.197 1.00 62.19 692 ARG A C 1
ATOM 5212 O O . ARG A 1 692 ? 28.249 33.657 -28.353 1.00 62.19 692 ARG A O 1
ATOM 5219 N N . ALA A 1 693 ? 28.142 31.884 -26.987 1.00 57.19 693 ALA A N 1
ATOM 5220 C CA . ALA A 1 693 ? 27.983 32.636 -25.736 1.00 57.19 693 ALA A CA 1
ATOM 5221 C C . ALA A 1 693 ? 28.906 32.099 -24.627 1.00 57.19 693 ALA A C 1
ATOM 5223 O O . ALA A 1 693 ? 28.974 30.890 -24.419 1.00 57.19 693 ALA A O 1
ATOM 5224 N N . GLU A 1 694 ? 29.521 33.002 -23.852 1.00 48.53 694 GLU A N 1
ATOM 5225 C CA . GLU A 1 694 ? 30.521 32.726 -22.791 1.00 48.53 694 GLU A CA 1
ATOM 5226 C C . GLU A 1 694 ? 30.026 31.810 -21.648 1.00 48.53 694 GLU A C 1
ATOM 5228 O O . GLU A 1 694 ? 30.810 31.342 -20.829 1.00 48.53 694 GLU A O 1
ATOM 5233 N N . THR A 1 695 ? 28.719 31.544 -21.576 1.00 42.41 695 THR A N 1
ATOM 5234 C CA . THR A 1 695 ? 28.075 30.725 -20.533 1.00 42.41 695 THR A CA 1
ATOM 5235 C C . THR A 1 695 ? 27.824 29.274 -20.945 1.00 42.41 695 THR A C 1
ATOM 5237 O O . THR A 1 695 ? 27.227 28.518 -20.176 1.00 42.41 695 THR A O 1
ATOM 5240 N N . ARG A 1 696 ? 28.235 28.855 -22.149 1.00 47.28 696 ARG A N 1
ATOM 5241 C CA . ARG A 1 696 ? 28.014 27.490 -22.646 1.00 47.28 696 ARG A CA 1
ATOM 5242 C C . ARG A 1 696 ? 29.335 26.840 -23.050 1.00 47.28 696 ARG A C 1
ATOM 5244 O O . ARG A 1 696 ? 30.185 27.475 -23.654 1.00 47.28 696 ARG A O 1
ATOM 5251 N N . VAL A 1 697 ? 29.488 25.580 -22.650 1.00 45.44 697 VAL A N 1
ATOM 5252 C CA . VAL A 1 697 ? 30.697 24.761 -22.831 1.00 45.44 697 VAL A CA 1
ATOM 5253 C C . VAL A 1 697 ? 30.847 24.363 -24.304 1.00 45.44 697 VAL A C 1
ATOM 5255 O O . VAL A 1 697 ? 29.837 24.105 -24.964 1.00 45.44 697 VAL A O 1
ATOM 5258 N N . ASP A 1 698 ? 32.087 24.285 -24.794 1.00 45.53 698 ASP A N 1
ATOM 5259 C CA . ASP A 1 698 ? 32.416 23.696 -26.097 1.00 45.53 698 ASP A CA 1
ATOM 5260 C C . ASP A 1 698 ? 31.842 22.276 -26.210 1.00 45.53 698 ASP A C 1
ATOM 5262 O O . ASP A 1 698 ? 31.869 21.487 -25.259 1.00 45.53 698 ASP A O 1
ATOM 5266 N N . MET A 1 699 ? 31.277 21.947 -27.373 1.00 45.25 699 MET A N 1
ATOM 5267 C CA . MET A 1 699 ? 30.736 20.612 -27.610 1.00 45.25 699 MET A CA 1
ATOM 5268 C C . MET A 1 699 ? 31.837 19.723 -28.187 1.00 45.25 699 MET A C 1
ATOM 5270 O O . MET A 1 699 ? 32.067 19.714 -29.397 1.00 45.25 699 MET A O 1
ATOM 5274 N N . ASP A 1 700 ? 32.493 18.950 -27.321 1.00 41.88 700 ASP A N 1
ATOM 5275 C CA . ASP A 1 700 ? 33.377 17.874 -27.761 1.00 41.88 700 ASP A CA 1
ATOM 5276 C C . ASP A 1 700 ? 32.548 16.756 -28.399 1.00 41.88 700 ASP A C 1
ATOM 5278 O O . ASP A 1 700 ? 31.700 16.117 -27.762 1.00 41.88 700 ASP A O 1
ATOM 5282 N N . PHE A 1 701 ? 32.810 16.488 -29.677 1.00 46.31 701 PHE A N 1
ATOM 5283 C CA . PHE A 1 701 ? 32.369 15.243 -30.288 1.00 46.31 701 PHE A CA 1
ATOM 5284 C C . PHE A 1 701 ? 33.138 14.089 -29.647 1.00 46.31 701 PHE A C 1
ATOM 5286 O O . PHE A 1 701 ? 34.338 14.178 -29.405 1.00 46.31 701 PHE A O 1
ATOM 5293 N N . MET A 1 702 ? 32.424 13.012 -29.331 1.00 37.34 702 MET A N 1
ATOM 5294 C CA . MET A 1 702 ? 32.941 11.935 -28.493 1.00 37.34 702 MET A CA 1
ATOM 5295 C C . MET A 1 702 ? 34.309 11.395 -28.966 1.00 37.34 702 MET A C 1
ATOM 5297 O O . MET A 1 702 ? 34.430 11.029 -30.139 1.00 37.34 702 MET A O 1
ATOM 5301 N N . PRO A 1 703 ? 35.316 11.291 -28.075 1.00 36.12 703 PRO A N 1
ATOM 5302 C CA . PRO A 1 703 ? 36.650 10.829 -28.445 1.00 36.12 703 PRO A CA 1
ATOM 5303 C C . PRO A 1 703 ? 36.665 9.328 -28.773 1.00 36.12 703 PRO A C 1
ATOM 5305 O O . PRO A 1 703 ? 35.897 8.536 -28.216 1.00 36.12 703 PRO A O 1
ATOM 5308 N N . ALA A 1 704 ? 37.548 8.937 -29.697 1.00 34.25 704 ALA A N 1
ATOM 5309 C CA . ALA A 1 704 ? 37.612 7.593 -30.274 1.00 34.25 704 ALA A CA 1
ATOM 5310 C C . ALA A 1 704 ? 37.872 6.483 -29.235 1.00 34.25 704 ALA A C 1
ATOM 5312 O O . ALA A 1 704 ? 37.487 5.336 -29.460 1.00 34.25 704 ALA A O 1
ATOM 5313 N N . GLU A 1 705 ? 38.486 6.805 -28.091 1.00 37.16 705 GLU A N 1
ATOM 5314 C CA . GLU A 1 705 ? 38.828 5.830 -27.051 1.00 37.16 705 GLU A CA 1
ATOM 5315 C C . GLU A 1 705 ? 37.644 5.441 -26.143 1.00 37.16 705 GLU A C 1
ATOM 5317 O O . GLU A 1 705 ? 37.731 4.458 -25.410 1.00 37.16 705 GLU A O 1
ATOM 5322 N N . ALA A 1 706 ? 36.519 6.164 -26.193 1.00 32.97 706 ALA A N 1
ATOM 5323 C CA . ALA A 1 706 ? 35.365 5.950 -25.309 1.00 32.97 706 ALA A CA 1
ATOM 5324 C C . ALA A 1 706 ? 34.378 4.861 -25.803 1.00 32.97 706 ALA A C 1
ATOM 5326 O O . ALA A 1 706 ? 33.222 4.814 -25.372 1.00 32.97 706 ALA A O 1
ATOM 5327 N N . ILE A 1 707 ? 34.803 4.003 -26.739 1.00 40.84 707 ILE A N 1
ATOM 5328 C CA . ILE A 1 707 ? 33.936 3.185 -27.599 1.00 40.84 707 ILE A CA 1
ATOM 5329 C C . ILE A 1 707 ? 34.391 1.706 -27.649 1.00 40.84 707 ILE A C 1
ATOM 5331 O O . ILE A 1 707 ? 35.481 1.395 -28.124 1.00 40.84 707 ILE A O 1
ATOM 5335 N N . ASP A 1 708 ? 33.523 0.764 -27.242 1.00 43.53 708 ASP A N 1
ATOM 5336 C CA . ASP A 1 708 ? 33.755 -0.691 -27.377 1.00 43.53 708 ASP A CA 1
ATOM 5337 C C . ASP A 1 708 ? 33.218 -1.236 -28.716 1.00 43.53 708 ASP A C 1
ATOM 5339 O O . ASP A 1 708 ? 32.039 -1.571 -28.881 1.00 43.53 708 ASP A O 1
ATOM 5343 N N . LEU A 1 709 ? 34.130 -1.358 -29.680 1.00 41.12 709 LEU A N 1
ATOM 5344 C CA . LEU A 1 709 ? 33.880 -1.816 -31.049 1.00 41.12 709 LEU A CA 1
ATOM 5345 C C . LEU A 1 709 ? 33.297 -3.242 -31.130 1.00 41.12 709 LEU A C 1
ATOM 5347 O O . LEU A 1 709 ? 32.515 -3.561 -32.031 1.00 41.12 709 LEU A O 1
ATOM 5351 N N . LYS A 1 710 ? 33.670 -4.126 -30.197 1.00 45.28 710 LYS A N 1
ATOM 5352 C CA . LYS A 1 710 ? 33.341 -5.559 -30.259 1.00 45.28 710 LYS A CA 1
ATOM 5353 C C . LYS A 1 710 ? 31.892 -5.815 -29.848 1.00 45.28 710 LYS A C 1
ATOM 5355 O O . LYS A 1 710 ? 31.251 -6.730 -30.371 1.00 45.28 710 LYS A O 1
ATOM 5360 N N . ALA A 1 711 ? 31.377 -4.997 -28.933 1.00 42.62 711 ALA A N 1
ATOM 5361 C CA . ALA A 1 711 ? 29.993 -5.045 -28.486 1.00 42.62 711 ALA A CA 1
ATOM 5362 C C . ALA A 1 711 ? 29.017 -4.508 -29.551 1.00 42.62 711 ALA A C 1
ATOM 5364 O O . ALA A 1 711 ? 27.975 -5.123 -29.783 1.00 42.62 711 ALA A O 1
ATOM 5365 N N . ALA A 1 712 ? 29.382 -3.434 -30.260 1.00 39.94 712 ALA A N 1
ATOM 5366 C CA . ALA A 1 712 ? 28.545 -2.835 -31.304 1.00 39.94 712 ALA A CA 1
ATOM 5367 C C . ALA A 1 712 ? 28.332 -3.770 -32.513 1.00 39.94 712 ALA A C 1
ATOM 5369 O O . ALA A 1 712 ? 27.207 -3.936 -32.982 1.00 39.94 712 ALA A O 1
ATOM 5370 N N . MET A 1 713 ? 29.380 -4.460 -32.983 1.00 42.31 713 MET A N 1
ATOM 5371 C CA . MET A 1 713 ? 29.264 -5.377 -34.130 1.00 42.31 713 MET A CA 1
ATOM 5372 C C . MET A 1 713 ? 28.390 -6.609 -33.849 1.00 42.31 713 MET A C 1
ATOM 5374 O O . MET A 1 713 ? 27.727 -7.114 -34.753 1.00 42.31 713 MET A O 1
ATOM 5378 N N . ARG A 1 714 ? 28.350 -7.095 -32.602 1.00 43.25 714 ARG A N 1
ATOM 5379 C CA . ARG A 1 714 ? 27.487 -8.228 -32.222 1.00 43.25 714 ARG A CA 1
ATOM 5380 C C . ARG A 1 714 ? 26.001 -7.868 -32.202 1.00 43.25 714 ARG A C 1
ATOM 5382 O O . ARG A 1 714 ? 25.183 -8.758 -32.404 1.00 43.25 714 ARG A O 1
ATOM 5389 N N . ALA A 1 715 ? 25.666 -6.600 -31.970 1.00 37.28 715 ALA A N 1
ATOM 5390 C CA . ALA A 1 715 ? 24.288 -6.111 -31.966 1.00 37.28 715 ALA A CA 1
ATOM 5391 C C . ALA A 1 715 ? 23.698 -5.936 -33.378 1.00 37.28 715 ALA A C 1
ATOM 5393 O O . ALA A 1 715 ? 22.486 -5.879 -33.513 1.00 37.28 715 ALA A O 1
ATOM 5394 N N . LEU A 1 716 ? 24.543 -5.866 -34.415 1.00 34.12 716 LEU A N 1
ATOM 5395 C CA . LEU A 1 716 ? 24.144 -5.660 -35.817 1.00 34.12 716 LEU A CA 1
ATOM 5396 C C . LEU A 1 716 ? 24.062 -6.948 -36.648 1.00 34.12 716 LEU A C 1
ATOM 5398 O O . LEU A 1 716 ? 23.518 -6.936 -37.747 1.00 34.12 716 LEU A O 1
ATOM 5402 N N . ALA A 1 717 ? 24.650 -8.044 -36.164 1.00 35.28 717 ALA A N 1
ATOM 5403 C CA . ALA A 1 717 ? 24.621 -9.350 -36.830 1.00 35.28 717 ALA A CA 1
ATOM 5404 C C . ALA A 1 717 ? 23.394 -10.204 -36.443 1.00 35.28 717 ALA A C 1
ATOM 5406 O O . ALA A 1 717 ? 23.303 -11.365 -36.841 1.00 35.28 717 ALA A O 1
ATOM 5407 N N . ARG A 1 718 ? 22.487 -9.643 -35.642 1.00 30.39 718 ARG A N 1
ATOM 5408 C CA . ARG A 1 718 ? 21.174 -10.177 -35.271 1.00 30.39 718 ARG A CA 1
ATOM 5409 C C . ARG A 1 718 ? 20.125 -9.185 -35.742 1.00 30.39 718 ARG A C 1
ATOM 5411 O O . ARG A 1 718 ? 19.021 -9.655 -36.077 1.00 30.39 718 ARG A O 1
#

Organism: NCBI:txid2562239

pLDDT: mean 71.1, std 17.19, range [26.16, 95.69]

Sequence (718 aa):
MDETNASKSQFLAIVSHEIRTPLNGIVGMGKLLADTPLTAEQRNYVEAITSSSEALMLLVNDLLEFGRSGADTSTPVFSATDMRALTSGVIELLAGRAHEKGLDLGYSIAPGVPVSMRADAKGLRQILFNIVANAIKFTAEGGIAVEIGHAPSSDGGRAHDLTITVRDSGPGIPIEKQAQIFEPFEQADMSLARRHDGAGLGLAIAKRLVDRLGGTIAFESSPDMGTEFTVRVPAGIEPQKGAEPSDEALSGQHFCLMMRAGCEADMLADAIAGHGGSVEHTTAPELALDRLHDMPGATVLIDSRLMRDPDRALGLADRIAARGGRPVVLIEPEERGTLGAQFKADGHAFLTRPVRGSSLLRVLERTLDGKPADDLSNPLSLVTPAAQRRRRLLLAEDNPVNALLACSVLEKAGHAVTLADNGKAALDRMTAPDAAFDLVLMDVHMPVLDGAEAIRLFRTHEDAHGGDTRLPIVALTADDDPELERLLLAVGAQKIVRKPLTAQNLHVLFETLDSAIGKLRARLATTGDEIRAAQRLRHAVFSAEFAAPGDEDGIDADGYDALCDHLIVLDTAIAGTDTDRIIGTYRLLPQQNLAGRPFYSDSAFDIGALLERHDGRRFLELGRSCVLPDYRSKRTIELLWQGIWAYCRRNAIDVMFGCASFAGRVPARHAMALAFLHHHARATGDWSVTARAETRVDMDFMPAEAIDLKAAMRALAR

Secondary structure (DSSP, 8-state):
-HHHHHHHHHHHHHHHHHHHHHHHHHHHHHHHHHTS---HHHHHHHHHHHHHHHHHHHHHHHHHHHHHTTS--PPP--EEEEHHHHHHHHHHHHHHHHHHTT-EEEEEE-TTS-SEEEE-HHHHHHHHHHHHHHHHHH--SSEEEEEEEEEE-TTSSSEEEEEEEEEE-SS---TTTTTTTTSTT--S-TTS-SS----S-HHHHHHHHHHHTT-EEEEEE-TTS-EEEEEEEEEEEPPP-SPPPPTTTTTT-EEEEES-SSHHHHHHHHHHHTTT-EEEEES-HHHHHHHHHHSTT-EEEEEGGGSSSHHHHHHHHHHHHHTT-EEEEEE-GGGGGTHHHHHHHTT-EEEESSPPHHHHHHHHHHHHTT------S-GGGG---S-----EEEEE-SSHHHHHHHHHHHHHTT-EEEEESSHHHHHHHHSSTT---SEEEEESS-SSS-HHHHHHHHHHHHHHH--SSPPPEEEEES---HHHHHHHHHHT-SEEEESSP-TTTHHHHHHHHHT----EEEEE--SHHHHHHHHHHHHHHHHHHHT----GGGTTTTS-TTTSEEEEEEETTS-S-TTTTEEEEEEEEEGGG-TTPPPGGGGTB-HHHHHHHTTTPPEEEEPPPEE-GGG-SHHHHHHHHHHHHHHHHHHT--EEEE----TT--GGGTHHHHHHHTTTS---S---B-BSSTTS--BPPPPGGG--HHHHHHHH--